Protein AF-A0A8J2P6I6-F1 (afdb_monomer_lite)

Radius of gyration: 29.97 Å; chains: 1; bounding box: 85×54×90 Å

Sequence (470 aa):
IENLPSDAEVQNDKEHYDPTGGKSERLIGLPASKKPIETGVIHTKWGAIAGAQLIGGIAAGLEPISMPVIISTESAFSGIPQPGSSSSGSGNRNQGGFVGRNREPTYPRNRVKRQSGNYLQPLLNYHATTLAGEVGQAALFNAVFENPPNVSPPAGTFNDSLCPREYVLEALSNPDLDVSHAHDSWTYMTAAEIRGGVDGLVLGTQIKQWDDMYGYKLSEILEMYYSEKGIVGQSRYRACNRGSVFSGTVDSGEILNQANSFAYIYNNKTSSLKVATAENIQELYNAVRVAYDKMMGLASSFSSIDPPCEQRESSSNEVPDTDKTIVAPTTLYVVVDPSDTTDFELVQQKRFIASLAYELGVKPHGSRLGLINGADGTIRIKPNFTDNAAILACRILGENIRNQAQLEPVRALTTLQAELDRIKLEELRDNYQDKNGITVLFLNQGKKLEATLRDDIRGKLDEFERTNGG

Foldseek 3Di:
DDDDDDPPVVPPPPPDDDPPADDDPQDDDDDWDDFRWGPQWDDALFAIARQQLQVQLQVCLQPKDWAAQDDPCPPPDPDDDDDDDDDDDDDDDDDDDDDDDDDDPDDDPPPPPDPPPQLADTAIRSLCRALLVLLLVQLLVQLVDPDQAPDFAWAWDAPDPLARDITGTDDPPDSPDTPPDPSNHDRSAHLNRLLSRLNSNLNSNCVNVCCVPPVDDPVRQVPQQSDLQHDVVCSCRHSLNSLVSSVVRDDLSVSLSSNLNNNVVVCVVRVSDVCVDPVSSVSSSVSSVSSSVSSVVSSNCSNPSTDHRPDDHPDVPDPPPVPPPPPFAAEEEEEQWLQDPDPVVSLVVLQVVLVVLVVQQDALPGHWYWYAHQFQLDTQGDTDSHDGSNNVSVSSNPDDHHNHGGGHNLNVLVSVLVVVVVVVVVCVVVVHDDPHHYHYHYDDPPDDQDPVNVVSVVVSVVVSCVVPVD

Structure (mmCIF, N/CA/C/O backbone):
data_AF-A0A8J2P6I6-F1
#
_entry.id   AF-A0A8J2P6I6-F1
#
loop_
_atom_site.group_PDB
_atom_site.id
_atom_site.type_symbol
_atom_site.label_atom_id
_atom_site.label_alt_id
_atom_site.label_comp_id
_atom_site.label_asym_id
_atom_site.label_entity_id
_atom_site.label_seq_id
_atom_site.pdbx_PDB_ins_code
_atom_site.Cartn_x
_atom_site.Cartn_y
_atom_site.Cartn_z
_atom_site.occupancy
_atom_site.B_iso_or_equiv
_atom_site.auth_seq_id
_atom_site.auth_comp_id
_atom_site.auth_asym_id
_atom_site.auth_atom_id
_atom_site.pdbx_PDB_model_num
ATOM 1 N N . ILE A 1 1 ? 21.898 -14.059 0.544 1.00 39.41 1 ILE A N 1
ATOM 2 C CA . ILE A 1 1 ? 21.789 -14.209 2.011 1.00 39.41 1 ILE A CA 1
ATOM 3 C C . ILE A 1 1 ? 23.195 -14.023 2.540 1.00 39.41 1 ILE A C 1
ATOM 5 O O . ILE A 1 1 ? 23.941 -14.982 2.535 1.00 39.41 1 ILE A O 1
ATOM 9 N N . GLU A 1 2 ? 23.579 -12.776 2.794 1.00 28.56 2 GLU A N 1
ATOM 10 C CA . GLU A 1 2 ? 24.777 -12.346 3.533 1.00 28.56 2 GLU A CA 1
ATOM 11 C C . GLU A 1 2 ? 24.817 -10.817 3.417 1.00 28.56 2 GLU A C 1
ATOM 13 O O . GLU A 1 2 ? 24.807 -10.294 2.304 1.00 28.56 2 GLU A O 1
ATOM 18 N N . ASN A 1 3 ? 24.730 -10.162 4.579 1.00 30.17 3 ASN A N 1
ATOM 19 C CA . ASN A 1 3 ? 24.749 -8.722 4.904 1.00 30.17 3 ASN A CA 1
ATOM 20 C C . ASN A 1 3 ? 23.585 -8.358 5.838 1.00 30.17 3 ASN A C 1
ATOM 22 O O . ASN A 1 3 ? 22.783 -7.470 5.555 1.00 30.17 3 ASN A O 1
ATOM 26 N N . LEU A 1 4 ? 23.498 -9.074 6.960 1.00 31.81 4 LEU A N 1
ATOM 27 C CA . LEU A 1 4 ? 22.915 -8.516 8.177 1.00 31.81 4 LEU A CA 1
ATOM 28 C C . LEU A 1 4 ? 24.045 -7.775 8.917 1.00 31.81 4 LEU A C 1
ATOM 30 O O . LEU A 1 4 ? 25.171 -8.283 8.923 1.00 31.81 4 LEU A O 1
ATOM 34 N N . PRO A 1 5 ? 23.793 -6.584 9.484 1.00 30.88 5 PRO A N 1
ATOM 35 C CA . PRO A 1 5 ? 24.770 -5.894 10.319 1.00 30.88 5 PRO A CA 1
ATOM 36 C C . PRO A 1 5 ? 25.122 -6.741 11.552 1.00 30.88 5 PRO A C 1
ATOM 38 O O . PRO A 1 5 ? 24.305 -7.519 12.041 1.00 30.88 5 PRO A O 1
ATOM 41 N N . SER A 1 6 ? 26.373 -6.629 11.999 1.00 30.36 6 SER A N 1
ATOM 42 C CA . SER A 1 6 ? 26.954 -7.422 13.081 1.00 30.36 6 SER A CA 1
ATOM 43 C C . SER A 1 6 ? 26.373 -7.068 14.454 1.00 30.36 6 SER A C 1
ATOM 45 O O . SER A 1 6 ? 26.079 -5.910 14.744 1.00 30.36 6 SER A O 1
ATOM 47 N N . ASP A 1 7 ? 26.317 -8.073 15.335 1.00 35.34 7 ASP A N 1
ATOM 48 C CA . ASP A 1 7 ? 25.801 -8.046 16.719 1.00 35.34 7 ASP A CA 1
ATOM 49 C C . ASP A 1 7 ? 26.491 -7.045 17.679 1.00 35.34 7 ASP A C 1
ATOM 51 O O . ASP A 1 7 ? 26.242 -7.045 18.884 1.00 35.34 7 ASP A O 1
ATOM 55 N N . ALA A 1 8 ? 27.369 -6.173 17.179 1.00 31.22 8 ALA A N 1
ATOM 56 C CA . ALA A 1 8 ? 28.060 -5.163 17.974 1.00 31.22 8 ALA A CA 1
ATOM 57 C C . ALA A 1 8 ? 27.253 -3.859 18.153 1.00 31.22 8 ALA A C 1
ATOM 59 O O . ALA A 1 8 ? 27.577 -3.079 19.046 1.00 31.22 8 ALA A O 1
ATOM 60 N N . GLU A 1 9 ? 26.192 -3.625 17.369 1.00 33.09 9 GLU A N 1
ATOM 61 C CA . GLU A 1 9 ? 25.293 -2.465 17.546 1.00 33.09 9 GLU A CA 1
ATOM 62 C C . GLU A 1 9 ? 24.096 -2.745 18.480 1.00 33.09 9 GLU A C 1
ATOM 64 O O . GLU A 1 9 ? 23.377 -1.820 18.847 1.00 33.09 9 GLU A O 1
ATOM 69 N N . VAL A 1 10 ? 23.929 -3.989 18.952 1.00 36.19 10 VAL A N 1
ATOM 70 C CA . VAL A 1 10 ? 22.820 -4.423 19.834 1.00 36.19 10 VAL A CA 1
ATOM 71 C C . VAL A 1 10 ? 23.144 -4.245 21.334 1.00 36.19 10 VAL A C 1
ATOM 73 O O . VAL A 1 10 ? 22.305 -4.449 22.201 1.00 36.19 10 VAL A O 1
ATOM 76 N N . GLN A 1 11 ? 24.360 -3.820 21.696 1.00 27.53 11 GLN A N 1
ATOM 77 C CA . GLN A 1 11 ? 24.782 -3.744 23.108 1.00 27.53 11 GLN A CA 1
ATOM 78 C C . GLN A 1 11 ? 24.479 -2.418 23.830 1.00 27.53 11 GLN A C 1
ATOM 80 O O . GLN A 1 11 ? 24.881 -2.260 24.984 1.00 27.53 11 GLN A O 1
ATOM 85 N N . ASN A 1 12 ? 23.760 -1.477 23.209 1.00 28.48 12 ASN A N 1
ATOM 86 C CA . ASN A 1 12 ? 23.346 -0.228 23.870 1.00 28.48 12 ASN A CA 1
ATOM 87 C C . ASN A 1 12 ? 21.857 -0.155 24.239 1.00 28.48 12 ASN A C 1
ATOM 89 O O . ASN A 1 12 ? 21.403 0.900 24.691 1.00 28.48 12 ASN A O 1
ATOM 93 N N . ASP A 1 13 ? 21.138 -1.278 24.181 1.00 28.20 13 ASP A N 1
ATOM 94 C CA . ASP A 1 13 ? 19.819 -1.435 24.799 1.00 28.20 13 ASP A CA 1
ATOM 95 C C . ASP A 1 13 ? 19.963 -1.499 26.328 1.00 28.20 13 ASP A C 1
ATOM 97 O O . ASP A 1 13 ? 19.842 -2.538 26.976 1.00 28.20 13 ASP A O 1
ATOM 101 N N . LYS A 1 14 ? 20.274 -0.356 26.945 1.00 27.75 14 LYS A N 1
ATOM 102 C CA . LYS A 1 14 ? 20.018 -0.171 28.371 1.00 27.75 14 LYS A CA 1
ATOM 103 C C . LYS A 1 14 ? 18.520 0.029 28.539 1.00 27.75 14 LYS A C 1
ATOM 105 O O . LYS A 1 14 ? 18.018 1.127 28.312 1.00 27.75 14 LYS A O 1
ATOM 110 N N . GLU A 1 15 ? 17.840 -1.023 28.981 1.00 29.19 15 GLU A N 1
ATOM 111 C CA . GLU A 1 15 ? 16.504 -0.946 29.569 1.00 29.19 15 GLU A CA 1
ATOM 112 C C . GLU A 1 15 ? 16.487 0.157 30.639 1.00 29.19 15 GLU A C 1
ATOM 114 O O . GLU A 1 15 ? 17.025 0.014 31.741 1.00 29.19 15 GLU A O 1
ATOM 119 N N . HIS A 1 16 ? 15.906 1.306 30.297 1.00 29.16 16 HIS A N 1
ATOM 120 C CA . HIS A 1 16 ? 15.632 2.367 31.251 1.00 29.16 16 HIS A CA 1
ATOM 121 C C . HIS A 1 16 ? 14.215 2.159 31.780 1.00 29.16 16 HIS A C 1
ATOM 123 O O . HIS A 1 16 ? 13.237 2.595 31.177 1.00 29.16 16 HIS A O 1
ATOM 129 N N . TYR A 1 17 ? 14.112 1.441 32.896 1.00 26.94 17 TYR A N 1
ATOM 130 C CA . TYR A 1 17 ? 12.858 1.275 33.619 1.00 26.94 17 TYR A CA 1
ATOM 131 C C . TYR A 1 17 ? 12.522 2.584 34.348 1.00 26.94 17 TYR A C 1
ATOM 133 O O . TYR A 1 17 ? 13.066 2.869 35.416 1.00 26.94 17 TYR A O 1
ATOM 141 N N . ASP A 1 18 ? 11.649 3.395 33.750 1.00 34.72 18 ASP A N 1
ATOM 142 C CA . ASP A 1 18 ? 11.022 4.548 34.402 1.00 34.72 18 ASP A CA 1
ATOM 143 C C . ASP A 1 18 ? 9.725 4.091 35.104 1.00 34.72 18 ASP A C 1
ATOM 145 O O . ASP A 1 18 ? 8.796 3.625 34.437 1.00 34.72 18 ASP A O 1
ATOM 149 N N . PRO A 1 19 ? 9.619 4.206 36.439 1.00 31.27 19 PRO A N 1
ATOM 150 C CA . PRO A 1 19 ? 8.457 3.757 37.198 1.00 31.27 19 PRO A CA 1
ATOM 151 C C . PRO A 1 19 ? 7.241 4.705 37.131 1.00 31.27 19 PRO A C 1
ATOM 153 O O . PRO A 1 19 ? 6.290 4.491 37.881 1.00 31.27 19 PRO A O 1
ATOM 156 N N . THR A 1 20 ? 7.234 5.745 36.280 1.00 33.81 20 THR A N 1
ATOM 157 C CA . THR A 1 20 ? 6.164 6.771 36.277 1.00 33.81 20 THR A CA 1
ATOM 158 C C . THR A 1 20 ? 5.331 6.945 35.001 1.00 33.81 20 THR A C 1
ATOM 160 O O . THR A 1 20 ? 4.440 7.791 34.983 1.00 33.81 20 THR A O 1
ATOM 163 N N . GLY A 1 21 ? 5.476 6.108 33.974 1.00 36.53 21 GLY A N 1
ATOM 164 C CA . GLY A 1 21 ? 4.529 6.127 32.852 1.00 36.53 21 GLY A CA 1
ATOM 165 C C . GLY A 1 21 ? 5.101 5.503 31.594 1.00 36.53 21 GLY A C 1
ATOM 166 O O . GLY A 1 21 ? 6.089 5.986 31.048 1.00 36.53 21 GLY A O 1
ATOM 167 N N . GLY A 1 22 ? 4.472 4.417 31.144 1.00 31.08 22 GLY A N 1
ATOM 168 C CA . GLY A 1 22 ? 4.915 3.631 29.999 1.00 31.08 22 GLY A CA 1
ATOM 169 C C . GLY A 1 22 ? 5.052 4.477 28.738 1.00 31.08 22 GLY A C 1
ATOM 170 O O . GLY A 1 22 ? 4.062 4.935 28.168 1.00 31.08 22 GLY A O 1
ATOM 171 N N . LYS A 1 23 ? 6.289 4.643 28.275 1.00 35.81 23 LYS A N 1
ATOM 172 C CA . LYS A 1 23 ? 6.556 5.049 26.900 1.00 35.81 23 LYS A CA 1
ATOM 173 C C . LYS A 1 23 ? 6.309 3.829 26.021 1.00 35.81 23 LYS A C 1
ATOM 175 O O . LYS A 1 23 ? 6.916 2.783 26.222 1.00 35.81 23 LYS A O 1
ATOM 180 N N . SER A 1 24 ? 5.389 3.961 25.073 1.00 40.19 24 SER A N 1
ATOM 181 C CA . SER A 1 24 ? 5.270 3.012 23.968 1.00 40.19 24 SER A CA 1
ATOM 182 C C . SER A 1 24 ? 6.597 2.983 23.203 1.00 40.19 24 SER A C 1
ATOM 184 O O . SER A 1 24 ? 7.106 4.040 22.831 1.00 40.19 24 SER A O 1
ATOM 186 N N . GLU A 1 25 ? 7.132 1.791 22.933 1.00 40.09 25 GLU A N 1
ATOM 187 C CA . GLU A 1 25 ? 8.360 1.547 22.149 1.00 40.09 25 GLU A CA 1
ATOM 188 C C . GLU A 1 25 ? 8.292 2.078 20.698 1.00 40.09 25 GLU A C 1
ATOM 190 O O . GLU A 1 25 ? 9.256 1.977 19.946 1.00 40.09 25 GLU A O 1
ATOM 195 N N . ARG A 1 26 ? 7.168 2.679 20.281 1.00 47.06 26 ARG A N 1
ATOM 196 C CA . ARG A 1 26 ? 6.943 3.188 18.917 1.00 47.06 26 ARG A CA 1
ATOM 197 C C . ARG A 1 26 ? 7.645 4.509 18.591 1.00 47.06 26 ARG A C 1
ATOM 199 O O . ARG A 1 26 ? 7.660 4.897 17.428 1.00 47.06 26 ARG A O 1
ATOM 206 N N . LEU A 1 27 ? 8.222 5.204 19.571 1.00 39.72 27 LEU A N 1
ATOM 207 C CA . LEU A 1 27 ? 8.964 6.447 19.348 1.00 39.72 27 LEU A CA 1
ATOM 208 C C . LEU A 1 27 ? 10.319 6.364 20.050 1.00 39.72 27 LEU A C 1
ATOM 210 O O . LEU A 1 27 ? 10.448 6.657 21.238 1.00 39.72 27 LEU A O 1
ATOM 214 N N . ILE A 1 28 ? 11.338 5.956 19.295 1.00 38.38 28 ILE A N 1
ATOM 215 C CA . ILE A 1 28 ? 12.732 6.032 19.732 1.00 38.38 28 ILE A CA 1
ATOM 216 C C . ILE A 1 28 ? 13.063 7.516 19.923 1.00 38.38 28 ILE A C 1
ATOM 218 O O . ILE A 1 28 ? 12.964 8.309 18.986 1.00 38.38 28 ILE A O 1
ATOM 222 N N . GLY A 1 29 ? 13.420 7.893 21.153 1.00 37.88 29 GLY A N 1
ATOM 223 C CA . GLY A 1 29 ? 13.809 9.254 21.504 1.00 37.88 29 GLY A CA 1
ATOM 224 C C . GLY A 1 29 ? 14.997 9.710 20.664 1.00 37.88 29 GLY A C 1
ATOM 225 O O . GLY A 1 29 ? 16.109 9.215 20.832 1.00 37.88 29 GLY A O 1
ATOM 226 N N . LEU A 1 30 ? 14.759 10.658 19.760 1.00 39.16 30 LEU A N 1
ATOM 227 C CA . LEU A 1 30 ? 15.791 11.279 18.939 1.00 39.16 30 LEU A CA 1
ATOM 228 C C . LEU A 1 30 ? 15.953 12.755 19.342 1.00 39.16 30 LEU A C 1
ATOM 230 O O . LEU A 1 30 ? 14.953 13.422 19.612 1.00 39.16 30 LEU A O 1
ATOM 234 N N . PRO A 1 31 ? 17.194 13.276 19.399 1.00 33.56 31 PRO A N 1
ATOM 235 C CA . PRO A 1 31 ? 17.453 14.686 19.669 1.00 33.56 31 PRO A CA 1
ATOM 236 C C . PRO A 1 31 ? 16.973 15.587 18.514 1.00 33.56 31 PRO A C 1
ATOM 238 O O . PRO A 1 31 ? 16.758 15.117 17.396 1.00 33.56 31 PRO A O 1
ATOM 241 N N . ALA A 1 32 ? 16.819 16.877 18.834 1.00 42.16 32 ALA A N 1
ATOM 242 C CA . ALA A 1 32 ? 16.199 17.964 18.070 1.00 42.16 32 ALA A CA 1
ATOM 243 C C . ALA A 1 32 ? 16.314 17.907 16.526 1.00 42.16 32 ALA A C 1
ATOM 245 O O . ALA A 1 32 ? 17.384 17.684 15.958 1.00 42.16 32 ALA A O 1
ATOM 246 N N . SER A 1 33 ? 15.189 18.227 15.869 1.00 42.81 33 SER A N 1
ATOM 247 C CA . SER A 1 33 ? 14.970 18.329 14.411 1.00 42.81 33 SER A CA 1
ATOM 248 C C . SER A 1 33 ? 14.998 17.016 13.604 1.00 42.81 33 SER A C 1
ATOM 250 O O . SER A 1 33 ? 15.722 16.871 12.618 1.00 42.81 33 SER A O 1
ATOM 252 N N . LYS A 1 34 ? 14.145 16.048 13.963 1.00 54.41 34 LYS A N 1
ATOM 253 C CA . LYS A 1 34 ? 13.725 14.978 13.039 1.00 54.41 34 LYS A CA 1
ATOM 254 C C . LYS A 1 34 ? 12.213 14.787 13.109 1.00 54.41 34 LYS A C 1
ATOM 256 O O . LYS A 1 34 ? 11.660 14.573 14.183 1.00 54.41 34 LYS A O 1
ATOM 261 N N . LYS A 1 35 ? 11.546 14.885 11.954 1.00 68.88 35 LYS A N 1
ATOM 262 C CA . LYS A 1 35 ? 10.125 14.541 11.818 1.00 68.88 35 LYS A CA 1
ATOM 263 C C . LYS A 1 35 ? 9.928 13.057 12.189 1.00 68.88 35 LYS A C 1
ATOM 265 O O . LYS A 1 35 ? 10.776 12.251 11.797 1.00 68.88 35 LYS A O 1
ATOM 270 N N . PRO A 1 36 ? 8.861 12.679 12.915 1.00 76.56 36 PRO A N 1
ATOM 271 C CA . PRO A 1 36 ? 8.635 11.287 13.296 1.00 76.56 36 PRO A CA 1
ATOM 272 C C . PRO A 1 36 ? 8.448 10.378 12.074 1.00 76.56 36 PRO A C 1
ATOM 274 O O . PRO A 1 36 ? 7.803 10.769 11.100 1.00 76.56 36 PRO A O 1
ATOM 277 N N . ILE A 1 37 ? 8.992 9.162 12.142 1.00 81.06 37 ILE A N 1
ATOM 278 C CA . ILE A 1 37 ? 8.811 8.117 11.127 1.00 81.06 37 ILE A CA 1
ATOM 279 C C . ILE A 1 37 ? 7.776 7.122 11.648 1.00 81.06 37 ILE A C 1
ATOM 281 O O . ILE A 1 37 ? 7.917 6.608 12.756 1.00 81.06 37 ILE A O 1
ATOM 285 N N . GLU A 1 38 ? 6.759 6.827 10.842 1.00 85.31 38 GLU A N 1
ATOM 286 C CA . GLU A 1 38 ? 5.786 5.772 11.130 1.00 85.31 38 GLU A CA 1
ATOM 287 C C . GLU A 1 38 ? 6.197 4.493 10.394 1.00 85.31 38 GLU A C 1
ATOM 289 O O . GLU A 1 38 ? 6.435 4.491 9.183 1.00 85.31 38 GLU A O 1
ATOM 294 N N . THR A 1 39 ? 6.305 3.389 11.130 1.00 88.00 39 THR A N 1
ATOM 295 C CA . THR A 1 39 ? 6.694 2.088 10.572 1.00 88.00 39 THR A CA 1
ATOM 296 C C . THR A 1 39 ? 5.466 1.251 10.226 1.00 88.00 39 THR A C 1
ATOM 298 O O . THR A 1 39 ? 4.377 1.470 10.748 1.00 88.00 39 THR A O 1
ATOM 301 N N . GLY A 1 40 ? 5.619 0.287 9.314 1.00 90.38 40 GLY A N 1
ATOM 302 C CA . GLY A 1 40 ? 4.508 -0.580 8.898 1.00 90.38 40 GLY A CA 1
ATOM 303 C C . GLY A 1 40 ? 3.469 0.102 7.998 1.00 90.38 40 GLY A C 1
ATOM 304 O O . GLY A 1 40 ? 2.408 -0.475 7.752 1.00 90.38 40 GLY A O 1
ATOM 305 N N . VAL A 1 41 ? 3.770 1.299 7.486 1.00 93.69 41 VAL A N 1
ATOM 306 C CA . VAL A 1 41 ? 2.933 2.016 6.520 1.00 93.69 41 VAL A CA 1
ATOM 307 C C . VAL A 1 41 ? 3.249 1.553 5.097 1.00 93.69 41 VAL A C 1
ATOM 309 O O . VAL A 1 41 ? 4.405 1.482 4.683 1.00 93.69 41 VAL A O 1
ATOM 312 N N . ILE A 1 42 ? 2.207 1.244 4.334 1.00 93.38 42 ILE A N 1
ATOM 313 C CA . ILE A 1 42 ? 2.265 0.749 2.961 1.00 93.38 42 ILE A CA 1
ATOM 314 C C . ILE A 1 42 ? 1.830 1.868 2.014 1.00 93.38 42 ILE A C 1
ATOM 316 O O . ILE A 1 42 ? 0.805 2.522 2.219 1.00 93.38 42 ILE A O 1
ATOM 320 N N . HIS A 1 43 ? 2.608 2.073 0.954 1.00 91.50 43 HIS A N 1
ATOM 321 C CA . HIS A 1 43 ? 2.270 3.001 -0.119 1.00 91.50 43 HIS A CA 1
ATOM 322 C C . HIS A 1 43 ? 1.247 2.378 -1.078 1.00 91.50 43 HIS A C 1
ATOM 324 O O . HIS A 1 43 ? 1.491 1.306 -1.635 1.00 91.50 43 HIS A O 1
ATOM 330 N N . THR A 1 44 ? 0.133 3.071 -1.327 1.00 91.44 44 THR A N 1
ATOM 331 C CA . THR A 1 44 ? -0.860 2.687 -2.345 1.00 91.44 44 THR A CA 1
ATOM 332 C C . THR A 1 44 ? -1.214 3.875 -3.237 1.00 91.44 44 THR A C 1
ATOM 334 O O . THR A 1 44 ? -1.023 5.027 -2.844 1.00 91.44 44 THR A O 1
ATOM 337 N N . LYS A 1 45 ? -1.801 3.606 -4.414 1.00 87.62 45 LYS A N 1
ATOM 338 C CA . LYS A 1 45 ? -2.326 4.648 -5.318 1.00 87.62 45 LYS A CA 1
ATOM 339 C C . LYS A 1 45 ? -3.357 5.558 -4.630 1.00 87.62 45 LYS A C 1
ATOM 341 O O . LYS A 1 45 ? -3.471 6.723 -4.990 1.00 87.62 45 LYS A O 1
ATOM 346 N N . TRP A 1 46 ? -4.069 5.052 -3.619 1.00 92.50 46 TRP A N 1
ATOM 347 C CA . TRP A 1 46 ? -5.143 5.765 -2.912 1.00 92.50 46 TRP A CA 1
ATOM 348 C C . TRP A 1 46 ? -4.761 6.180 -1.492 1.00 92.50 46 TRP A C 1
ATOM 350 O O . TRP A 1 46 ? -5.607 6.217 -0.596 1.00 92.50 46 TRP A O 1
ATOM 360 N N . GLY A 1 47 ? -3.474 6.455 -1.287 1.00 91.75 47 GLY A N 1
ATOM 361 C CA . GLY A 1 47 ? -2.929 6.952 -0.032 1.00 91.75 47 GLY A CA 1
ATOM 362 C C . GLY A 1 47 ? -2.172 5.902 0.777 1.00 91.75 47 GLY A C 1
ATOM 363 O O . GLY A 1 47 ? -2.206 4.701 0.504 1.00 91.75 47 GLY A O 1
ATOM 364 N N . ALA A 1 48 ? -1.453 6.392 1.781 1.00 94.06 48 ALA A N 1
ATOM 365 C CA . ALA A 1 48 ? -0.698 5.574 2.715 1.00 94.06 48 ALA A CA 1
ATOM 366 C C . ALA A 1 48 ? -1.635 4.873 3.708 1.00 94.06 48 ALA A C 1
ATOM 368 O O . ALA A 1 48 ? -2.558 5.501 4.229 1.00 94.06 48 ALA A O 1
ATOM 369 N N . ILE A 1 49 ? -1.395 3.591 3.972 1.00 96.38 49 ILE A N 1
ATOM 370 C CA . ILE A 1 49 ? -2.206 2.776 4.883 1.00 96.38 49 ILE A CA 1
ATOM 371 C C . ILE A 1 49 ? -1.314 2.090 5.909 1.00 96.38 49 ILE A C 1
ATOM 373 O O . ILE A 1 49 ? -0.220 1.648 5.572 1.00 96.38 49 ILE A O 1
ATOM 377 N N . ALA A 1 50 ? -1.777 1.932 7.140 1.00 95.94 50 ALA A N 1
ATOM 378 C CA . ALA A 1 50 ? -1.081 1.103 8.109 1.00 95.94 50 ALA A CA 1
ATOM 379 C C . ALA A 1 50 ? -1.403 -0.380 7.855 1.00 95.94 50 ALA A C 1
ATOM 381 O O . ALA A 1 50 ? -2.561 -0.809 7.875 1.00 95.94 50 ALA A O 1
ATOM 382 N N . GLY A 1 51 ? -0.367 -1.175 7.579 1.00 95.81 51 GLY A N 1
ATOM 383 C CA . GLY A 1 51 ? -0.514 -2.585 7.222 1.00 95.81 51 GLY A CA 1
ATOM 384 C C . GLY A 1 51 ? -1.007 -3.453 8.380 1.00 95.81 51 GLY A C 1
ATOM 385 O O . GLY A 1 51 ? -1.719 -4.428 8.150 1.00 95.81 51 GLY A O 1
ATOM 386 N N . ALA A 1 52 ? -0.677 -3.093 9.623 1.00 95.25 52 ALA A N 1
ATOM 387 C CA . ALA A 1 52 ? -1.052 -3.868 10.803 1.00 95.25 52 ALA A CA 1
ATOM 388 C C . ALA A 1 52 ? -2.576 -3.950 10.984 1.00 95.25 52 ALA A C 1
ATOM 390 O O . ALA A 1 52 ? -3.117 -5.044 11.131 1.00 95.25 52 ALA A O 1
ATOM 391 N N . GLN A 1 53 ? -3.274 -2.816 10.904 1.00 96.62 53 GLN A N 1
ATOM 392 C CA . GLN A 1 53 ? -4.728 -2.736 11.050 1.00 96.62 53 GLN A CA 1
ATOM 393 C C . GLN A 1 53 ? -5.435 -3.400 9.863 1.00 96.62 53 GLN A C 1
ATOM 395 O O . GLN A 1 53 ? -6.429 -4.099 10.054 1.00 96.62 53 GLN A O 1
ATOM 400 N N . LEU A 1 54 ? -4.888 -3.254 8.651 1.00 97.62 54 LEU A N 1
ATOM 401 C CA . LEU A 1 54 ? -5.398 -3.931 7.459 1.00 97.62 54 LEU A CA 1
ATOM 402 C C . LEU A 1 54 ? -5.350 -5.459 7.618 1.00 97.62 54 LEU A C 1
ATOM 404 O O . LEU A 1 54 ? -6.383 -6.126 7.563 1.00 97.62 54 LEU A O 1
ATOM 408 N N . ILE A 1 55 ? -4.154 -6.018 7.824 1.00 97.19 55 ILE A N 1
ATOM 409 C CA . ILE A 1 55 ? -3.956 -7.471 7.909 1.00 97.19 55 ILE A CA 1
ATOM 410 C C . ILE A 1 55 ? -4.638 -8.038 9.154 1.00 97.19 55 ILE A C 1
ATOM 412 O O . ILE A 1 55 ? -5.280 -9.085 9.085 1.00 97.19 55 ILE A O 1
ATOM 416 N N . GLY A 1 56 ? -4.547 -7.328 10.278 1.00 96.88 56 GLY A N 1
ATOM 417 C CA . GLY A 1 56 ? -5.188 -7.715 11.524 1.00 96.88 56 GLY A CA 1
ATOM 418 C C . GLY A 1 56 ? -6.715 -7.741 11.422 1.00 96.88 56 GLY A C 1
ATOM 419 O O . GLY A 1 56 ? -7.332 -8.689 11.901 1.00 96.88 56 GLY A O 1
ATOM 420 N N . GLY A 1 57 ? -7.328 -6.765 10.743 1.00 96.81 57 GLY A N 1
ATOM 421 C CA . GLY A 1 57 ? -8.770 -6.749 10.481 1.00 96.81 57 GLY A CA 1
ATOM 422 C C . GLY A 1 57 ? -9.231 -7.929 9.623 1.00 96.81 57 GLY A C 1
ATOM 423 O O . GLY A 1 57 ? -10.221 -8.582 9.955 1.00 96.81 57 GLY A O 1
ATOM 424 N N . ILE A 1 58 ? -8.473 -8.264 8.573 1.00 96.69 58 ILE A N 1
ATOM 425 C CA . ILE A 1 58 ? -8.743 -9.435 7.723 1.00 96.69 58 ILE A CA 1
ATOM 426 C C . ILE A 1 58 ? -8.631 -10.732 8.535 1.00 96.69 58 ILE A C 1
ATOM 428 O O . ILE A 1 58 ? -9.547 -11.553 8.513 1.00 96.69 58 ILE A O 1
ATOM 432 N N . ALA A 1 59 ? -7.541 -10.908 9.285 1.00 96.44 59 ALA A N 1
ATOM 433 C CA . ALA A 1 59 ? -7.320 -12.099 10.103 1.00 96.44 59 ALA A CA 1
ATOM 434 C C . ALA A 1 59 ? -8.412 -12.273 11.172 1.00 96.44 59 ALA A C 1
ATOM 436 O O . ALA A 1 59 ? -8.955 -13.362 11.345 1.00 96.44 59 ALA A O 1
ATOM 437 N N . ALA A 1 60 ? -8.789 -11.187 11.847 1.00 96.31 60 ALA A N 1
ATOM 438 C CA . ALA A 1 60 ? -9.858 -11.195 12.837 1.00 96.31 60 ALA A CA 1
ATOM 439 C C . ALA A 1 60 ? -11.246 -11.452 12.222 1.00 96.31 60 ALA A C 1
ATOM 441 O O . ALA A 1 60 ? -12.121 -11.989 12.896 1.00 96.31 60 ALA A O 1
ATOM 442 N N . GLY A 1 61 ? -11.455 -11.091 10.953 1.00 94.50 61 GLY A N 1
ATOM 443 C CA . GLY A 1 61 ? -12.671 -11.414 10.204 1.00 94.50 61 GLY A CA 1
ATOM 444 C C . GLY A 1 61 ? -12.774 -12.887 9.792 1.00 94.50 61 GLY A C 1
ATOM 445 O O . GLY A 1 61 ? -13.877 -13.433 9.739 1.00 94.50 61 GLY A O 1
ATOM 446 N N . LEU A 1 62 ? -11.639 -13.543 9.529 1.00 94.44 62 LEU A N 1
ATOM 447 C CA . LEU A 1 62 ? -11.582 -14.985 9.254 1.00 94.44 62 LEU A CA 1
ATOM 448 C C . LEU A 1 62 ? -11.883 -15.809 10.509 1.00 94.44 62 LEU A C 1
ATOM 450 O O . LEU A 1 62 ? -12.649 -16.773 10.444 1.00 94.44 62 LEU A O 1
ATOM 454 N N . GLU A 1 63 ? -11.368 -15.360 11.657 1.00 94.19 63 GLU A N 1
ATOM 455 C CA . GLU A 1 63 ? -11.578 -15.981 12.969 1.00 94.19 63 GLU A CA 1
ATOM 456 C C . GLU A 1 63 ? -12.237 -15.000 13.960 1.00 94.19 63 GLU A C 1
ATOM 458 O O . GLU A 1 63 ? -11.566 -14.463 14.851 1.00 94.19 63 GLU A O 1
ATOM 463 N N . PRO A 1 64 ? -13.552 -14.719 13.834 1.00 91.62 64 PRO A N 1
ATOM 464 C CA . PRO A 1 64 ? -14.230 -13.772 14.710 1.00 91.62 64 PRO A CA 1
ATOM 465 C C . PRO A 1 64 ? -14.297 -14.276 16.150 1.00 91.62 64 PRO A C 1
ATOM 467 O O . PRO A 1 64 ? -14.828 -15.350 16.434 1.00 91.62 64 PRO A O 1
ATOM 470 N N . ILE A 1 65 ? -13.826 -13.447 17.079 1.00 92.44 65 ILE A N 1
ATOM 471 C CA . ILE A 1 65 ? -13.868 -13.708 18.519 1.00 92.44 65 ILE A CA 1
ATOM 472 C C . ILE A 1 65 ? -14.585 -12.549 19.207 1.00 92.44 65 ILE A C 1
ATOM 474 O O . ILE A 1 65 ? -14.345 -11.379 18.909 1.00 92.44 65 ILE A O 1
ATOM 478 N N . SER A 1 66 ? -15.449 -12.889 20.163 1.00 92.44 66 SER A N 1
ATOM 479 C CA . SER A 1 66 ? -16.152 -11.940 21.024 1.00 92.44 66 SER A CA 1
ATOM 480 C C . SER A 1 66 ? -15.692 -12.115 22.466 1.00 92.44 66 SER A C 1
ATOM 482 O O . SER A 1 66 ? -15.871 -13.184 23.048 1.00 92.44 66 SER A O 1
ATOM 484 N N . MET A 1 67 ? -15.155 -11.058 23.067 1.00 87.56 67 MET A N 1
ATOM 485 C CA . MET A 1 67 ? -14.719 -11.052 24.461 1.00 87.56 67 MET A CA 1
ATOM 486 C C . MET A 1 67 ? -15.756 -10.360 25.353 1.00 87.56 67 MET A C 1
ATOM 488 O O . MET A 1 67 ? -16.149 -9.229 25.065 1.00 87.56 67 MET A O 1
ATOM 492 N N . PRO A 1 68 ? -16.219 -10.989 26.445 1.00 86.50 68 PRO A N 1
ATOM 493 C CA . PRO A 1 68 ? -17.119 -10.329 27.381 1.00 86.50 68 PRO A CA 1
ATOM 494 C C . PRO A 1 68 ? -16.396 -9.194 28.119 1.00 86.50 68 PRO A C 1
ATOM 496 O O . PRO A 1 68 ? -15.273 -9.364 28.591 1.00 86.50 68 PRO A O 1
ATOM 499 N N . VAL A 1 69 ? -17.063 -8.049 28.264 1.00 81.44 69 VAL A N 1
ATOM 500 C CA . VAL A 1 69 ? -16.596 -6.945 29.112 1.00 81.44 69 VAL A CA 1
ATOM 501 C C . VAL A 1 69 ? -17.255 -7.092 30.477 1.00 81.44 69 VAL A C 1
ATOM 503 O O . VAL A 1 69 ? -18.474 -6.970 30.594 1.00 81.44 69 VAL A O 1
ATOM 506 N N . ILE A 1 70 ? -16.462 -7.379 31.508 1.00 70.25 70 ILE A N 1
ATOM 507 C CA . ILE A 1 70 ? -16.944 -7.500 32.886 1.00 70.25 70 ILE A CA 1
ATOM 508 C C . ILE A 1 70 ? -16.535 -6.241 33.642 1.00 70.25 70 ILE A C 1
ATOM 510 O O . ILE A 1 70 ? -15.351 -5.915 33.717 1.00 70.25 70 ILE A O 1
ATOM 514 N N . ILE A 1 71 ? -17.519 -5.545 34.209 1.00 65.56 71 ILE A N 1
ATOM 515 C CA . ILE A 1 71 ? -17.268 -4.440 35.130 1.00 65.56 71 ILE A CA 1
ATOM 516 C C . ILE A 1 71 ? -16.958 -5.058 36.490 1.00 65.56 71 ILE A C 1
ATOM 518 O O . ILE A 1 71 ? -17.829 -5.681 37.098 1.00 65.56 71 ILE A O 1
ATOM 522 N N . SER A 1 72 ? -15.728 -4.898 36.974 1.00 53.75 72 SER A N 1
ATOM 523 C CA . SER A 1 72 ? -15.371 -5.275 38.343 1.00 53.75 72 SER A CA 1
ATOM 524 C C . SER A 1 72 ? -16.019 -4.288 39.313 1.00 53.75 72 SER A C 1
ATOM 526 O O . SER A 1 72 ? -15.422 -3.287 39.697 1.00 53.75 72 SER A O 1
ATOM 528 N N . THR A 1 73 ? -17.275 -4.522 39.686 1.00 45.38 73 THR A N 1
ATOM 529 C CA . THR A 1 73 ? -17.938 -3.751 40.739 1.00 45.38 73 THR A CA 1
ATOM 530 C C . THR A 1 73 ? -17.560 -4.329 42.099 1.00 45.38 73 THR A C 1
ATOM 532 O O . THR A 1 73 ? -18.295 -5.145 42.650 1.00 45.38 73 THR A O 1
ATOM 535 N N . GLU A 1 74 ? -16.443 -3.899 42.683 1.00 39.50 74 GLU A N 1
ATOM 536 C CA . GLU A 1 74 ? -16.149 -4.210 44.093 1.00 39.50 74 GLU A CA 1
ATOM 537 C C . GLU A 1 74 ? -17.021 -3.415 45.090 1.00 39.50 74 GLU A C 1
ATOM 539 O O . GLU A 1 74 ? -16.864 -3.549 46.298 1.00 39.50 74 GLU A O 1
ATOM 544 N N . SER A 1 75 ? -17.996 -2.622 44.629 1.00 35.47 75 SER A N 1
ATOM 545 C CA . SER A 1 75 ? -18.820 -1.778 45.510 1.00 35.47 75 SER A CA 1
ATOM 546 C C . SER A 1 75 ? -20.321 -1.725 45.196 1.00 35.47 75 SER A C 1
ATOM 548 O O . SER A 1 75 ? -21.030 -0.910 45.780 1.00 35.47 75 SER A O 1
ATOM 550 N N . ALA A 1 76 ? -20.858 -2.602 44.342 1.00 37.00 76 ALA A N 1
ATOM 551 C CA . ALA A 1 76 ? -22.277 -2.551 43.976 1.00 37.00 76 ALA A CA 1
ATOM 552 C C . ALA A 1 76 ? -22.980 -3.907 44.093 1.00 37.00 76 ALA A C 1
ATOM 554 O O . ALA A 1 76 ? -23.404 -4.446 43.085 1.00 37.00 76 ALA A O 1
ATOM 555 N N . PHE A 1 77 ? -23.121 -4.458 45.306 1.00 35.19 77 PHE A N 1
ATOM 556 C CA . PHE A 1 77 ? -24.228 -5.375 45.645 1.00 35.19 77 PHE A CA 1
ATOM 557 C C . PHE A 1 77 ? -24.380 -5.551 47.173 1.00 35.19 77 PHE A C 1
ATOM 559 O O . PHE A 1 77 ? -24.289 -6.649 47.716 1.00 35.19 77 PHE A O 1
ATOM 566 N N . SER A 1 78 ? -24.662 -4.466 47.909 1.00 33.62 78 SER A N 1
ATOM 567 C CA . SER A 1 78 ? -25.350 -4.597 49.204 1.00 33.62 78 SER A CA 1
ATOM 568 C C . SER A 1 78 ? -26.845 -4.769 48.932 1.00 33.62 78 SER A C 1
ATOM 570 O O . SER A 1 78 ? -27.615 -3.812 48.890 1.00 33.62 78 SER A O 1
ATOM 572 N N . GLY A 1 79 ? -27.251 -6.001 48.666 1.00 31.22 79 GLY A N 1
ATOM 573 C CA . GLY A 1 79 ? -28.641 -6.310 48.371 1.00 31.22 79 GLY A CA 1
ATOM 574 C C . GLY A 1 79 ? -28.803 -7.792 48.146 1.00 31.22 79 GLY A C 1
ATOM 575 O O . GLY A 1 79 ? -29.028 -8.216 47.024 1.00 31.22 79 GLY A O 1
ATOM 576 N N . ILE A 1 80 ? -28.628 -8.571 49.209 1.00 30.23 80 ILE A N 1
ATOM 577 C CA . ILE A 1 80 ? -29.056 -9.966 49.278 1.00 30.23 80 ILE A CA 1
ATOM 578 C C . ILE A 1 80 ? -30.592 -9.958 49.358 1.00 30.23 80 ILE A C 1
ATOM 580 O O . ILE A 1 80 ? -31.112 -9.483 50.370 1.00 30.23 80 ILE A O 1
ATOM 584 N N . PRO A 1 81 ? -31.353 -10.512 48.398 1.00 29.09 81 PRO A N 1
ATOM 585 C CA . PRO A 1 81 ? -32.693 -10.996 48.675 1.00 29.09 81 PRO A CA 1
ATOM 586 C C . PRO A 1 81 ? -32.565 -12.475 49.047 1.00 29.09 81 PRO A C 1
ATOM 588 O O . PRO A 1 81 ? -32.110 -13.305 48.259 1.00 29.09 81 PRO A O 1
ATOM 591 N N . GLN A 1 82 ? -32.935 -12.792 50.284 1.00 31.73 82 GLN A N 1
ATOM 592 C CA . GLN A 1 82 ? -33.073 -14.164 50.759 1.00 31.73 82 GLN A CA 1
ATOM 593 C C . GLN A 1 82 ? -34.042 -14.985 49.882 1.00 31.73 82 GLN A C 1
ATOM 595 O O . GLN A 1 82 ? -34.946 -14.425 49.256 1.00 31.73 82 GLN A O 1
ATOM 600 N N . PRO A 1 83 ? -33.883 -16.320 49.850 1.00 30.30 83 PRO A N 1
ATOM 601 C CA . PRO A 1 83 ? -34.697 -17.204 49.031 1.00 30.30 83 PRO A CA 1
ATOM 602 C C . PRO A 1 83 ? -36.078 -17.438 49.658 1.00 30.30 83 PRO A C 1
ATOM 604 O O . PRO A 1 83 ? -36.183 -17.778 50.834 1.00 30.30 83 PRO A O 1
ATOM 607 N N . GLY A 1 84 ? -37.129 -17.350 48.838 1.00 27.47 84 GLY A N 1
ATOM 608 C CA . GLY A 1 84 ? -38.437 -17.930 49.148 1.00 27.47 84 GLY A CA 1
ATOM 609 C C . GLY A 1 84 ? -39.631 -17.031 48.838 1.00 27.47 84 GLY A C 1
ATOM 610 O O . GLY A 1 84 ? -40.046 -16.224 49.658 1.00 27.47 84 GLY A O 1
ATOM 611 N N . SER A 1 85 ? -40.259 -17.236 47.683 1.00 29.47 85 SER A N 1
ATOM 612 C CA . SER A 1 85 ? -41.697 -17.537 47.619 1.00 29.47 85 SER A CA 1
ATOM 613 C C . SER A 1 85 ? -42.103 -17.823 46.177 1.00 29.47 85 SER A C 1
ATOM 615 O O . SER A 1 85 ? -41.958 -17.019 45.261 1.00 29.47 85 SER A O 1
ATOM 617 N N . SER A 1 86 ? -42.589 -19.039 45.993 1.00 32.41 86 SER A N 1
ATOM 618 C CA . SER A 1 86 ? -43.320 -19.521 44.838 1.00 32.41 86 SER A CA 1
ATOM 619 C C . SER A 1 86 ? -44.585 -18.689 44.623 1.00 32.41 86 SER A C 1
ATOM 621 O O . SER A 1 86 ? -45.449 -18.632 45.495 1.00 32.41 86 SER A O 1
ATOM 623 N N . SER A 1 87 ? -44.743 -18.111 43.433 1.00 32.06 87 SER A N 1
ATOM 624 C CA . SER A 1 87 ? -46.058 -17.696 42.948 1.00 32.06 87 SER A CA 1
ATOM 625 C C . SER A 1 87 ? -46.252 -18.085 41.485 1.00 32.06 87 SER A C 1
ATOM 627 O O . SER A 1 87 ? -45.585 -17.649 40.550 1.00 32.06 87 SER A O 1
ATOM 629 N N . SER A 1 88 ? -47.182 -19.015 41.347 1.00 30.95 88 SER A N 1
ATOM 630 C CA . SER A 1 88 ? -47.772 -19.562 40.144 1.00 30.95 88 SER A CA 1
ATOM 631 C C . SER A 1 88 ? -48.569 -18.492 39.390 1.00 30.95 88 SER A C 1
ATOM 633 O O . SER A 1 88 ? -49.373 -17.782 39.989 1.00 30.95 88 SER A O 1
ATOM 635 N N . GLY A 1 89 ? -48.422 -18.429 38.068 1.00 30.92 89 GLY A N 1
ATOM 636 C CA . GLY A 1 89 ? -49.258 -17.602 37.191 1.00 30.92 89 GLY A CA 1
ATOM 637 C C . GLY A 1 89 ? -49.047 -18.006 35.734 1.00 30.92 89 GLY A C 1
ATOM 638 O O . GLY A 1 89 ? -48.128 -17.531 35.086 1.00 30.92 89 GLY A O 1
ATOM 639 N N . SER A 1 90 ? -49.679 -19.099 35.309 1.00 31.73 90 SER A N 1
ATOM 640 C CA . SER A 1 90 ? -50.881 -19.104 34.460 1.00 31.73 90 SER A CA 1
ATOM 641 C C . SER A 1 90 ? -50.608 -18.656 33.020 1.00 31.73 90 SER A C 1
ATOM 643 O O . SER A 1 90 ? -50.340 -17.493 32.733 1.00 31.73 90 SER A O 1
ATOM 645 N N . GLY A 1 91 ? -50.640 -19.640 32.121 1.00 28.97 91 GLY A N 1
ATOM 646 C CA . GLY A 1 91 ? -50.334 -19.475 30.710 1.00 28.97 91 GLY A CA 1
ATOM 647 C C . GLY A 1 91 ? -51.421 -18.750 29.929 1.00 28.97 91 GLY A C 1
ATOM 648 O O . GLY A 1 91 ? -52.584 -18.704 30.323 1.00 28.97 91 GLY A O 1
ATOM 649 N N . ASN A 1 92 ? -51.040 -18.267 28.749 1.00 31.64 92 ASN A N 1
ATOM 650 C CA . ASN A 1 92 ? -52.005 -18.025 27.694 1.00 31.64 92 ASN A CA 1
ATOM 651 C C . ASN A 1 92 ? -51.425 -18.440 26.340 1.00 31.64 92 ASN A C 1
ATOM 653 O O . ASN A 1 92 ? -50.360 -17.981 25.924 1.00 31.64 92 ASN A O 1
ATOM 657 N N . ARG A 1 93 ? -52.125 -19.373 25.693 1.00 31.53 93 ARG A N 1
ATOM 658 C CA . ARG A 1 93 ? -51.871 -19.843 24.331 1.00 31.53 93 ARG A CA 1
ATOM 659 C C . ARG A 1 93 ? -52.412 -18.798 23.363 1.00 31.53 93 ARG A C 1
ATOM 661 O O . ARG A 1 93 ? -53.530 -18.343 23.553 1.00 31.53 93 ARG A O 1
ATOM 668 N N . ASN A 1 94 ? -51.689 -18.529 22.282 1.00 32.94 94 ASN A N 1
ATOM 669 C CA . ASN A 1 94 ? -52.320 -18.245 20.996 1.00 32.94 94 ASN A CA 1
ATOM 670 C C . ASN A 1 94 ? -51.439 -18.769 19.858 1.00 32.94 94 ASN A C 1
ATOM 672 O O . ASN A 1 94 ? -50.270 -18.412 19.730 1.00 32.94 94 ASN A O 1
ATOM 676 N N . GLN A 1 95 ? -52.027 -19.681 19.086 1.00 31.64 95 GLN A N 1
ATOM 677 C CA . GLN A 1 95 ? -51.518 -20.240 17.839 1.00 31.64 95 GLN A CA 1
ATOM 678 C C . GLN A 1 95 ? -51.930 -19.347 16.661 1.00 31.64 95 GLN A C 1
ATOM 680 O O . GLN A 1 95 ? -53.005 -18.752 16.697 1.00 31.64 95 GLN A O 1
ATOM 685 N N . GLY A 1 96 ? -51.149 -19.389 15.577 1.00 28.56 96 GLY A N 1
ATOM 686 C CA . GLY A 1 96 ? -51.675 -19.231 14.216 1.00 28.56 96 GLY A CA 1
ATOM 687 C C . GLY A 1 96 ? -50.844 -18.337 13.294 1.00 28.56 96 GLY A C 1
ATOM 688 O O . GLY A 1 96 ? -50.718 -17.146 13.549 1.00 28.56 96 GLY A O 1
ATOM 689 N N . GLY A 1 97 ? -50.349 -18.901 12.183 1.00 27.59 97 GLY A N 1
ATOM 690 C CA . GLY A 1 97 ? -49.962 -18.119 10.999 1.00 27.59 97 GLY A CA 1
ATOM 691 C C . GLY A 1 9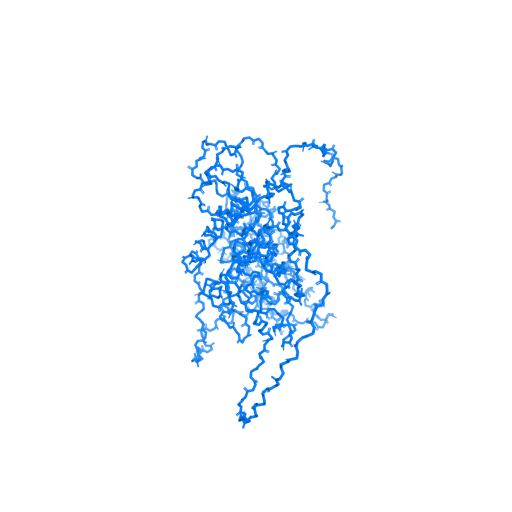7 ? -48.720 -18.603 10.250 1.00 27.59 97 GLY A C 1
ATOM 692 O O . GLY A 1 97 ? -47.676 -17.966 10.314 1.00 27.59 97 GLY A O 1
ATOM 693 N N . PHE A 1 98 ? -48.839 -19.708 9.510 1.00 28.33 98 PHE A N 1
ATOM 694 C CA . PHE A 1 98 ? -47.851 -20.183 8.533 1.00 28.33 98 PHE A CA 1
ATOM 695 C C . PHE A 1 98 ? -48.146 -19.533 7.168 1.00 28.33 98 PHE A C 1
ATOM 697 O O . PHE A 1 98 ? -49.182 -19.837 6.585 1.00 28.33 98 PHE A O 1
ATOM 704 N N . VAL A 1 99 ? -47.257 -18.682 6.640 1.00 33.38 99 VAL A N 1
ATOM 705 C CA . VAL A 1 99 ? -47.165 -18.370 5.196 1.00 33.38 99 VAL A CA 1
ATOM 706 C C . VAL A 1 99 ? -45.694 -18.124 4.849 1.00 33.38 99 VAL A C 1
ATOM 708 O O . VAL A 1 99 ? -45.042 -17.268 5.442 1.00 33.38 99 VAL A O 1
ATOM 711 N N . GLY A 1 100 ? -45.164 -18.916 3.915 1.00 32.53 100 GLY A N 1
ATOM 712 C CA . GLY A 1 100 ? -43.759 -18.906 3.513 1.00 32.53 100 GLY A CA 1
ATOM 713 C C . GLY A 1 100 ? -43.377 -17.745 2.593 1.00 32.53 100 GLY A C 1
ATOM 714 O O . GLY A 1 100 ? -44.141 -17.363 1.708 1.00 32.53 100 GLY A O 1
ATOM 715 N N . ARG A 1 101 ? -42.150 -17.242 2.776 1.00 30.17 101 ARG A N 1
ATOM 716 C CA . ARG A 1 101 ? -41.366 -16.487 1.787 1.00 30.17 101 ARG A CA 1
ATOM 717 C C . ARG A 1 101 ? -39.873 -16.792 1.966 1.00 30.17 101 ARG A C 1
ATOM 719 O O . ARG A 1 101 ? -39.428 -17.110 3.065 1.00 30.17 101 ARG A O 1
ATOM 726 N N . ASN A 1 102 ? -39.169 -16.744 0.838 1.00 30.86 102 ASN A N 1
ATOM 727 C CA . ASN A 1 102 ? -37.774 -17.112 0.584 1.00 30.86 102 ASN A CA 1
ATOM 728 C C . ASN A 1 102 ? -36.787 -16.732 1.701 1.00 30.86 102 ASN A C 1
ATOM 730 O O . ASN A 1 102 ? -36.775 -15.599 2.172 1.00 30.86 102 ASN A O 1
ATOM 734 N N . ARG A 1 103 ? -35.939 -17.693 2.090 1.00 28.53 103 ARG A N 1
ATOM 735 C CA . ARG A 1 103 ? -34.857 -17.506 3.062 1.00 28.53 103 ARG A CA 1
ATOM 736 C C . ARG A 1 103 ? -33.644 -16.861 2.384 1.00 28.53 103 ARG A C 1
ATOM 738 O O . ARG A 1 103 ? -32.901 -17.545 1.690 1.00 28.53 103 ARG A O 1
ATOM 745 N N . GLU A 1 104 ? -33.437 -15.572 2.631 1.00 28.31 104 GLU A N 1
ATOM 746 C CA . GLU A 1 104 ? -32.086 -15.009 2.757 1.00 28.31 104 GLU A CA 1
ATOM 747 C C . GLU A 1 104 ? -31.405 -15.626 3.996 1.00 28.31 104 GLU A C 1
ATOM 749 O O . GLU A 1 104 ? -32.095 -15.899 4.988 1.00 28.31 104 GLU A O 1
ATOM 754 N N . PRO A 1 105 ? -30.078 -15.844 4.002 1.00 31.02 105 PRO A N 1
ATOM 755 C CA . PRO A 1 105 ? -29.373 -16.258 5.206 1.00 31.02 105 PRO A CA 1
ATOM 756 C C . PRO A 1 105 ? -29.330 -15.085 6.196 1.00 31.02 105 PRO A C 1
ATOM 758 O O . PRO A 1 105 ? -28.465 -14.216 6.143 1.00 31.02 105 PRO A O 1
ATOM 761 N N . THR A 1 106 ? -30.287 -15.037 7.120 1.00 28.64 106 THR A N 1
ATOM 762 C CA . THR A 1 106 ? -30.204 -14.165 8.293 1.00 28.64 106 THR A CA 1
ATOM 763 C C . THR A 1 106 ? -29.172 -14.731 9.261 1.00 28.64 106 THR A C 1
ATOM 765 O O . THR A 1 106 ? -29.437 -15.736 9.925 1.00 28.64 106 THR A O 1
ATOM 768 N N . TYR A 1 107 ? -28.023 -14.065 9.383 1.00 33.59 107 TYR A N 1
ATOM 769 C CA . TYR A 1 107 ? -27.163 -14.183 10.561 1.00 33.59 107 TYR A CA 1
ATOM 770 C C . TYR A 1 107 ? -27.999 -13.945 11.831 1.00 33.59 107 TYR A C 1
ATOM 772 O O . TYR A 1 107 ? -28.926 -13.121 11.802 1.00 33.59 107 TYR A O 1
ATOM 780 N N . PRO A 1 108 ? -27.719 -14.632 12.952 1.00 27.64 108 PRO A N 1
ATOM 781 C CA . PRO A 1 108 ? -28.464 -14.426 14.183 1.00 27.64 108 PRO A CA 1
ATOM 782 C C . PRO A 1 108 ? -28.233 -12.997 14.686 1.00 27.64 108 PRO A C 1
ATOM 784 O O . PRO A 1 108 ? -27.248 -12.692 15.352 1.00 27.64 108 PRO A O 1
ATOM 787 N N . ARG A 1 109 ? -29.185 -12.102 14.391 1.00 34.59 109 ARG A N 1
ATOM 788 C CA . ARG A 1 109 ? -29.372 -10.858 15.139 1.00 34.59 109 ARG A CA 1
ATOM 789 C C . ARG A 1 109 ? -29.740 -11.261 16.561 1.00 34.59 109 ARG A C 1
ATOM 791 O O . ARG A 1 109 ? -30.915 -11.453 16.874 1.00 34.59 109 ARG A O 1
ATOM 798 N N . ASN A 1 110 ? -28.735 -11.365 17.424 1.00 30.55 110 ASN A N 1
ATOM 799 C CA . ASN A 1 110 ? -28.932 -11.325 18.863 1.00 30.55 110 ASN A CA 1
ATOM 800 C C . ASN A 1 110 ? -29.523 -9.958 19.200 1.00 30.55 110 ASN A C 1
ATOM 802 O O . ASN A 1 110 ? -28.825 -8.978 19.443 1.00 30.55 110 ASN A O 1
ATOM 806 N N . ARG A 1 111 ? -30.854 -9.880 19.157 1.00 30.77 111 ARG A N 1
ATOM 807 C CA . ARG A 1 111 ? -31.625 -8.718 19.577 1.00 30.77 111 ARG A CA 1
ATOM 808 C C . ARG A 1 111 ? -31.617 -8.704 21.103 1.00 30.77 111 ARG A C 1
ATOM 810 O O . ARG A 1 111 ? -32.616 -9.009 21.749 1.00 30.77 111 ARG A O 1
ATOM 817 N N . VAL A 1 112 ? -30.463 -8.377 21.679 1.00 35.12 112 VAL A N 1
ATOM 818 C CA . VAL A 1 112 ? -30.387 -7.948 23.071 1.00 35.12 112 VAL A CA 1
ATOM 819 C C . VAL A 1 112 ? -31.255 -6.697 23.146 1.00 35.12 112 VAL A C 1
ATOM 821 O O . VAL A 1 112 ? -31.051 -5.741 22.394 1.00 35.12 112 VAL A O 1
ATOM 824 N N . LYS A 1 113 ? -32.296 -6.724 23.983 1.00 27.95 113 LYS A N 1
ATOM 825 C CA . LYS A 1 113 ? -33.066 -5.522 24.304 1.00 27.95 113 LYS A CA 1
ATOM 826 C C . LYS A 1 113 ? -32.067 -4.497 24.843 1.00 27.95 113 LYS A C 1
ATOM 828 O O . LYS A 1 113 ? -31.601 -4.642 25.967 1.00 27.95 113 LYS A O 1
ATOM 833 N N . ARG A 1 114 ? -31.715 -3.506 24.017 1.00 37.22 114 ARG A N 1
ATOM 834 C CA . ARG A 1 114 ? -30.891 -2.357 24.399 1.00 37.22 114 ARG A CA 1
ATOM 835 C C . ARG A 1 114 ? -31.596 -1.645 25.551 1.00 37.22 114 ARG A C 1
ATOM 837 O O . ARG A 1 114 ? -32.560 -0.917 25.332 1.00 37.22 114 ARG A O 1
ATOM 844 N N . GLN A 1 115 ? -31.145 -1.895 26.776 1.00 35.53 115 GLN A N 1
ATOM 845 C CA . GLN A 1 115 ? -31.381 -0.975 27.878 1.00 35.53 115 GLN A CA 1
ATOM 846 C C . GLN A 1 115 ? -30.542 0.267 27.576 1.00 35.53 115 GLN A C 1
ATOM 848 O O . GLN A 1 115 ? -29.324 0.177 27.419 1.00 35.53 115 GLN A O 1
ATOM 853 N N . SER A 1 116 ? -31.206 1.409 27.402 1.00 32.72 116 SER A N 1
ATOM 854 C CA . SER A 1 116 ? -30.551 2.703 27.232 1.00 32.72 116 SER A CA 1
ATOM 855 C C . SER A 1 116 ? -29.688 2.974 28.467 1.00 32.72 116 SER A C 1
ATOM 857 O O . SER A 1 116 ? -30.232 3.213 29.544 1.00 32.72 116 SER A O 1
ATOM 859 N N . GLY A 1 117 ? -28.366 2.873 28.330 1.00 43.91 117 GLY A N 1
ATOM 860 C CA . GLY A 1 117 ? -27.422 3.114 29.425 1.00 43.91 117 GLY A CA 1
ATOM 861 C C . GLY A 1 117 ? -26.165 2.241 29.412 1.00 43.91 117 GLY A C 1
ATOM 862 O O . GLY A 1 117 ? -25.169 2.635 30.008 1.00 43.91 117 GLY A O 1
ATOM 863 N N . ASN A 1 118 ? -26.157 1.103 28.708 1.00 55.12 118 ASN A N 1
ATOM 864 C CA . ASN A 1 118 ? -24.965 0.251 28.634 1.00 55.12 118 ASN A CA 1
ATOM 865 C C . ASN A 1 118 ? -24.100 0.617 27.418 1.00 55.12 118 ASN A C 1
ATOM 867 O O . ASN A 1 118 ? -24.351 0.150 26.311 1.00 55.12 118 ASN A O 1
ATOM 871 N N . TYR A 1 119 ? -23.076 1.447 27.644 1.00 63.09 119 TYR A N 1
ATOM 872 C CA . TYR A 1 119 ? -22.028 1.791 26.665 1.00 63.09 119 TYR A CA 1
ATOM 873 C C . TYR A 1 119 ? -21.021 0.656 26.422 1.00 63.09 119 TYR A C 1
ATOM 875 O O . TYR A 1 119 ? -20.190 0.742 25.520 1.00 63.09 119 TYR A O 1
ATOM 883 N N . LEU A 1 120 ? -21.081 -0.393 27.246 1.00 79.75 120 LEU A N 1
ATOM 884 C CA . LEU A 1 120 ? -20.194 -1.546 27.189 1.00 79.75 120 LEU A CA 1
ATOM 885 C C . LEU A 1 120 ? -20.929 -2.732 26.580 1.00 79.75 120 LEU A C 1
ATOM 887 O O . LEU A 1 120 ? -22.032 -3.090 27.000 1.00 79.75 120 LEU A O 1
ATOM 891 N N . GLN A 1 121 ? -20.284 -3.352 25.605 1.00 86.94 121 GLN A N 1
ATOM 892 C CA . GLN A 1 121 ? -20.772 -4.529 24.907 1.00 86.94 121 GLN A CA 1
ATOM 893 C C . GLN A 1 121 ? -19.629 -5.522 24.708 1.00 86.94 121 GLN A C 1
ATOM 895 O O . GLN A 1 121 ? -18.468 -5.143 24.858 1.00 86.94 121 GLN A O 1
ATOM 900 N N . PRO A 1 122 ? -19.918 -6.793 24.385 1.00 90.69 122 PRO A N 1
ATOM 901 C CA . PRO A 1 122 ? -18.864 -7.736 24.048 1.00 90.69 122 PRO A CA 1
ATOM 902 C C . PRO A 1 122 ? -17.959 -7.180 22.939 1.00 90.69 122 PRO A C 1
ATOM 904 O O . PRO A 1 122 ? -18.441 -6.725 21.898 1.00 90.69 122 PRO A O 1
ATOM 907 N N . LEU A 1 123 ? -16.654 -7.193 23.204 1.00 92.75 123 LEU A N 1
ATOM 908 C CA . LEU A 1 123 ? -15.637 -6.638 22.326 1.00 92.75 123 LEU A CA 1
ATOM 909 C C . LEU A 1 123 ? -15.334 -7.633 21.208 1.00 92.75 123 LEU A C 1
ATOM 911 O O . LEU A 1 123 ? -14.875 -8.746 21.470 1.00 92.75 123 LEU A O 1
ATOM 915 N N . LEU A 1 124 ? -15.579 -7.226 19.970 1.00 94.25 124 LEU A N 1
ATOM 916 C CA . LEU A 1 124 ? -15.279 -8.021 18.786 1.00 94.25 124 LEU A CA 1
ATOM 917 C C . LEU A 1 124 ? -13.841 -7.757 18.342 1.00 94.25 124 LEU A C 1
ATOM 919 O O . LEU A 1 124 ? -13.430 -6.604 18.194 1.00 94.25 124 LEU A O 1
ATOM 923 N N . ASN A 1 125 ? -13.076 -8.823 18.114 1.00 93.62 125 ASN A N 1
ATOM 924 C CA . ASN A 1 125 ? -11.654 -8.732 17.777 1.00 93.62 125 ASN A CA 1
ATOM 925 C C . ASN A 1 125 ? -11.390 -7.897 16.518 1.00 93.62 125 ASN A C 1
ATOM 927 O O . ASN A 1 125 ? -10.491 -7.069 16.531 1.00 93.62 125 ASN A O 1
ATOM 931 N N . TYR A 1 126 ? -12.197 -8.023 15.465 1.00 92.31 126 TYR A N 1
ATOM 932 C CA . TYR A 1 126 ? -11.972 -7.258 14.236 1.00 92.31 126 TYR A CA 1
ATOM 933 C C . TYR A 1 126 ? -12.234 -5.753 14.409 1.00 92.31 126 TYR A C 1
ATOM 935 O O . TYR A 1 126 ? -11.576 -4.948 13.755 1.00 92.31 126 TYR A O 1
ATOM 943 N N . HIS A 1 127 ? -13.120 -5.344 15.327 1.00 95.19 127 HIS A N 1
ATOM 944 C CA . HIS A 1 127 ? -13.247 -3.936 15.721 1.00 95.19 127 HIS A CA 1
ATOM 945 C C . HIS A 1 127 ? -12.054 -3.497 16.578 1.00 95.19 127 HIS A C 1
ATOM 947 O O . HIS A 1 127 ? -11.486 -2.432 16.337 1.00 95.19 127 HIS A O 1
ATOM 953 N N . ALA A 1 128 ? -11.655 -4.323 17.549 1.00 95.12 128 ALA A N 1
ATOM 954 C CA . ALA A 1 128 ? -10.534 -4.056 18.447 1.00 95.12 128 ALA A CA 1
ATOM 955 C C . ALA A 1 128 ? -9.186 -3.932 17.717 1.00 95.12 128 ALA A C 1
ATOM 957 O O . ALA A 1 128 ? -8.363 -3.116 18.101 1.00 95.12 128 ALA A O 1
ATOM 958 N N . THR A 1 129 ? -8.955 -4.721 16.669 1.00 95.56 129 THR A N 1
ATOM 959 C CA . THR A 1 129 ? -7.716 -4.705 15.874 1.00 95.56 129 THR A CA 1
ATOM 960 C C . THR A 1 129 ? -7.695 -3.589 14.823 1.00 95.56 129 THR A C 1
ATOM 962 O O . THR A 1 129 ? -6.655 -3.315 14.231 1.00 95.56 129 THR A O 1
ATOM 965 N N . THR A 1 130 ? -8.837 -2.946 14.575 1.00 96.44 130 THR A N 1
ATOM 966 C CA . THR A 1 130 ? -8.970 -1.849 13.610 1.00 96.44 130 THR A CA 1
ATOM 967 C C . THR A 1 130 ? -9.330 -0.555 14.345 1.00 96.44 130 THR A C 1
ATOM 969 O O . THR A 1 130 ? -8.656 -0.161 15.291 1.00 96.44 130 THR A O 1
ATOM 972 N N . LEU A 1 131 ? -10.403 0.126 13.945 1.00 96.06 131 LEU A N 1
ATOM 973 C CA . LEU A 1 131 ? -10.713 1.484 14.382 1.00 96.06 131 LEU A CA 1
ATOM 974 C C . LEU A 1 131 ? -11.058 1.592 15.870 1.00 96.06 131 LEU A C 1
ATOM 976 O O . LEU A 1 131 ? -10.744 2.605 16.486 1.00 96.06 131 LEU A O 1
ATOM 980 N N . ALA A 1 132 ? -11.708 0.589 16.469 1.00 95.94 132 ALA A N 1
ATOM 981 C CA . ALA A 1 132 ? -12.135 0.700 17.864 1.00 95.94 132 ALA A CA 1
ATOM 982 C C . ALA A 1 132 ? -10.949 0.648 18.837 1.00 95.94 132 ALA A C 1
ATOM 984 O O . ALA A 1 132 ? -10.962 1.354 19.847 1.00 95.94 132 ALA A O 1
ATOM 985 N N . GLY A 1 133 ? -9.927 -0.153 18.517 1.00 93.94 133 GLY A N 1
ATOM 986 C CA . GLY A 1 133 ? -8.677 -0.192 19.274 1.00 93.94 133 GLY A CA 1
ATOM 987 C C . GLY A 1 133 ? -7.930 1.128 19.204 1.00 93.94 133 GLY A C 1
ATOM 988 O O . GLY A 1 133 ? -7.619 1.699 20.246 1.00 93.94 133 GLY A O 1
ATOM 989 N N . GLU A 1 134 ? -7.735 1.654 17.992 1.00 92.50 134 GLU A N 1
ATOM 990 C CA . GLU A 1 134 ? -7.033 2.927 17.782 1.00 92.50 134 GLU A CA 1
ATOM 991 C C . GLU A 1 134 ? -7.738 4.091 18.480 1.00 92.50 134 GLU A C 1
ATOM 993 O O . GLU A 1 134 ? -7.117 4.859 19.213 1.00 92.50 134 GLU A O 1
ATOM 998 N N . VAL A 1 135 ? -9.064 4.187 18.337 1.00 93.81 135 VAL A N 1
ATOM 999 C CA . VAL A 1 135 ? -9.862 5.215 19.016 1.00 93.81 135 VAL A CA 1
ATOM 1000 C C . VAL A 1 135 ? -9.764 5.067 20.535 1.00 93.81 135 VAL A C 1
ATOM 1002 O O . VAL A 1 135 ? -9.550 6.059 21.232 1.00 93.81 135 VAL A O 1
ATOM 1005 N N . GLY A 1 136 ? -9.912 3.849 21.065 1.00 91.00 136 GLY A N 1
ATOM 1006 C CA . GLY A 1 136 ? -9.869 3.603 22.505 1.00 91.00 136 GLY A CA 1
ATOM 1007 C C . GLY A 1 136 ? -8.491 3.863 23.118 1.00 91.00 136 GLY A C 1
ATOM 1008 O O . GLY A 1 136 ? -8.395 4.442 24.200 1.00 91.00 136 GLY A O 1
ATOM 1009 N N . GLN A 1 137 ? -7.421 3.495 22.414 1.00 87.38 137 GLN A N 1
ATOM 1010 C CA . GLN A 1 137 ? -6.050 3.781 22.818 1.00 87.38 137 GLN A CA 1
ATOM 1011 C C . GLN A 1 137 ? -5.770 5.287 22.762 1.00 87.38 137 GLN A C 1
ATOM 1013 O O . GLN A 1 137 ? -5.346 5.866 23.764 1.00 87.38 137 GLN A O 1
ATOM 1018 N N . ALA A 1 138 ? -6.059 5.942 21.634 1.00 86.19 138 ALA A N 1
ATOM 1019 C CA . ALA A 1 138 ? -5.859 7.380 21.471 1.00 86.19 138 ALA A CA 1
ATOM 1020 C C . ALA A 1 138 ? -6.622 8.186 22.529 1.00 86.19 138 ALA A C 1
ATOM 1022 O O . ALA A 1 138 ? -6.096 9.165 23.051 1.00 86.19 138 ALA A O 1
ATOM 1023 N N . ALA A 1 139 ? -7.832 7.758 22.894 1.00 86.38 139 ALA A N 1
ATOM 1024 C CA . ALA A 1 139 ? -8.609 8.378 23.958 1.00 86.38 139 ALA A CA 1
ATOM 1025 C C . ALA A 1 139 ? -7.877 8.381 25.303 1.00 86.38 139 ALA A C 1
ATOM 1027 O O . ALA A 1 139 ? -7.796 9.422 25.949 1.00 86.38 139 ALA A O 1
ATOM 1028 N N . LEU A 1 140 ? -7.316 7.242 25.713 1.00 82.12 140 LEU A N 1
ATOM 1029 C CA . LEU A 1 140 ? -6.633 7.108 27.001 1.00 82.12 140 LEU A CA 1
ATOM 1030 C C . LEU A 1 140 ? -5.341 7.908 27.069 1.00 82.12 140 LEU A C 1
ATOM 1032 O O . LEU A 1 140 ? -5.053 8.523 28.091 1.00 82.12 140 LEU A O 1
ATOM 1036 N N . PHE A 1 141 ? -4.587 7.929 25.976 1.00 77.25 141 PHE A N 1
ATOM 1037 C CA . PHE A 1 141 ? -3.390 8.751 25.898 1.00 77.25 141 PHE A CA 1
ATOM 1038 C C . PHE A 1 141 ? -3.719 10.247 25.905 1.00 77.25 141 PHE A C 1
ATOM 1040 O O . PHE A 1 141 ? -3.055 11.022 26.589 1.00 77.25 141 PHE A O 1
ATOM 1047 N N . ASN A 1 142 ? -4.768 10.655 25.188 1.00 74.81 142 ASN A N 1
ATOM 1048 C CA . ASN A 1 142 ? -5.161 12.059 25.112 1.00 74.81 142 ASN A CA 1
ATOM 1049 C C . ASN A 1 142 ? -5.838 12.556 26.399 1.00 74.81 142 ASN A C 1
ATOM 1051 O O . ASN A 1 142 ? -5.822 13.753 26.670 1.00 74.81 142 ASN A O 1
ATOM 1055 N N . ALA A 1 143 ? -6.419 11.658 27.199 1.00 70.62 143 ALA A N 1
ATOM 1056 C CA . ALA A 1 143 ? -7.113 11.996 28.440 1.00 70.62 143 ALA A CA 1
ATOM 1057 C C . ALA A 1 143 ? -6.185 12.500 29.561 1.00 70.62 143 ALA A C 1
ATOM 1059 O O . ALA A 1 143 ? -6.668 13.040 30.551 1.00 70.62 143 ALA A O 1
ATOM 1060 N N . VAL A 1 144 ? -4.863 12.357 29.415 1.00 65.00 144 VAL A N 1
ATOM 1061 C CA . VAL A 1 144 ? -3.876 12.932 30.349 1.00 65.00 144 VAL A CA 1
ATOM 1062 C C . VAL A 1 144 ? -3.793 14.463 30.214 1.00 65.00 144 VAL A C 1
ATOM 1064 O O . VAL A 1 144 ? -3.273 15.135 31.103 1.00 65.00 144 VAL A O 1
ATOM 1067 N N . PHE A 1 145 ? -4.319 15.038 29.127 1.00 63.41 145 PHE A N 1
ATOM 1068 C CA . PHE A 1 145 ? -4.238 16.470 28.846 1.00 63.41 145 PHE A CA 1
ATOM 1069 C C . PHE A 1 145 ? -5.545 17.194 29.182 1.00 63.41 145 PHE A C 1
ATOM 1071 O O . PHE A 1 145 ? -6.621 16.788 28.751 1.00 63.41 145 PHE A O 1
ATOM 1078 N N . GLU A 1 146 ? -5.439 18.321 29.894 1.00 56.09 146 GLU A N 1
ATOM 1079 C CA . GLU A 1 146 ? -6.594 19.144 30.295 1.00 56.09 146 GLU A CA 1
ATOM 1080 C C . GLU A 1 146 ? -7.361 19.729 29.098 1.00 56.09 146 GLU A C 1
ATOM 1082 O O . GLU A 1 146 ? -8.572 19.919 29.174 1.00 56.09 146 GLU A O 1
ATOM 1087 N N . ASN A 1 147 ? -6.672 19.987 27.980 1.00 58.59 147 ASN A N 1
ATOM 1088 C CA . ASN A 1 147 ? -7.259 20.484 26.738 1.00 58.59 147 ASN A CA 1
ATOM 1089 C C . ASN A 1 147 ? -6.662 19.720 25.548 1.00 58.59 147 ASN A C 1
ATOM 1091 O O . ASN A 1 147 ? -5.613 20.122 25.040 1.00 58.59 147 ASN A O 1
ATOM 1095 N N . PRO A 1 148 ? -7.280 18.613 25.096 1.00 57.06 148 PRO A N 1
ATOM 1096 C CA . PRO A 1 148 ? -6.789 17.910 23.923 1.00 57.06 148 PRO A CA 1
ATOM 1097 C C . PRO A 1 148 ? -6.876 18.846 22.703 1.00 57.06 148 PRO A C 1
ATOM 1099 O O . PRO A 1 148 ? -7.950 19.393 22.433 1.00 57.06 148 PRO A O 1
ATOM 1102 N N . PRO A 1 149 ? -5.785 19.029 21.939 1.00 57.28 149 PRO A N 1
ATOM 1103 C CA . PRO A 1 149 ? -5.770 19.922 20.786 1.00 57.28 149 PRO A CA 1
ATOM 1104 C C . PRO A 1 149 ? -6.846 19.519 19.785 1.00 57.28 149 PRO A C 1
ATOM 1106 O O . PRO A 1 149 ? -6.999 18.330 19.487 1.00 57.28 149 PRO A O 1
ATOM 1109 N N . ASN A 1 150 ? -7.571 20.480 19.212 1.00 63.09 150 ASN A N 1
ATOM 1110 C CA . ASN A 1 150 ? -8.525 20.205 18.135 1.00 63.09 150 ASN A CA 1
ATOM 1111 C C . ASN A 1 150 ? -7.805 20.066 16.786 1.00 63.09 150 ASN A C 1
ATOM 1113 O O . ASN A 1 150 ? -8.024 20.844 15.859 1.00 63.09 150 ASN A O 1
ATOM 1117 N N . VAL A 1 151 ? -6.890 19.104 16.707 1.00 65.50 151 VAL A N 1
ATOM 1118 C CA . VAL A 1 151 ? -6.071 18.871 15.523 1.00 65.50 151 VAL A CA 1
ATOM 1119 C C . VAL A 1 151 ? -6.481 17.563 14.862 1.00 65.50 151 VAL A C 1
ATOM 1121 O O . VAL A 1 151 ? -6.852 16.594 15.536 1.00 65.50 151 VAL A O 1
ATOM 1124 N N . SER A 1 152 ? -6.487 17.586 13.529 1.00 75.12 152 SER A N 1
ATOM 1125 C CA . SER A 1 152 ? -6.785 16.413 12.710 1.00 75.12 152 SER A CA 1
ATOM 1126 C C . SER A 1 152 ? -5.715 15.337 12.916 1.00 75.12 152 SER A C 1
ATOM 1128 O O . SER A 1 152 ? -4.563 15.692 13.176 1.00 75.12 152 SER A O 1
ATOM 1130 N N . PRO A 1 153 ? -6.064 14.044 12.776 1.00 83.06 153 PRO A N 1
ATOM 1131 C CA . PRO A 1 153 ? -5.083 12.961 12.778 1.00 83.06 153 PRO A CA 1
ATOM 1132 C C . PRO A 1 153 ? -3.904 13.285 11.842 1.00 83.06 153 PRO A C 1
ATOM 1134 O O . PRO A 1 153 ? -4.153 13.664 10.691 1.00 83.06 153 PRO A O 1
ATOM 1137 N N . PRO A 1 154 ? -2.640 13.180 12.298 1.00 81.62 154 PRO A N 1
ATOM 1138 C CA . PRO A 1 154 ? -1.487 13.578 11.508 1.00 81.62 154 PRO A CA 1
ATOM 1139 C C . PRO A 1 154 ? -1.393 12.739 10.234 1.00 81.62 154 PRO A C 1
ATOM 1141 O O . PRO A 1 154 ? -1.521 11.511 10.254 1.00 81.62 154 PRO A O 1
ATOM 1144 N N . ALA A 1 155 ? -1.168 13.426 9.118 1.00 84.81 155 ALA A N 1
ATOM 1145 C CA . ALA A 1 155 ? -0.822 12.816 7.846 1.00 84.81 155 ALA A CA 1
ATOM 1146 C C . ALA A 1 155 ? 0.701 12.767 7.681 1.00 84.81 155 ALA A C 1
ATOM 1148 O O . ALA A 1 155 ? 1.455 13.350 8.460 1.00 84.81 155 ALA A O 1
ATOM 1149 N N . GLY A 1 156 ? 1.156 12.057 6.660 1.00 84.50 156 GLY A N 1
ATOM 1150 C CA . GLY A 1 156 ? 2.564 11.933 6.332 1.00 84.50 156 GLY A CA 1
ATOM 1151 C C . GLY A 1 156 ? 2.768 11.751 4.840 1.00 84.50 156 GLY A C 1
ATOM 1152 O O . GLY A 1 156 ? 1.822 11.566 4.068 1.00 84.50 156 GLY A O 1
ATOM 1153 N N . THR A 1 157 ? 4.029 11.790 4.444 1.00 88.25 157 THR A N 1
ATOM 1154 C CA . THR A 1 157 ? 4.464 11.575 3.069 1.00 88.25 157 THR A CA 1
ATOM 1155 C C . THR A 1 157 ? 5.640 10.615 3.042 1.00 88.25 157 THR A C 1
ATOM 1157 O O . THR A 1 157 ? 6.433 10.531 3.981 1.00 88.25 157 THR A O 1
ATOM 1160 N N . PHE A 1 158 ? 5.744 9.847 1.959 1.00 88.25 158 PHE A N 1
ATOM 1161 C CA . PHE A 1 158 ? 6.925 9.027 1.734 1.00 88.25 158 PHE A CA 1
ATOM 1162 C C . PHE A 1 158 ? 8.098 9.895 1.287 1.00 88.25 158 PHE A C 1
ATOM 1164 O O . PHE A 1 158 ? 7.919 10.875 0.564 1.00 88.25 158 PHE A O 1
ATOM 1171 N N . ASN A 1 159 ? 9.302 9.502 1.691 1.00 84.81 159 ASN A N 1
ATOM 1172 C CA . ASN A 1 159 ? 10.540 10.179 1.309 1.00 84.81 159 ASN A CA 1
ATOM 1173 C C . ASN A 1 159 ? 10.823 10.173 -0.209 1.00 84.81 159 ASN A C 1
ATOM 1175 O O . ASN A 1 159 ? 11.512 11.066 -0.699 1.00 84.81 159 ASN A O 1
ATOM 1179 N N . ASP A 1 160 ? 10.284 9.207 -0.956 1.00 85.31 160 ASP A N 1
ATOM 1180 C CA . ASP A 1 160 ? 10.307 9.168 -2.420 1.00 85.31 160 ASP A CA 1
ATOM 1181 C C . ASP A 1 160 ? 9.025 8.488 -2.944 1.00 85.31 160 ASP A C 1
ATOM 1183 O O . ASP A 1 160 ? 8.539 7.521 -2.357 1.00 85.31 160 ASP A O 1
ATOM 1187 N N . SER A 1 161 ? 8.453 9.001 -4.038 1.00 83.75 161 SER A N 1
ATOM 1188 C CA . SER A 1 161 ? 7.211 8.480 -4.632 1.00 83.75 161 SER A CA 1
ATOM 1189 C C . SER A 1 161 ? 7.411 7.239 -5.510 1.00 83.75 161 SER A C 1
ATOM 1191 O O . SER A 1 161 ? 6.462 6.491 -5.734 1.00 83.75 161 SER A O 1
ATOM 1193 N N . LEU A 1 162 ? 8.631 7.009 -6.005 1.00 88.69 162 LEU A N 1
ATOM 1194 C CA . LEU A 1 162 ? 9.010 5.849 -6.817 1.00 88.69 162 LEU A CA 1
ATOM 1195 C C . LEU A 1 162 ? 9.664 4.758 -5.972 1.00 88.69 162 LEU A C 1
ATOM 1197 O O . LEU A 1 162 ? 9.541 3.578 -6.278 1.00 88.69 162 LEU A O 1
ATOM 1201 N N . CYS A 1 163 ? 10.376 5.142 -4.915 1.00 90.38 163 CYS A N 1
ATOM 1202 C CA . CYS A 1 163 ? 10.965 4.213 -3.958 1.00 90.38 163 CYS A CA 1
ATOM 1203 C C . CYS A 1 163 ? 10.566 4.585 -2.522 1.00 90.38 163 CYS A C 1
ATOM 1205 O O . CYS A 1 163 ? 11.401 5.069 -1.753 1.00 90.38 163 CYS A O 1
ATOM 1207 N N . PRO A 1 164 ? 9.293 4.364 -2.148 1.00 87.19 164 PRO A N 1
ATOM 1208 C CA . PRO A 1 164 ? 8.803 4.688 -0.815 1.00 87.19 164 PRO A CA 1
ATOM 1209 C C . PRO A 1 164 ? 9.472 3.781 0.224 1.00 87.19 164 PRO A C 1
ATOM 1211 O O . PRO A 1 164 ? 9.184 2.586 0.286 1.00 87.19 164 PRO A O 1
ATOM 1214 N N . ARG A 1 165 ? 10.385 4.338 1.030 1.00 85.31 165 ARG A N 1
ATOM 1215 C CA . ARG A 1 165 ? 11.102 3.594 2.087 1.00 85.31 165 ARG A CA 1
ATOM 1216 C C . ARG A 1 165 ? 10.676 3.997 3.485 1.00 85.31 165 ARG A C 1
ATOM 1218 O O . ARG A 1 165 ? 10.532 3.143 4.350 1.00 85.31 165 ARG A O 1
ATOM 1225 N N . GLU A 1 166 ? 10.493 5.292 3.697 1.00 87.38 166 GLU A N 1
ATOM 1226 C CA . GLU A 1 166 ? 10.174 5.856 5.005 1.00 87.38 166 GLU A CA 1
ATOM 1227 C C . GLU A 1 166 ? 8.939 6.732 4.863 1.00 87.38 166 GLU A C 1
ATOM 1229 O O . GLU A 1 166 ? 8.901 7.608 3.995 1.00 87.38 166 GLU A O 1
ATOM 1234 N N . TYR A 1 167 ? 7.938 6.487 5.707 1.00 88.69 167 TYR A N 1
ATOM 1235 C CA . TYR A 1 167 ? 6.774 7.350 5.826 1.00 88.69 167 TYR A CA 1
ATOM 1236 C C . TYR A 1 167 ? 7.007 8.335 6.965 1.00 88.69 167 TYR A C 1
ATOM 1238 O O . TYR A 1 167 ? 7.122 7.954 8.131 1.00 88.69 167 TYR A O 1
ATOM 1246 N N . VAL A 1 168 ? 7.126 9.607 6.606 1.00 86.31 168 VAL A N 1
ATOM 1247 C CA . VAL A 1 168 ? 7.471 10.687 7.523 1.00 86.31 168 VAL A CA 1
ATOM 1248 C C . VAL A 1 168 ? 6.208 11.472 7.835 1.00 86.31 168 VAL A C 1
ATOM 1250 O O . VAL A 1 168 ? 5.562 11.997 6.927 1.00 86.31 168 VAL A O 1
ATOM 1253 N N . LEU A 1 169 ? 5.866 11.576 9.116 1.00 82.75 169 LEU A N 1
ATOM 1254 C CA . LEU A 1 169 ? 4.725 12.369 9.553 1.00 82.75 169 LEU A CA 1
ATOM 1255 C C . LEU A 1 169 ? 4.998 13.856 9.325 1.00 82.75 169 LEU A C 1
ATOM 1257 O O . LEU A 1 169 ? 6.067 14.389 9.646 1.00 82.75 169 LEU A O 1
ATOM 1261 N N . GLU A 1 170 ? 4.018 14.543 8.750 1.00 73.62 170 GLU A N 1
ATOM 1262 C CA . GLU A 1 170 ? 4.069 15.983 8.586 1.00 73.62 170 GLU A CA 1
ATOM 1263 C C . GLU A 1 170 ? 3.875 16.627 9.958 1.00 73.62 170 GLU A C 1
ATOM 1265 O O . GLU A 1 170 ? 2.843 16.464 10.608 1.00 73.62 170 GLU A O 1
ATOM 1270 N N . ALA A 1 171 ? 4.899 17.350 10.420 1.00 55.56 171 ALA A N 1
ATOM 1271 C CA . ALA A 1 171 ? 4.775 18.163 11.617 1.00 55.56 171 ALA A CA 1
ATOM 1272 C C . ALA A 1 171 ? 3.641 19.170 11.396 1.00 55.56 171 ALA A C 1
ATOM 1274 O O . ALA A 1 171 ? 3.651 19.925 10.420 1.00 55.56 171 ALA A O 1
ATOM 1275 N N . LEU A 1 172 ? 2.672 19.171 12.307 1.00 52.38 172 LEU A N 1
ATOM 1276 C CA . LEU A 1 172 ? 1.564 20.111 12.305 1.00 52.38 172 LEU A CA 1
ATOM 1277 C C . LEU A 1 172 ? 2.117 21.530 12.529 1.00 52.38 172 LEU A C 1
ATOM 1279 O O . LEU A 1 172 ? 2.292 22.001 13.644 1.00 52.38 172 LEU A O 1
ATOM 1283 N N . SER A 1 173 ? 2.393 22.222 11.425 1.00 40.81 173 SER A N 1
ATOM 1284 C CA . SER A 1 173 ? 2.437 23.683 11.284 1.00 40.81 173 SER A CA 1
ATOM 1285 C C . SER A 1 173 ? 3.492 24.517 12.034 1.00 40.81 173 SER A C 1
ATOM 1287 O O . SER A 1 173 ? 3.324 25.734 12.080 1.00 40.81 173 SER A O 1
ATOM 1289 N N . ASN A 1 174 ? 4.607 23.968 12.539 1.00 42.16 174 ASN A N 1
ATOM 1290 C CA . ASN A 1 174 ? 5.737 24.840 12.902 1.00 42.16 174 ASN A CA 1
ATOM 1291 C C . ASN A 1 174 ? 7.125 24.167 12.793 1.00 42.16 174 ASN A C 1
ATOM 1293 O O . ASN A 1 174 ? 7.438 23.303 13.609 1.00 42.16 174 ASN A O 1
ATOM 1297 N N . PRO A 1 175 ? 7.971 24.545 11.812 1.00 43.94 175 PRO A N 1
ATOM 1298 C CA . PRO A 1 175 ? 9.330 24.012 11.668 1.00 43.94 175 PRO A CA 1
ATOM 1299 C C . PRO A 1 175 ? 10.313 24.493 12.751 1.00 43.94 175 PRO A C 1
ATOM 1301 O O . PRO A 1 175 ? 11.364 23.876 12.903 1.00 43.94 175 PRO A O 1
ATOM 1304 N N . ASP A 1 176 ? 9.971 25.544 13.508 1.00 42.28 176 ASP A N 1
ATOM 1305 C CA . ASP A 1 176 ? 10.826 26.122 14.557 1.00 42.28 176 ASP A CA 1
ATOM 1306 C C . ASP A 1 176 ? 10.465 25.649 15.977 1.00 42.28 176 ASP A C 1
ATOM 1308 O O . ASP A 1 176 ? 11.169 25.968 16.937 1.00 42.28 176 ASP A O 1
ATOM 1312 N N . LEU A 1 177 ? 9.378 24.885 16.140 1.00 42.34 177 LEU A N 1
ATOM 1313 C CA . LEU A 1 177 ? 9.043 24.267 17.421 1.00 42.34 177 LEU A CA 1
ATOM 1314 C C . LEU A 1 177 ? 9.645 22.868 17.466 1.00 42.34 177 LEU A C 1
ATOM 1316 O O . LEU A 1 177 ? 9.260 21.974 16.714 1.00 42.34 177 LEU A O 1
ATOM 1320 N N . ASP A 1 178 ? 10.602 22.702 18.373 1.00 38.62 178 ASP A N 1
ATOM 1321 C CA . ASP A 1 178 ? 11.182 21.416 18.717 1.00 38.62 178 ASP A CA 1
ATOM 1322 C C . ASP A 1 178 ? 10.044 20.413 18.990 1.00 38.62 178 ASP A C 1
ATOM 1324 O O . ASP A 1 178 ? 9.185 20.620 19.854 1.00 38.62 178 ASP A O 1
ATOM 1328 N N . VAL A 1 179 ? 10.020 19.324 18.215 1.00 42.19 179 VAL A N 1
ATOM 1329 C CA . VAL A 1 179 ? 8.999 18.253 18.246 1.00 42.19 179 VAL A CA 1
ATOM 1330 C C . VAL A 1 179 ? 8.960 17.546 19.614 1.00 42.19 179 VAL A C 1
ATOM 1332 O O . VAL A 1 179 ? 8.117 16.690 19.867 1.00 42.19 179 VAL A O 1
ATOM 1335 N N . SER A 1 180 ? 9.840 17.934 20.537 1.00 39.62 180 SER A N 1
ATOM 1336 C CA . SER A 1 180 ? 9.883 17.439 21.901 1.00 39.62 180 SER A CA 1
ATOM 1337 C C . SER A 1 180 ? 8.646 17.814 22.731 1.00 39.62 180 SER A C 1
ATOM 1339 O O . SER A 1 180 ? 8.277 17.016 23.588 1.00 39.62 180 SER A O 1
ATOM 1341 N N . HIS A 1 181 ? 7.949 18.938 22.487 1.00 39.00 181 HIS A N 1
ATOM 1342 C CA . HIS A 1 181 ? 6.899 19.397 23.424 1.00 39.00 181 HIS A CA 1
ATOM 1343 C C . HIS A 1 181 ? 5.735 20.220 22.841 1.00 39.00 181 HIS A C 1
ATOM 1345 O O . HIS A 1 181 ? 4.955 20.789 23.607 1.00 39.00 181 HIS A O 1
ATOM 1351 N N . ALA A 1 182 ? 5.561 20.303 21.518 1.00 43.88 182 ALA A N 1
ATOM 1352 C CA . ALA A 1 182 ? 4.390 20.985 20.964 1.00 43.88 182 ALA A CA 1
ATOM 1353 C C . ALA A 1 182 ? 3.125 20.137 21.197 1.00 43.88 182 ALA A C 1
ATOM 1355 O O . ALA A 1 182 ? 2.804 19.234 20.418 1.00 43.88 182 ALA A O 1
ATOM 1356 N N . HIS A 1 183 ? 2.428 20.462 22.290 1.00 43.09 183 HIS A N 1
ATOM 1357 C CA . HIS A 1 183 ? 1.171 19.880 22.760 1.00 43.09 183 HIS A CA 1
ATOM 1358 C C . HIS A 1 183 ? 0.121 19.677 21.655 1.00 43.09 183 HIS A C 1
ATOM 1360 O O . HIS A 1 183 ? -0.718 18.797 21.796 1.00 43.09 183 HIS A O 1
ATOM 1366 N N . ASP A 1 184 ? 0.203 20.411 20.543 1.00 41.78 184 ASP A N 1
ATOM 1367 C CA . ASP A 1 184 ? -0.777 20.436 19.452 1.00 41.78 184 ASP A CA 1
ATOM 1368 C C . ASP A 1 184 ? -0.697 19.256 18.463 1.00 41.78 184 ASP A C 1
ATOM 1370 O O . ASP A 1 184 ? -1.568 19.104 17.611 1.00 41.78 184 ASP A O 1
ATOM 1374 N N . SER A 1 185 ? 0.322 18.397 18.561 1.00 43.84 185 SER A N 1
ATOM 1375 C CA . SER A 1 185 ? 0.579 17.326 17.577 1.00 43.84 185 SER A CA 1
ATOM 1376 C C . SER A 1 185 ? 0.246 15.908 18.047 1.00 43.84 185 SER A C 1
ATOM 1378 O O . SER A 1 185 ? 0.457 14.939 17.316 1.00 43.84 185 SER A O 1
ATOM 1380 N N . TRP A 1 186 ? -0.282 15.754 19.261 1.00 53.72 186 TRP A N 1
ATOM 1381 C CA . TRP A 1 186 ? -0.436 14.442 19.881 1.00 53.72 186 TRP A CA 1
ATOM 1382 C C . TRP A 1 186 ? -1.845 13.890 19.693 1.00 53.72 186 TRP A C 1
ATOM 1384 O O . TRP A 1 186 ? -2.739 14.058 20.518 1.00 53.72 186 TRP A O 1
ATOM 1394 N N . THR A 1 187 ? -2.028 13.177 18.590 1.00 55.75 187 THR A N 1
ATOM 1395 C CA . THR A 1 187 ? -3.023 12.110 18.496 1.00 55.75 187 THR A CA 1
ATOM 1396 C C . THR A 1 187 ? -2.289 10.844 18.072 1.00 55.75 187 THR A C 1
ATOM 1398 O O . THR A 1 187 ? -1.772 10.791 16.962 1.00 55.75 187 THR A O 1
ATOM 1401 N N . TYR A 1 188 ? -2.263 9.817 18.929 1.00 68.50 188 TYR A N 1
ATOM 1402 C CA . TYR A 1 188 ? -1.661 8.492 18.663 1.00 68.50 188 TYR A CA 1
ATOM 1403 C C . TYR A 1 188 ? -2.391 7.673 17.586 1.00 68.50 188 TYR A C 1
ATOM 1405 O O . TYR A 1 188 ? -2.249 6.462 17.540 1.00 68.50 188 TYR A O 1
ATOM 1413 N N . MET A 1 189 ? -3.214 8.336 16.782 1.00 84.94 189 MET A N 1
ATOM 1414 C CA . MET A 1 189 ? -3.953 7.760 15.679 1.00 84.94 189 MET A CA 1
ATOM 1415 C C . MET A 1 189 ? -3.613 8.597 14.451 1.00 84.94 189 MET A C 1
ATOM 1417 O O . MET A 1 189 ? -3.953 9.783 14.404 1.00 84.94 189 MET A O 1
ATOM 1421 N N . THR A 1 190 ? -2.917 8.002 13.491 1.00 89.06 190 THR A N 1
ATOM 1422 C CA . THR A 1 190 ? -2.475 8.664 12.259 1.00 89.06 190 THR A CA 1
ATOM 1423 C C . THR A 1 190 ? -3.508 8.518 11.144 1.00 89.06 190 THR A C 1
ATOM 1425 O O . THR A 1 190 ? -4.408 7.673 11.178 1.00 89.06 190 THR A O 1
ATOM 1428 N N . ALA A 1 191 ? -3.378 9.329 10.094 1.00 91.81 191 ALA A N 1
ATOM 1429 C CA . ALA A 1 191 ? -4.192 9.163 8.894 1.00 91.81 191 ALA A CA 1
ATOM 1430 C C . ALA A 1 191 ? -3.970 7.795 8.217 1.00 91.81 191 ALA A C 1
ATOM 1432 O O . ALA A 1 191 ? -4.903 7.252 7.618 1.00 91.81 191 ALA A O 1
ATOM 1433 N N . ALA A 1 192 ? -2.758 7.232 8.317 1.00 93.94 192 ALA A N 1
ATOM 1434 C CA . ALA A 1 192 ? -2.439 5.914 7.777 1.00 93.94 192 ALA A CA 1
ATOM 1435 C C . ALA A 1 192 ? -3.125 4.798 8.580 1.00 93.94 192 ALA A C 1
ATOM 1437 O O . ALA A 1 192 ? -3.705 3.892 7.977 1.00 93.94 192 ALA A O 1
ATOM 1438 N N . GLU A 1 193 ? -3.142 4.893 9.912 1.00 94.62 193 GLU A N 1
ATOM 1439 C CA . GLU A 1 193 ? -3.862 3.969 10.800 1.00 94.62 193 GLU A CA 1
ATOM 1440 C C . GLU A 1 193 ? -5.370 4.014 10.569 1.00 94.62 193 GLU A C 1
ATOM 1442 O O . GLU A 1 193 ? -6.007 2.966 10.485 1.00 94.62 193 GLU A O 1
ATOM 1447 N N . ILE A 1 194 ? -5.950 5.202 10.367 1.00 95.88 194 ILE A N 1
ATOM 1448 C CA . ILE A 1 194 ? -7.381 5.325 10.061 1.00 95.88 194 ILE A CA 1
ATOM 1449 C C . ILE A 1 194 ? -7.696 4.717 8.692 1.00 95.88 194 ILE A C 1
ATOM 1451 O O . ILE A 1 194 ? -8.656 3.956 8.580 1.00 95.88 194 ILE A O 1
ATOM 1455 N N . ARG A 1 195 ? -6.901 4.993 7.646 1.00 96.69 195 ARG A N 1
ATOM 1456 C CA . ARG A 1 195 ? -7.111 4.367 6.326 1.00 96.69 195 ARG A CA 1
ATOM 1457 C C . ARG A 1 195 ? -6.968 2.845 6.392 1.00 96.69 195 ARG A C 1
ATOM 1459 O O . ARG A 1 195 ? -7.844 2.136 5.903 1.00 96.69 195 ARG A O 1
ATOM 1466 N N . GLY A 1 196 ? -5.903 2.351 7.026 1.00 97.19 196 GLY A N 1
ATOM 1467 C CA . GLY A 1 196 ? -5.657 0.919 7.208 1.00 97.19 196 GLY A CA 1
ATOM 1468 C C . GLY A 1 196 ? -6.732 0.241 8.058 1.00 97.19 196 GLY A C 1
ATOM 1469 O O . GLY A 1 196 ? -7.172 -0.856 7.731 1.00 97.19 196 GLY A O 1
ATOM 1470 N N . GLY A 1 197 ? -7.217 0.912 9.103 1.00 97.12 197 GLY A N 1
ATOM 1471 C CA . GLY A 1 197 ? -8.306 0.448 9.957 1.00 97.12 197 GLY A CA 1
ATOM 1472 C C . GLY A 1 197 ? -9.656 0.425 9.248 1.00 97.12 197 GLY A C 1
ATOM 1473 O O . GLY A 1 197 ? -10.404 -0.533 9.418 1.00 97.12 197 GLY A O 1
ATOM 1474 N N . VAL A 1 198 ? -9.961 1.422 8.413 1.00 97.44 198 VAL A N 1
ATOM 1475 C CA . VAL A 1 198 ? -11.160 1.410 7.563 1.00 97.44 198 VAL A CA 1
ATOM 1476 C C . VAL A 1 198 ? -11.097 0.250 6.573 1.00 97.44 198 VAL A C 1
ATOM 1478 O O . VAL A 1 198 ? -12.041 -0.537 6.515 1.00 97.44 198 VAL A O 1
ATOM 1481 N N . ASP A 1 199 ? -9.991 0.114 5.838 1.00 97.75 199 ASP A N 1
ATOM 1482 C CA . ASP A 1 199 ? -9.817 -0.955 4.851 1.00 97.75 199 ASP A CA 1
ATOM 1483 C C . ASP A 1 199 ? -9.863 -2.337 5.530 1.00 97.75 199 ASP A C 1
ATOM 1485 O O . ASP A 1 199 ? -10.596 -3.223 5.091 1.00 97.75 199 ASP A O 1
ATOM 1489 N N . GLY A 1 200 ? -9.165 -2.502 6.657 1.00 97.31 200 GLY A N 1
ATOM 1490 C CA . GLY A 1 200 ? -9.163 -3.725 7.459 1.00 97.31 200 GLY A CA 1
ATOM 1491 C C . GLY A 1 200 ? -10.536 -4.085 8.022 1.00 97.31 200 GLY A C 1
ATOM 1492 O O . GLY A 1 200 ? -10.905 -5.257 8.017 1.00 97.31 200 GLY A O 1
ATOM 1493 N N . LEU A 1 201 ? -11.325 -3.101 8.461 1.00 96.69 201 LEU A N 1
ATOM 1494 C CA . LEU A 1 201 ? -12.671 -3.333 8.985 1.00 96.69 201 LEU A CA 1
ATOM 1495 C C . LEU A 1 201 ? -13.656 -3.684 7.865 1.00 96.69 201 LEU A C 1
ATOM 1497 O O . LEU A 1 201 ? -14.425 -4.635 7.992 1.00 96.69 201 LEU A O 1
ATOM 1501 N N . VAL A 1 202 ? -13.602 -2.967 6.741 1.00 96.38 202 VAL A N 1
ATOM 1502 C CA . VAL A 1 202 ? -14.402 -3.273 5.548 1.00 96.38 202 VAL A CA 1
ATOM 1503 C C . VAL A 1 202 ? -14.108 -4.690 5.063 1.00 96.38 202 VAL A C 1
ATOM 1505 O O . VAL A 1 202 ? -15.034 -5.494 4.956 1.00 96.38 202 VAL A O 1
ATOM 1508 N N . LEU A 1 203 ? -12.838 -5.022 4.817 1.00 96.12 203 LEU A N 1
ATOM 1509 C CA . LEU A 1 203 ? -12.445 -6.345 4.335 1.00 96.12 203 LEU A CA 1
ATOM 1510 C C . LEU A 1 203 ? -12.750 -7.423 5.379 1.00 96.12 203 LEU A C 1
ATOM 1512 O O . LEU A 1 203 ? -13.338 -8.442 5.034 1.00 96.12 203 LEU A O 1
ATOM 1516 N N . GLY A 1 204 ? -12.450 -7.180 6.656 1.00 94.50 204 GLY A N 1
ATOM 1517 C CA . GLY A 1 204 ? -12.725 -8.109 7.754 1.00 94.50 204 GLY A CA 1
ATOM 1518 C C . GLY A 1 204 ? -14.206 -8.470 7.900 1.00 94.50 204 GLY A C 1
ATOM 1519 O O . GLY A 1 204 ? -14.531 -9.611 8.208 1.00 94.50 204 GLY A O 1
ATOM 1520 N N . THR A 1 205 ? -15.132 -7.550 7.606 1.00 92.75 205 THR A N 1
ATOM 1521 C CA . THR A 1 205 ? -16.576 -7.867 7.639 1.00 92.75 205 THR A CA 1
ATOM 1522 C C . THR A 1 205 ? -17.051 -8.733 6.469 1.00 92.75 205 THR A C 1
ATOM 1524 O O . THR A 1 205 ? -18.102 -9.361 6.577 1.00 92.75 205 THR A O 1
ATOM 1527 N N . GLN A 1 206 ? -16.310 -8.768 5.357 1.00 92.44 206 GLN A N 1
ATOM 1528 C CA . GLN A 1 206 ? -16.689 -9.495 4.138 1.00 92.44 206 GLN A CA 1
ATOM 1529 C C . GLN A 1 206 ? -15.841 -10.749 3.889 1.00 92.44 206 GLN A C 1
ATOM 1531 O O . GLN A 1 206 ? -16.261 -11.635 3.146 1.00 92.44 206 GLN A O 1
ATOM 1536 N N . ILE A 1 207 ? -14.662 -10.846 4.511 1.00 93.75 207 ILE A N 1
ATOM 1537 C CA . ILE A 1 207 ? -13.641 -11.840 4.170 1.00 93.75 207 ILE A CA 1
ATOM 1538 C C . ILE A 1 207 ? -14.158 -13.272 4.254 1.00 93.75 207 ILE A C 1
ATOM 1540 O O . ILE A 1 207 ? -13.936 -14.044 3.330 1.00 93.75 207 ILE A O 1
ATOM 1544 N N . LYS A 1 208 ? -14.914 -13.603 5.306 1.00 91.44 208 LYS A N 1
ATOM 1545 C CA . LYS A 1 208 ? -15.471 -14.944 5.503 1.00 91.44 208 LYS A CA 1
ATOM 1546 C C . LYS A 1 208 ? -16.382 -15.351 4.346 1.00 91.44 208 LYS A C 1
ATOM 1548 O O . LYS A 1 208 ? -16.288 -16.457 3.839 1.00 91.44 208 LYS A O 1
ATOM 1553 N N . GLN A 1 209 ? -17.220 -14.424 3.883 1.00 90.50 209 GLN A N 1
ATOM 1554 C CA . GLN A 1 209 ? -18.102 -14.665 2.746 1.00 90.50 209 GLN A CA 1
ATOM 1555 C C . GLN A 1 209 ? -17.300 -14.916 1.459 1.00 90.50 209 GLN A C 1
ATOM 1557 O O . GLN A 1 209 ? -17.675 -15.776 0.663 1.00 90.50 209 GLN A O 1
ATOM 1562 N N . TRP A 1 210 ? -16.228 -14.161 1.218 1.00 91.50 210 TRP A N 1
ATOM 1563 C CA . TRP A 1 210 ? -15.403 -14.348 0.024 1.00 91.50 210 TRP A CA 1
ATOM 1564 C C . TRP A 1 210 ? -14.557 -15.622 0.080 1.00 91.50 210 TRP A C 1
ATOM 1566 O O . TRP A 1 210 ? -14.421 -16.285 -0.947 1.00 91.50 210 TRP A O 1
ATOM 1576 N N . ASP A 1 211 ? -14.046 -15.978 1.257 1.00 89.38 211 ASP A N 1
ATOM 1577 C CA . ASP A 1 211 ? -13.321 -17.226 1.493 1.00 89.38 211 ASP A CA 1
ATOM 1578 C C . ASP A 1 211 ? -14.232 -18.440 1.256 1.00 89.38 211 ASP A C 1
ATOM 1580 O O . ASP A 1 211 ? -13.921 -19.289 0.424 1.00 89.38 211 ASP A O 1
ATOM 1584 N N . ASP A 1 212 ? -15.431 -18.446 1.851 1.00 87.94 212 ASP A N 1
ATOM 1585 C CA . ASP A 1 212 ? -16.406 -19.533 1.701 1.00 87.94 212 ASP A CA 1
ATOM 1586 C C . ASP A 1 212 ? -16.870 -19.728 0.240 1.00 87.94 212 ASP A C 1
ATOM 1588 O O . ASP A 1 212 ? -17.149 -20.852 -0.184 1.00 87.94 212 ASP A O 1
ATOM 1592 N N . MET A 1 213 ? -16.994 -18.645 -0.541 1.00 85.25 213 MET A N 1
ATOM 1593 C CA . MET A 1 213 ? -17.491 -18.713 -1.925 1.00 85.25 213 MET A CA 1
ATOM 1594 C C . MET A 1 213 ? -16.406 -18.988 -2.965 1.00 85.25 213 MET A C 1
ATOM 1596 O O . MET A 1 213 ? -16.682 -19.663 -3.957 1.00 85.25 213 MET A O 1
ATOM 1600 N N . TYR A 1 214 ? -15.213 -18.420 -2.790 1.00 84.69 214 TYR A N 1
ATOM 1601 C CA . TYR A 1 214 ? -14.196 -18.379 -3.842 1.00 84.69 214 TYR A CA 1
ATOM 1602 C C . TYR A 1 214 ? -12.830 -18.919 -3.405 1.00 84.69 214 TYR A C 1
ATOM 1604 O O . TYR A 1 214 ? -12.009 -19.205 -4.274 1.00 84.69 214 TYR A O 1
ATOM 1612 N N . GLY A 1 215 ? -12.575 -19.070 -2.100 1.00 87.94 215 GLY A N 1
ATOM 1613 C CA . GLY A 1 215 ? -11.292 -19.543 -1.572 1.00 87.94 215 GLY A CA 1
ATOM 1614 C C . GLY A 1 215 ? -10.110 -18.650 -1.955 1.00 87.94 215 GLY A C 1
ATOM 1615 O O . GLY A 1 215 ? -9.023 -19.156 -2.241 1.00 87.94 215 GLY A O 1
ATOM 1616 N N . TYR A 1 216 ? -10.332 -17.334 -2.041 1.00 88.50 216 TYR A N 1
ATOM 1617 C CA . TYR A 1 216 ? -9.296 -16.392 -2.461 1.00 88.50 216 TYR A CA 1
ATOM 1618 C C . TYR A 1 216 ? -8.132 -16.351 -1.472 1.00 88.50 216 TYR A C 1
ATOM 1620 O O . TYR A 1 216 ? -8.308 -16.270 -0.256 1.00 88.50 216 TYR A O 1
ATOM 1628 N N . LYS A 1 217 ? -6.914 -16.284 -2.005 1.00 90.00 217 LYS A N 1
ATOM 1629 C CA . LYS A 1 217 ? -5.721 -15.991 -1.212 1.00 90.00 217 LYS A CA 1
ATOM 1630 C C . LYS A 1 217 ? -5.725 -14.527 -0.784 1.00 90.00 217 LYS A C 1
ATOM 1632 O O . LYS A 1 217 ? -6.184 -13.646 -1.510 1.00 90.00 217 LYS A O 1
ATOM 1637 N N . LEU A 1 218 ? -5.083 -14.242 0.349 1.00 90.69 218 LEU A N 1
ATOM 1638 C CA . LEU A 1 218 ? -4.900 -12.875 0.847 1.00 90.69 218 LEU A CA 1
ATOM 1639 C C . LEU A 1 218 ? -4.314 -11.934 -0.220 1.00 90.69 218 LEU A C 1
ATOM 1641 O O . LEU A 1 218 ? -4.799 -10.821 -0.393 1.00 90.69 218 LEU A O 1
ATOM 1645 N N . SER A 1 219 ? -3.305 -12.391 -0.967 1.00 87.75 219 SER A N 1
ATOM 1646 C CA . SER A 1 219 ? -2.685 -11.602 -2.037 1.00 87.75 219 SER A CA 1
ATOM 1647 C C . SER A 1 219 ? -3.669 -11.227 -3.145 1.00 87.75 219 SER A C 1
ATOM 1649 O O . SER A 1 219 ? -3.599 -10.116 -3.655 1.00 87.75 219 SER A O 1
ATOM 1651 N N . GLU A 1 220 ? -4.596 -12.121 -3.494 1.00 88.56 220 GLU A N 1
ATOM 1652 C CA . GLU A 1 220 ? -5.594 -11.891 -4.545 1.00 88.56 220 GLU A CA 1
ATOM 1653 C C . GLU A 1 220 ? -6.631 -10.866 -4.086 1.00 88.56 220 GLU A C 1
ATOM 1655 O O . GLU A 1 220 ? -6.984 -9.961 -4.836 1.00 88.56 220 GLU A O 1
ATOM 1660 N N . ILE A 1 221 ? -7.078 -10.954 -2.832 1.00 93.31 221 ILE A N 1
ATOM 1661 C CA . ILE A 1 221 ? -8.027 -9.992 -2.256 1.00 93.31 221 ILE A CA 1
ATOM 1662 C C . ILE A 1 221 ? -7.408 -8.601 -2.179 1.00 93.31 221 ILE A C 1
ATOM 1664 O O . ILE A 1 221 ? -8.051 -7.628 -2.569 1.00 93.31 221 ILE A O 1
ATOM 1668 N N . LEU A 1 222 ? -6.164 -8.501 -1.706 1.00 94.06 222 LEU A N 1
ATOM 1669 C CA . LEU A 1 222 ? -5.456 -7.226 -1.636 1.00 94.06 222 LEU A CA 1
ATOM 1670 C C . LEU A 1 222 ? -5.204 -6.651 -3.032 1.00 94.06 222 LEU A C 1
ATOM 1672 O O . LEU A 1 222 ? -5.433 -5.462 -3.239 1.00 94.06 222 LEU A O 1
ATOM 1676 N N . GLU A 1 223 ? -4.800 -7.482 -3.997 1.00 88.12 223 GLU A N 1
ATOM 1677 C CA . GLU A 1 223 ? -4.631 -7.055 -5.387 1.00 88.12 223 GLU A CA 1
ATOM 1678 C C . GLU A 1 223 ? -5.946 -6.539 -5.976 1.00 88.12 223 GLU A C 1
ATOM 1680 O O . GLU A 1 223 ? -5.964 -5.476 -6.587 1.00 88.12 223 GLU A O 1
ATOM 1685 N N . MET A 1 224 ? -7.058 -7.243 -5.762 1.00 90.94 224 MET A N 1
ATOM 1686 C CA . MET A 1 224 ? -8.367 -6.822 -6.255 1.00 90.94 224 MET A CA 1
ATOM 1687 C C . MET A 1 224 ? -8.872 -5.549 -5.562 1.00 90.94 224 MET A C 1
ATOM 1689 O O . MET A 1 224 ? -9.333 -4.636 -6.248 1.00 90.94 224 MET A O 1
ATOM 1693 N N . TYR A 1 225 ? -8.780 -5.451 -4.232 1.00 95.06 225 TYR A N 1
ATOM 1694 C CA . TYR A 1 225 ? -9.264 -4.292 -3.471 1.00 95.06 225 TYR A CA 1
ATOM 1695 C C . TYR A 1 225 ? -8.465 -3.021 -3.779 1.00 95.06 225 TYR A C 1
ATOM 1697 O O . TYR A 1 225 ? -9.046 -1.953 -3.971 1.00 95.06 225 TYR A O 1
ATOM 1705 N N . TYR A 1 226 ? -7.141 -3.135 -3.898 1.00 93.44 226 TYR A N 1
ATOM 1706 C CA . TYR A 1 226 ? -6.264 -2.059 -4.358 1.00 93.44 226 TYR A CA 1
ATOM 1707 C C . TYR A 1 226 ? -6.091 -2.081 -5.889 1.00 93.44 226 TYR A C 1
ATOM 1709 O O . TYR A 1 226 ? -5.026 -1.751 -6.410 1.00 93.44 226 TYR A O 1
ATOM 1717 N N . SER A 1 227 ? -7.145 -2.432 -6.630 1.00 87.69 227 SER A N 1
ATOM 1718 C CA . SER A 1 227 ? -7.207 -2.253 -8.082 1.00 87.69 227 SER A CA 1
ATOM 1719 C C . SER A 1 227 ? -8.336 -1.313 -8.482 1.00 87.69 227 SER A C 1
ATOM 1721 O O . SER A 1 227 ? -9.307 -1.108 -7.756 1.00 87.69 227 SER A O 1
ATOM 1723 N N . GLU A 1 228 ? -8.254 -0.823 -9.715 1.00 85.69 228 GLU A N 1
ATOM 1724 C CA . GLU A 1 228 ? -9.342 -0.093 -10.367 1.00 85.69 228 GLU A CA 1
ATOM 1725 C C . GLU A 1 228 ? -10.605 -0.954 -10.560 1.00 85.69 228 GLU A C 1
ATOM 1727 O O . GLU A 1 228 ? -11.689 -0.412 -10.743 1.00 85.69 228 GLU A O 1
ATOM 1732 N N . LYS A 1 229 ? -10.514 -2.291 -10.508 1.00 84.75 229 LYS A N 1
ATOM 1733 C CA . LYS A 1 229 ? -11.647 -3.197 -10.782 1.00 84.75 229 LYS A CA 1
ATOM 1734 C C . LYS A 1 229 ? -12.441 -3.581 -9.531 1.00 84.75 229 LYS A C 1
ATOM 1736 O O . LYS A 1 229 ? -13.648 -3.801 -9.629 1.00 84.75 229 LYS A O 1
ATOM 1741 N N . GLY A 1 230 ? -11.781 -3.645 -8.377 1.00 89.12 230 GLY A N 1
ATOM 1742 C CA . GLY A 1 230 ? -12.366 -4.152 -7.136 1.00 89.12 230 GLY A CA 1
ATOM 1743 C C . GLY A 1 230 ? -12.537 -5.669 -7.099 1.00 89.12 230 GLY A C 1
ATOM 1744 O O . GLY A 1 230 ? -12.108 -6.392 -8.000 1.00 89.12 230 GLY A O 1
ATOM 1745 N N . ILE A 1 231 ? -13.165 -6.152 -6.026 1.00 89.50 231 ILE A N 1
ATOM 1746 C CA . ILE A 1 231 ? -13.425 -7.582 -5.810 1.00 89.50 231 ILE A CA 1
ATOM 1747 C C . ILE A 1 231 ? -14.331 -8.145 -6.915 1.00 89.50 231 ILE A C 1
ATOM 1749 O O . ILE A 1 231 ? -15.374 -7.573 -7.241 1.00 89.50 231 ILE A O 1
ATOM 1753 N N . VAL A 1 232 ? -13.965 -9.302 -7.475 1.00 85.31 232 VAL A N 1
ATOM 1754 C CA . VAL A 1 232 ? -14.752 -9.979 -8.518 1.00 85.31 232 VAL A CA 1
ATOM 1755 C C . VAL A 1 232 ? -16.167 -10.287 -8.017 1.00 85.31 232 VAL A C 1
ATOM 1757 O O . VAL A 1 232 ? -16.367 -10.834 -6.934 1.00 85.31 232 VAL A O 1
ATOM 1760 N N . GLY A 1 233 ? -17.168 -9.899 -8.811 1.00 83.75 233 GLY A N 1
ATOM 1761 C CA . GLY A 1 233 ? -18.586 -10.021 -8.459 1.00 83.75 233 GLY A CA 1
ATOM 1762 C C . GLY A 1 233 ? -19.091 -8.966 -7.467 1.00 83.75 233 GLY A C 1
ATOM 1763 O O . GLY A 1 233 ? -20.297 -8.866 -7.258 1.00 83.75 233 GLY A O 1
ATOM 1764 N N . GLN A 1 234 ? -18.205 -8.154 -6.883 1.00 87.75 234 GLN A N 1
ATOM 1765 C CA . GLN A 1 234 ? -18.553 -7.068 -5.967 1.00 87.75 234 GLN A CA 1
ATOM 1766 C C . GLN A 1 234 ? -17.637 -5.849 -6.185 1.00 87.75 234 GLN A C 1
ATOM 1768 O O . GLN A 1 234 ? -16.995 -5.359 -5.257 1.00 87.75 234 GLN A O 1
ATOM 1773 N N . SER A 1 235 ? -17.604 -5.331 -7.418 1.00 87.69 235 SER A N 1
ATOM 1774 C CA . SER A 1 235 ? -16.676 -4.273 -7.866 1.00 87.69 235 SER A CA 1
ATOM 1775 C C . SER A 1 235 ? -16.713 -2.987 -7.036 1.00 87.69 235 SER A C 1
ATOM 1777 O O . SER A 1 235 ? -15.759 -2.215 -7.055 1.00 87.69 235 SER A O 1
ATOM 1779 N N . ARG A 1 236 ? -17.792 -2.754 -6.274 1.00 89.81 236 ARG A N 1
ATOM 1780 C CA . ARG A 1 236 ? -17.885 -1.633 -5.329 1.00 89.81 236 ARG A CA 1
ATOM 1781 C C . ARG A 1 236 ? -16.784 -1.663 -4.262 1.00 89.81 236 ARG A C 1
ATOM 1783 O O . ARG A 1 236 ? -16.371 -0.599 -3.812 1.00 89.81 236 ARG A O 1
ATOM 1790 N N . TYR A 1 237 ? -16.313 -2.852 -3.864 1.00 93.19 237 TYR A N 1
ATOM 1791 C CA . TYR A 1 237 ? -15.252 -3.026 -2.868 1.00 93.19 237 TYR A CA 1
ATOM 1792 C C . TYR A 1 237 ? -13.885 -2.794 -3.509 1.00 93.19 237 TYR A C 1
ATOM 1794 O O . TYR A 1 237 ? -13.246 -3.719 -4.014 1.00 93.19 237 TYR A O 1
ATOM 1802 N N . ARG A 1 238 ? -13.459 -1.532 -3.488 1.00 92.75 238 ARG A N 1
ATOM 1803 C CA . ARG A 1 238 ? -12.152 -1.067 -3.955 1.00 92.75 238 ARG A CA 1
ATOM 1804 C C . ARG A 1 238 ? -11.738 0.205 -3.227 1.00 92.75 238 ARG A C 1
ATOM 1806 O O . ARG A 1 238 ? -12.595 0.992 -2.825 1.00 92.75 238 ARG A O 1
ATOM 1813 N N . ALA A 1 239 ? -10.434 0.421 -3.097 1.00 94.81 239 ALA A N 1
ATOM 1814 C CA . ALA A 1 239 ? -9.860 1.485 -2.276 1.00 94.81 239 ALA A CA 1
ATOM 1815 C C . ALA A 1 239 ? -10.268 2.909 -2.706 1.00 94.81 239 ALA A C 1
ATOM 1817 O O . ALA A 1 239 ? -10.525 3.748 -1.851 1.00 94.81 239 ALA A O 1
ATOM 1818 N N . CYS A 1 240 ? -10.430 3.195 -4.000 1.00 92.38 240 CYS A N 1
ATOM 1819 C CA . CYS A 1 240 ? -10.941 4.502 -4.448 1.00 92.38 240 CYS A CA 1
ATOM 1820 C C . CYS A 1 240 ? -12.395 4.788 -4.033 1.00 92.38 240 CYS A C 1
ATOM 1822 O O . CYS A 1 240 ? -12.808 5.942 -3.992 1.00 92.38 240 CYS A O 1
ATOM 1824 N N . ASN A 1 241 ? -13.181 3.759 -3.701 1.00 93.50 241 ASN A N 1
ATOM 1825 C CA . ASN A 1 241 ? -14.547 3.908 -3.195 1.00 93.50 241 ASN A CA 1
ATOM 1826 C C . ASN A 1 241 ? -14.606 3.891 -1.655 1.00 93.50 241 ASN A C 1
ATOM 1828 O O . ASN A 1 241 ? -15.706 3.854 -1.094 1.00 93.50 241 ASN A O 1
ATOM 1832 N N . ARG A 1 242 ? -13.458 3.906 -0.960 1.00 94.44 242 ARG A N 1
ATOM 1833 C CA . ARG A 1 242 ? -13.319 3.656 0.485 1.00 94.44 242 ARG A CA 1
ATOM 1834 C C . ARG A 1 242 ? -14.365 4.357 1.344 1.00 94.44 242 ARG A C 1
ATOM 1836 O O . ARG A 1 242 ? -15.040 3.688 2.118 1.00 94.44 242 ARG A O 1
ATOM 1843 N N . GLY A 1 243 ? -14.553 5.669 1.191 1.00 93.06 243 GLY A N 1
ATOM 1844 C CA . GLY A 1 243 ? -15.526 6.425 1.996 1.00 93.06 243 GLY A CA 1
ATOM 1845 C C . GLY A 1 243 ? -16.973 5.927 1.838 1.00 93.06 243 GLY A C 1
ATOM 1846 O O . GLY A 1 243 ? -17.706 5.765 2.819 1.00 93.06 243 GLY A O 1
ATOM 1847 N N . SER A 1 244 ? -17.380 5.608 0.607 1.00 92.75 244 SER A N 1
ATOM 1848 C CA . SER A 1 244 ? -18.713 5.058 0.316 1.00 92.75 244 SER A CA 1
ATOM 1849 C C . SER A 1 244 ? -18.873 3.611 0.798 1.00 92.75 244 SER A C 1
ATOM 1851 O O . SER A 1 244 ? -19.905 3.250 1.360 1.00 92.75 244 SER A O 1
ATOM 1853 N N . VAL A 1 245 ? -17.833 2.787 0.647 1.00 93.81 245 VAL A N 1
ATOM 1854 C CA . VAL A 1 245 ? -17.845 1.391 1.097 1.00 93.81 245 VAL A CA 1
ATOM 1855 C C . VAL A 1 245 ? -17.882 1.324 2.618 1.00 93.81 245 VAL A C 1
ATOM 1857 O O . VAL A 1 245 ? -18.657 0.547 3.171 1.00 93.81 245 VAL A O 1
ATOM 1860 N N . PHE A 1 246 ? -17.098 2.163 3.293 1.00 95.00 246 PHE A N 1
ATOM 1861 C CA . PHE A 1 246 ? -17.072 2.265 4.746 1.00 95.00 246 PHE A CA 1
ATOM 1862 C C . PHE A 1 246 ? -18.450 2.632 5.298 1.00 95.00 246 PHE A C 1
ATOM 1864 O O . PHE A 1 246 ? -19.008 1.879 6.092 1.00 95.00 246 PHE A O 1
ATOM 1871 N N . SER A 1 247 ? -19.042 3.723 4.805 1.00 92.25 247 SER A N 1
ATOM 1872 C CA . SER A 1 247 ? -20.371 4.174 5.242 1.00 92.25 247 SER A CA 1
ATOM 1873 C C . SER A 1 247 ? -21.502 3.192 4.909 1.00 92.25 247 SER A C 1
ATOM 1875 O O . SER A 1 247 ? -22.482 3.119 5.646 1.00 92.25 247 SER A O 1
ATOM 1877 N N . GLY A 1 248 ? -21.378 2.421 3.824 1.00 90.44 248 GLY A N 1
ATOM 1878 C CA . GLY A 1 248 ? -22.367 1.415 3.428 1.00 90.44 248 GLY A CA 1
ATOM 1879 C C . GLY A 1 248 ? -22.216 0.048 4.105 1.00 90.44 248 GLY A C 1
ATOM 1880 O O . GLY A 1 248 ? -23.175 -0.723 4.114 1.00 90.44 248 GLY A O 1
ATOM 1881 N N . THR A 1 249 ? -21.035 -0.273 4.644 1.00 90.19 249 THR A N 1
ATOM 1882 C CA . THR A 1 249 ? -20.710 -1.614 5.173 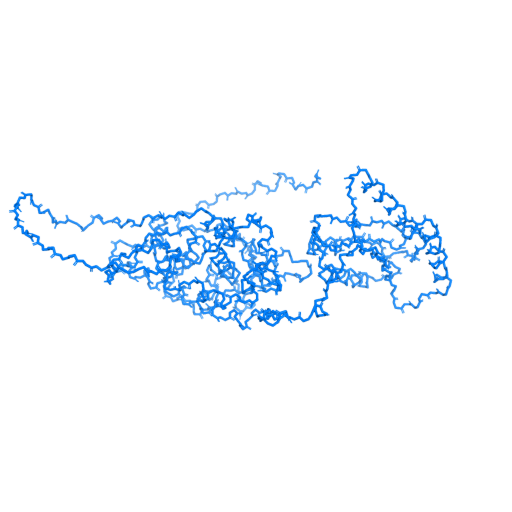1.00 90.19 249 THR A CA 1
ATOM 1883 C C . THR A 1 249 ? -20.607 -1.635 6.697 1.00 90.19 249 THR A C 1
ATOM 1885 O O . THR A 1 249 ? -20.947 -2.641 7.316 1.00 90.19 249 THR A O 1
ATOM 1888 N N . VAL A 1 250 ? -20.149 -0.542 7.312 1.00 91.56 250 VAL A N 1
ATOM 1889 C CA . VAL A 1 250 ? -19.816 -0.487 8.738 1.00 91.56 250 VAL A CA 1
ATOM 1890 C C . VAL A 1 250 ? -20.776 0.443 9.481 1.00 91.56 250 VAL A C 1
ATOM 1892 O O . VAL A 1 250 ? -20.973 1.591 9.089 1.00 91.56 250 VAL A O 1
ATOM 1895 N N . ASP A 1 251 ? -21.349 -0.033 10.591 1.00 92.88 251 ASP A N 1
ATOM 1896 C CA . ASP A 1 251 ? -22.132 0.809 11.504 1.00 92.88 251 ASP A CA 1
ATOM 1897 C C . ASP A 1 251 ? -21.185 1.677 12.347 1.00 92.88 251 ASP A C 1
ATOM 1899 O O . ASP A 1 251 ? -20.452 1.183 13.205 1.00 92.88 251 ASP A O 1
ATOM 1903 N N . SER A 1 252 ? -21.197 2.988 12.111 1.00 90.06 252 SER A N 1
ATOM 1904 C CA . SER A 1 252 ? -20.339 3.936 12.826 1.00 90.06 252 SER A CA 1
ATOM 1905 C C . SER A 1 252 ? -20.652 3.999 14.326 1.00 90.06 252 SER A C 1
ATOM 1907 O O . SER A 1 252 ? -19.741 4.112 15.148 1.00 90.06 252 SER A O 1
ATOM 1909 N N . GLY A 1 253 ? -21.920 3.814 14.712 1.00 92.69 253 GLY A N 1
ATOM 1910 C CA . GLY A 1 253 ? -22.315 3.729 16.116 1.00 92.69 253 GLY A CA 1
ATOM 1911 C C . GLY A 1 253 ? -21.747 2.490 16.808 1.00 92.69 253 GLY A C 1
ATOM 1912 O O . GLY A 1 253 ? -21.441 2.532 18.001 1.00 92.69 253 GLY A O 1
ATOM 1913 N N . GLU A 1 254 ? -21.556 1.401 16.062 1.00 93.38 254 GLU A N 1
ATOM 1914 C CA . GLU A 1 254 ? -20.924 0.187 16.575 1.00 93.38 254 GLU A CA 1
ATOM 1915 C C . GLU A 1 254 ? -19.441 0.414 16.879 1.00 93.38 254 GLU A C 1
ATOM 1917 O O . GLU A 1 254 ? -18.974 -0.009 17.934 1.00 93.38 254 GLU A O 1
ATOM 1922 N N . ILE A 1 255 ? -18.719 1.164 16.038 1.00 95.62 255 ILE A N 1
ATOM 1923 C CA . ILE A 1 255 ? -17.313 1.519 16.294 1.00 95.62 255 ILE A CA 1
ATOM 1924 C C . ILE A 1 255 ? -17.179 2.255 17.629 1.00 95.62 255 ILE A C 1
ATOM 1926 O O . ILE A 1 255 ? -16.323 1.894 18.432 1.00 95.62 255 ILE A O 1
ATOM 1930 N N . LEU A 1 256 ? -18.035 3.246 17.897 1.00 95.75 256 LEU A N 1
ATOM 1931 C CA . LEU A 1 256 ? -17.992 4.008 19.147 1.00 95.75 256 LEU A CA 1
ATOM 1932 C C . LEU A 1 256 ? -18.241 3.116 20.376 1.00 95.75 256 LEU A C 1
ATOM 1934 O O . LEU A 1 256 ? -17.519 3.199 21.370 1.00 95.75 256 LEU A O 1
ATOM 1938 N N . ASN A 1 257 ? -19.236 2.230 20.315 1.00 94.31 257 ASN A N 1
ATOM 1939 C CA . ASN A 1 257 ? -19.545 1.313 21.417 1.00 94.31 257 ASN A CA 1
ATOM 1940 C C . ASN A 1 257 ? -18.423 0.279 21.643 1.00 94.31 257 ASN A C 1
ATOM 1942 O O . ASN A 1 257 ? -18.058 -0.023 22.783 1.00 94.31 257 ASN A O 1
ATOM 1946 N N . GLN A 1 258 ? -17.843 -0.252 20.562 1.00 95.44 258 GLN A N 1
ATOM 1947 C CA . GLN A 1 258 ? -16.676 -1.134 20.618 1.00 95.44 258 GLN A CA 1
ATOM 1948 C C . GLN A 1 258 ? -15.448 -0.390 21.173 1.00 95.44 258 GLN A C 1
ATOM 1950 O O . GLN A 1 258 ? -14.723 -0.950 21.990 1.00 95.44 258 GLN A O 1
ATOM 1955 N N . ALA A 1 259 ? -15.249 0.884 20.818 1.00 95.44 259 ALA A N 1
ATOM 1956 C CA . ALA A 1 259 ? -14.138 1.702 21.309 1.00 95.44 259 ALA A CA 1
ATOM 1957 C C . ALA A 1 259 ? -14.260 1.993 22.810 1.00 95.44 259 ALA A C 1
ATOM 1959 O O . ALA A 1 259 ? -13.277 1.876 23.535 1.00 95.44 259 ALA A O 1
ATOM 1960 N N . ASN A 1 260 ? -15.470 2.278 23.305 1.00 93.56 260 ASN A N 1
ATOM 1961 C CA . ASN A 1 260 ? -15.734 2.400 24.744 1.00 93.56 260 ASN A CA 1
ATOM 1962 C C . ASN A 1 260 ? -15.397 1.102 25.491 1.00 93.56 260 ASN A C 1
ATOM 1964 O O . ASN A 1 260 ? -14.788 1.127 26.561 1.00 93.56 260 ASN A O 1
ATOM 1968 N N . SER A 1 261 ? -15.772 -0.037 24.906 1.00 92.31 261 SER A N 1
ATOM 1969 C CA . SER A 1 261 ? -15.505 -1.368 25.458 1.00 92.31 261 SER A CA 1
ATOM 1970 C C . SER A 1 261 ? -14.006 -1.683 25.488 1.00 92.31 261 SER A C 1
ATOM 1972 O O . SER A 1 261 ? -13.487 -2.137 26.509 1.00 92.31 261 SER A O 1
ATOM 1974 N N . PHE A 1 262 ? -13.297 -1.374 24.399 1.00 93.31 262 PHE A N 1
ATOM 1975 C CA . PHE A 1 262 ? -11.847 -1.509 24.301 1.00 93.31 262 PHE A CA 1
ATOM 1976 C C . PHE A 1 262 ? -11.129 -0.618 25.313 1.00 93.31 262 PHE A C 1
ATOM 1978 O O . PHE A 1 262 ? -10.320 -1.114 26.091 1.00 93.31 262 PHE A O 1
ATOM 1985 N N . ALA A 1 263 ? -11.457 0.676 25.348 1.00 90.81 263 ALA A N 1
ATOM 1986 C CA . ALA A 1 263 ? -10.821 1.641 26.237 1.00 90.81 263 ALA A CA 1
ATOM 1987 C C . ALA A 1 263 ? -11.022 1.267 27.711 1.00 90.81 263 ALA A C 1
ATOM 1989 O O . ALA A 1 263 ? -10.092 1.366 28.504 1.00 90.81 263 ALA A O 1
ATOM 1990 N N . TYR A 1 264 ? -12.202 0.757 28.078 1.00 88.94 264 TYR A N 1
ATOM 1991 C CA . TYR A 1 264 ? -12.455 0.261 29.430 1.00 88.94 264 TYR A CA 1
ATOM 1992 C C . TYR A 1 264 ? -11.537 -0.916 29.799 1.00 88.94 264 TYR A C 1
ATOM 1994 O O . TYR A 1 264 ? -10.884 -0.887 30.844 1.00 88.94 264 TYR A O 1
ATOM 2002 N N . ILE A 1 265 ? -11.451 -1.937 28.935 1.00 87.12 265 ILE A N 1
ATOM 2003 C CA . ILE A 1 265 ? -10.581 -3.102 29.166 1.00 87.12 265 ILE A CA 1
ATOM 2004 C C . ILE A 1 265 ? -9.113 -2.675 29.221 1.00 87.12 265 ILE A C 1
ATOM 2006 O O . ILE A 1 265 ? -8.389 -3.075 30.135 1.00 87.12 265 ILE A O 1
ATOM 2010 N N . TYR A 1 266 ? -8.677 -1.868 28.255 1.00 87.19 266 TYR A N 1
ATOM 2011 C CA . TYR A 1 266 ? -7.298 -1.411 28.152 1.00 87.19 266 TYR A CA 1
ATOM 2012 C C . TYR A 1 266 ? -6.910 -0.582 29.377 1.00 87.19 266 TYR A C 1
ATOM 2014 O O . TYR A 1 266 ? -5.894 -0.864 30.005 1.00 87.19 266 TYR A O 1
ATOM 2022 N N . ASN A 1 267 ? -7.769 0.344 29.811 1.00 84.56 267 ASN A N 1
ATOM 2023 C CA . ASN A 1 267 ? -7.529 1.136 31.011 1.00 84.56 267 ASN A CA 1
ATOM 2024 C C . ASN A 1 267 ? -7.454 0.289 32.284 1.00 84.56 267 ASN A C 1
ATOM 2026 O O . ASN A 1 267 ? -6.632 0.561 33.149 1.00 84.56 267 ASN A O 1
ATOM 2030 N N . ASN A 1 268 ? -8.281 -0.752 32.408 1.00 82.81 268 ASN A N 1
ATOM 2031 C CA . ASN A 1 268 ? -8.200 -1.674 33.544 1.00 82.81 268 ASN A CA 1
ATOM 2032 C C . ASN A 1 268 ? -6.847 -2.417 33.582 1.00 82.81 268 ASN A C 1
ATOM 2034 O O . ASN A 1 268 ? -6.356 -2.784 34.645 1.00 82.81 268 ASN A O 1
ATOM 2038 N N . LYS A 1 269 ? -6.210 -2.619 32.423 1.00 80.56 269 LYS A N 1
ATOM 2039 C CA . LYS A 1 269 ? -4.876 -3.225 32.333 1.00 80.56 269 LYS A CA 1
ATOM 2040 C C . LYS A 1 269 ? -3.745 -2.230 32.569 1.00 80.56 269 LYS A C 1
ATOM 2042 O O . LYS A 1 269 ? -2.768 -2.595 33.214 1.00 80.56 269 LYS A O 1
ATOM 2047 N N . THR A 1 270 ? -3.859 -1.005 32.065 1.00 77.25 270 THR A N 1
ATOM 2048 C CA . THR A 1 270 ? -2.775 -0.012 32.124 1.00 77.25 270 THR A CA 1
ATOM 2049 C C . THR A 1 270 ? -2.864 0.935 33.314 1.00 77.25 270 THR A C 1
ATOM 2051 O O . THR A 1 270 ? -1.873 1.570 33.656 1.00 77.25 270 THR A O 1
ATOM 2054 N N . SER A 1 271 ? -4.033 1.047 33.951 1.00 73.62 271 SER A N 1
ATOM 2055 C CA . SER A 1 271 ? -4.340 2.049 34.982 1.00 73.62 271 SER A CA 1
ATOM 2056 C C . SER A 1 271 ? -4.046 3.495 34.545 1.00 73.62 271 SER A C 1
ATOM 2058 O O . SER A 1 271 ? -3.728 4.339 35.382 1.00 73.62 271 SER A O 1
ATOM 2060 N N . SER A 1 272 ? -4.152 3.787 33.239 1.00 66.31 272 SER A N 1
ATOM 2061 C CA . SER A 1 272 ? -3.839 5.104 32.653 1.00 66.31 272 SER A CA 1
ATOM 2062 C C . SER A 1 272 ? -4.722 6.226 33.208 1.00 66.31 272 SER A C 1
ATOM 2064 O O . SER A 1 272 ? -4.256 7.340 33.417 1.00 66.31 272 SER A O 1
ATOM 2066 N N . LEU A 1 273 ? -5.986 5.918 33.490 1.00 67.94 273 LEU A N 1
ATOM 2067 C CA . LEU A 1 273 ? -6.944 6.776 34.171 1.00 67.94 273 LEU A CA 1
ATOM 2068 C C . LEU A 1 273 ? -7.442 6.079 35.436 1.00 67.94 273 LEU A C 1
ATOM 2070 O O . LEU A 1 273 ? -7.720 4.874 35.446 1.00 67.94 273 LEU A O 1
ATOM 2074 N N . LYS A 1 274 ? -7.630 6.852 36.508 1.00 64.00 274 LYS A N 1
ATOM 2075 C CA . LYS A 1 274 ? -8.195 6.359 37.770 1.00 64.00 274 LYS A CA 1
ATOM 2076 C C . LYS A 1 274 ? -9.705 6.141 37.627 1.00 64.00 274 LYS A C 1
ATOM 2078 O O . LYS A 1 274 ? -10.476 6.909 38.169 1.00 64.00 274 LYS A O 1
ATOM 2083 N N . VAL A 1 275 ? -10.170 5.097 36.943 1.00 59.56 275 VAL A N 1
ATOM 2084 C CA . VAL A 1 275 ? -11.608 4.873 36.632 1.00 59.56 275 VAL A CA 1
ATOM 2085 C C . VAL A 1 275 ? -12.402 4.253 37.810 1.00 59.56 275 VAL A C 1
ATOM 2087 O O . VAL A 1 275 ? -13.363 3.516 37.630 1.00 59.56 275 VAL A O 1
ATOM 2090 N N . ALA A 1 276 ? -12.009 4.533 39.059 1.00 49.75 276 ALA A N 1
ATOM 2091 C CA . ALA A 1 276 ? -12.570 3.887 40.255 1.00 49.75 276 ALA A CA 1
ATOM 2092 C C . ALA A 1 276 ? -13.990 4.363 40.649 1.00 49.75 276 ALA A C 1
ATOM 2094 O O . ALA A 1 276 ? -14.608 3.766 41.530 1.00 49.75 276 ALA A O 1
ATOM 2095 N N . THR A 1 277 ? -14.518 5.421 40.024 1.00 55.62 277 THR A N 1
ATOM 2096 C CA . THR A 1 277 ? -15.851 5.984 40.304 1.00 55.62 277 THR A CA 1
ATOM 2097 C C . THR A 1 277 ? -16.688 6.108 39.026 1.00 55.62 277 THR A C 1
ATOM 2099 O O . THR A 1 277 ? -16.160 6.118 37.914 1.00 55.62 277 THR A O 1
ATOM 2102 N N . ALA A 1 278 ? -18.014 6.224 39.176 1.00 54.56 278 ALA A N 1
ATOM 2103 C CA . ALA A 1 278 ? -18.935 6.427 38.051 1.00 54.56 278 ALA A CA 1
ATOM 2104 C C . ALA A 1 278 ? -18.656 7.731 37.273 1.00 54.56 278 ALA A C 1
ATOM 2106 O O . ALA A 1 278 ? -18.852 7.774 36.061 1.00 54.56 278 ALA A O 1
ATOM 2107 N N . GLU A 1 279 ? -18.155 8.765 37.954 1.00 59.41 279 GLU A N 1
ATOM 2108 C CA . GLU A 1 279 ? -17.723 10.029 37.341 1.00 59.41 279 GLU A CA 1
ATOM 2109 C C . GLU A 1 279 ? -16.536 9.800 36.391 1.00 59.41 279 GLU A C 1
ATOM 2111 O O . GLU A 1 279 ? -16.561 10.243 35.243 1.00 59.41 279 GLU A O 1
ATOM 2116 N N . ASN A 1 280 ? -15.574 8.972 36.799 1.00 67.69 280 ASN A N 1
ATOM 2117 C CA . ASN A 1 280 ? -14.364 8.706 36.019 1.00 67.69 280 ASN A CA 1
ATOM 2118 C C . ASN A 1 280 ? -14.632 7.783 34.807 1.00 67.69 280 ASN A C 1
ATOM 2120 O O . ASN A 1 280 ? -13.887 7.797 33.828 1.00 67.69 280 ASN A O 1
ATOM 2124 N N . ILE A 1 281 ? -15.724 7.003 34.822 1.00 74.56 281 ILE A N 1
ATOM 2125 C CA . ILE A 1 281 ? -16.209 6.271 33.634 1.00 74.56 281 ILE A CA 1
ATOM 2126 C C . ILE A 1 281 ? -16.763 7.245 32.582 1.00 74.56 281 ILE A C 1
ATOM 2128 O O . ILE A 1 281 ? -16.557 7.049 31.384 1.00 74.56 281 ILE A O 1
ATOM 2132 N N . GLN A 1 282 ? -17.449 8.310 33.005 1.00 79.50 282 GLN A N 1
ATOM 2133 C CA . GLN A 1 282 ? -17.983 9.304 32.076 1.00 79.50 282 GLN A CA 1
ATOM 2134 C C . GLN A 1 282 ? -16.867 10.136 31.428 1.00 79.50 282 GLN A C 1
ATOM 2136 O O . GLN A 1 282 ? -16.963 10.464 30.243 1.00 79.50 282 GLN A O 1
ATOM 2141 N N . GLU A 1 283 ? -15.798 10.436 32.169 1.00 79.06 283 GLU A N 1
ATOM 2142 C CA . GLU A 1 283 ? -14.582 11.060 31.629 1.00 79.06 283 GLU A CA 1
ATOM 2143 C C . GLU A 1 283 ? -13.949 10.203 30.529 1.00 79.06 283 GLU A C 1
ATOM 2145 O O . GLU A 1 283 ? -13.670 10.707 29.439 1.00 79.06 283 GLU A O 1
ATOM 2150 N N . LEU A 1 284 ? -13.825 8.892 30.768 1.00 82.81 284 LEU A N 1
ATOM 2151 C CA . LEU A 1 284 ? -13.346 7.942 29.767 1.00 82.81 284 LEU A CA 1
ATOM 2152 C C . LEU A 1 284 ? -14.199 7.988 28.491 1.00 82.81 284 LEU A C 1
ATOM 2154 O O . LEU A 1 284 ? -13.663 8.119 27.393 1.00 82.81 284 LEU A O 1
ATOM 2158 N N . TYR A 1 285 ? -15.525 7.920 28.614 1.00 86.94 285 TYR A N 1
ATOM 2159 C CA . TYR A 1 285 ? -16.414 7.953 27.447 1.00 86.94 285 TYR A CA 1
ATOM 2160 C C . TYR A 1 285 ? -16.364 9.282 26.694 1.00 86.94 285 TYR A C 1
ATOM 2162 O O . TYR A 1 285 ? -16.458 9.299 25.465 1.00 86.94 285 TYR A O 1
ATOM 2170 N N . ASN A 1 286 ? -16.184 10.399 27.399 1.00 86.25 286 ASN A N 1
ATOM 2171 C CA . ASN A 1 286 ? -15.992 11.693 26.757 1.00 86.25 286 ASN A CA 1
ATOM 2172 C C . ASN A 1 286 ? -14.682 11.724 25.958 1.00 86.25 286 ASN A C 1
ATOM 2174 O O . ASN A 1 286 ? -14.695 12.168 24.810 1.00 86.25 286 ASN A O 1
ATOM 2178 N N . ALA A 1 287 ? -13.586 11.196 26.512 1.00 84.69 287 ALA A N 1
ATOM 2179 C CA . ALA A 1 287 ? -12.309 11.092 25.807 1.00 84.69 287 ALA A CA 1
ATOM 2180 C C . ALA A 1 287 ? -12.410 10.195 24.560 1.00 84.69 287 ALA A C 1
ATOM 2182 O O . ALA A 1 287 ? -11.933 10.569 23.485 1.00 84.69 287 ALA A O 1
ATOM 2183 N N . VAL A 1 288 ? -13.095 9.049 24.674 1.00 90.75 288 VAL A N 1
ATOM 2184 C CA . VAL A 1 288 ? -13.360 8.145 23.540 1.00 90.75 288 VAL A CA 1
ATOM 2185 C C . VAL A 1 288 ? -14.164 8.848 22.458 1.00 90.75 288 VAL A C 1
ATOM 2187 O O . VAL A 1 288 ? -13.808 8.760 21.285 1.00 90.75 288 VAL A O 1
ATOM 2190 N N . ARG A 1 289 ? -15.206 9.597 22.832 1.00 91.44 289 ARG A N 1
ATOM 2191 C CA . ARG A 1 289 ? -16.013 10.348 21.866 1.00 91.44 289 ARG A CA 1
ATOM 2192 C C . ARG A 1 289 ? -15.190 11.392 21.112 1.00 91.44 289 ARG A C 1
ATOM 2194 O O . ARG A 1 289 ? -15.307 11.467 19.898 1.00 91.44 289 ARG A O 1
ATOM 2201 N N . VAL A 1 290 ? -14.315 12.136 21.790 1.00 87.12 290 VAL A N 1
ATOM 2202 C CA . VAL A 1 290 ? -13.441 13.122 21.126 1.00 87.12 290 VAL A CA 1
ATOM 2203 C C . VAL A 1 290 ? -12.505 12.451 20.115 1.00 87.12 290 VAL A C 1
ATOM 2205 O O . VAL A 1 290 ? -12.360 12.937 18.993 1.00 87.12 290 VAL A O 1
ATOM 2208 N N . ALA A 1 291 ? -11.879 11.326 20.476 1.00 89.06 291 ALA A N 1
ATOM 2209 C CA . ALA A 1 291 ? -11.029 10.574 19.550 1.00 89.06 291 ALA A CA 1
ATOM 2210 C C . ALA A 1 291 ? -11.833 10.007 18.364 1.00 89.06 291 ALA A C 1
ATOM 2212 O O . ALA A 1 291 ? -11.395 10.089 17.216 1.00 89.06 291 ALA A O 1
ATOM 2213 N N . TYR A 1 292 ? -13.032 9.490 18.633 1.00 93.62 292 TYR A N 1
ATOM 2214 C CA . TYR A 1 292 ? -13.952 8.983 17.620 1.00 93.62 292 TYR A CA 1
ATOM 2215 C C . TYR A 1 292 ? -14.381 10.073 16.631 1.00 93.62 292 TYR A C 1
ATOM 2217 O O . TYR A 1 292 ? -14.323 9.850 15.424 1.00 93.62 292 TYR A O 1
ATOM 2225 N N . ASP A 1 293 ? -14.752 11.260 17.114 1.00 91.94 293 ASP A N 1
ATOM 2226 C CA . ASP A 1 293 ? -15.192 12.369 16.264 1.00 91.94 293 ASP A CA 1
ATOM 2227 C C . ASP A 1 293 ? -14.068 12.820 15.316 1.00 91.94 293 ASP A C 1
ATOM 2229 O O . ASP A 1 293 ? -14.313 13.073 14.136 1.00 91.94 293 ASP A O 1
ATOM 2233 N N . LYS A 1 294 ? -12.811 12.828 15.787 1.00 89.25 294 LYS A N 1
ATOM 2234 C CA . LYS A 1 294 ? -11.632 13.093 14.943 1.00 89.25 294 LYS A CA 1
ATOM 2235 C C . LYS A 1 294 ? -11.421 12.019 13.875 1.00 89.25 294 LYS A C 1
ATOM 2237 O O . LYS A 1 294 ? -11.178 12.353 12.715 1.00 89.25 294 LYS A O 1
ATOM 2242 N N . MET A 1 295 ? -11.530 10.742 14.251 1.00 93.25 295 MET A N 1
ATOM 2243 C CA . MET A 1 295 ? -11.434 9.618 13.311 1.00 93.25 295 MET A CA 1
ATOM 2244 C C . MET A 1 295 ? -12.510 9.716 12.227 1.00 93.25 295 MET A C 1
ATOM 2246 O O . MET A 1 295 ? -12.201 9.647 11.038 1.00 93.25 295 MET A O 1
ATOM 2250 N N . MET A 1 296 ? -13.760 9.950 12.631 1.00 94.25 296 MET A N 1
ATOM 2251 C CA . MET A 1 296 ? -14.892 10.079 11.716 1.00 94.25 296 MET A CA 1
ATOM 2252 C C . MET A 1 296 ? -14.780 11.314 10.821 1.00 94.25 296 MET A C 1
ATOM 2254 O O . MET A 1 296 ? -15.151 11.251 9.646 1.00 94.25 296 MET A O 1
ATOM 2258 N N . GLY A 1 297 ? -14.234 12.417 11.340 1.00 92.06 297 GLY A N 1
ATOM 2259 C CA . GLY A 1 297 ? -13.915 13.605 10.552 1.00 92.06 297 GLY A CA 1
ATOM 2260 C C . GLY A 1 297 ? -13.000 13.276 9.371 1.00 92.06 297 GLY A C 1
ATOM 2261 O O . GLY A 1 297 ? -13.327 13.612 8.235 1.00 92.06 297 GLY A O 1
ATOM 2262 N N . LEU A 1 298 ? -11.916 12.528 9.601 1.00 92.06 298 LEU A N 1
ATOM 2263 C CA . LEU A 1 298 ? -11.042 12.083 8.513 1.00 92.06 298 LEU A CA 1
ATOM 2264 C C . LEU A 1 298 ? -11.722 11.041 7.613 1.00 92.06 298 LEU A C 1
ATOM 2266 O O . LEU A 1 298 ? -11.725 11.201 6.393 1.00 92.06 298 LEU A O 1
ATOM 2270 N N . ALA A 1 299 ? -12.330 10.001 8.187 1.00 93.88 299 ALA A N 1
ATOM 2271 C CA . ALA A 1 299 ? -12.936 8.915 7.417 1.00 93.88 299 ALA A CA 1
ATOM 2272 C C . ALA A 1 299 ? -14.037 9.405 6.457 1.00 93.88 299 ALA A C 1
ATOM 2274 O O . ALA A 1 299 ? -14.158 8.914 5.334 1.00 93.88 299 ALA A O 1
ATOM 2275 N N . SER A 1 300 ? -14.814 10.414 6.865 1.00 92.75 300 SER A N 1
ATOM 2276 C CA . SER A 1 300 ? -15.853 11.023 6.022 1.00 92.75 300 SER A CA 1
ATOM 2277 C C . SER A 1 300 ? -15.295 11.843 4.849 1.00 92.75 300 SER A C 1
ATOM 2279 O O . SER A 1 300 ? -15.985 12.017 3.846 1.00 92.75 300 SER A O 1
ATOM 2281 N N . SER A 1 301 ? -14.037 12.288 4.930 1.00 92.81 301 SER A N 1
ATOM 2282 C CA . SER A 1 301 ? -13.352 13.037 3.869 1.00 92.81 301 SER A CA 1
ATOM 2283 C C . SER A 1 301 ? -12.676 12.165 2.806 1.00 92.81 301 SER A C 1
ATOM 2285 O O . SER A 1 301 ? -12.254 12.694 1.777 1.00 92.81 301 SER A O 1
ATOM 2287 N N . PHE A 1 302 ? -12.597 10.840 2.993 1.00 92.88 302 PHE A N 1
ATOM 2288 C CA . PHE A 1 302 ? -11.939 9.917 2.050 1.00 92.88 302 PHE A CA 1
ATOM 2289 C C . PHE A 1 302 ? -12.472 10.019 0.625 1.00 92.88 302 PHE A C 1
ATOM 2291 O O . PHE A 1 302 ? -11.686 10.048 -0.314 1.00 92.88 302 PHE A O 1
ATOM 2298 N N . SER A 1 303 ? -13.779 10.218 0.453 1.00 88.38 303 SER A N 1
ATOM 2299 C CA . SER A 1 303 ? -14.371 10.427 -0.875 1.00 88.38 303 SER A CA 1
ATOM 2300 C C . SER A 1 303 ? -13.880 11.695 -1.591 1.00 88.38 303 SER A C 1
ATOM 2302 O O . SER A 1 303 ? -14.082 11.816 -2.794 1.00 88.38 303 SER A O 1
ATOM 2304 N N . SER A 1 304 ? -13.291 12.656 -0.869 1.00 88.31 304 SER A N 1
ATOM 2305 C CA . SER A 1 304 ? -12.731 13.889 -1.439 1.00 88.31 304 SER A CA 1
ATOM 2306 C C . SER A 1 304 ? -11.205 13.937 -1.463 1.00 88.31 304 SER A C 1
ATOM 2308 O O . SER A 1 304 ? -10.655 14.623 -2.321 1.00 88.31 304 SER A O 1
ATOM 2310 N N . ILE A 1 305 ? -10.521 13.264 -0.530 1.00 89.94 305 ILE A N 1
ATOM 2311 C CA . ILE A 1 305 ? -9.053 13.324 -0.431 1.00 89.94 305 ILE A CA 1
ATOM 2312 C C . ILE A 1 305 ? -8.350 12.177 -1.156 1.00 89.94 305 ILE A C 1
ATOM 2314 O O . ILE A 1 305 ? -7.189 12.327 -1.532 1.00 89.94 305 ILE A O 1
ATOM 2318 N N . ASP A 1 306 ? -9.016 11.036 -1.333 1.00 90.19 306 ASP A N 1
ATOM 2319 C CA . ASP A 1 306 ? -8.432 9.914 -2.054 1.00 90.19 306 ASP A CA 1
ATOM 2320 C C . ASP A 1 306 ? -8.677 10.093 -3.567 1.00 90.19 306 ASP A C 1
ATOM 2322 O O . ASP A 1 306 ? -9.761 10.531 -3.969 1.00 90.19 306 ASP A O 1
ATOM 2326 N N . PRO A 1 307 ? -7.697 9.766 -4.431 1.00 90.06 307 PRO A N 1
ATOM 2327 C CA . PRO A 1 307 ? -7.879 9.819 -5.877 1.00 90.06 307 PRO A CA 1
ATOM 2328 C C . PRO A 1 307 ? -9.100 9.000 -6.337 1.00 90.06 307 PRO A C 1
ATOM 2330 O O . PRO A 1 307 ? -9.293 7.873 -5.868 1.00 90.06 307 PRO A O 1
ATOM 2333 N N . PRO A 1 308 ? -9.923 9.514 -7.269 1.00 87.62 308 PRO A N 1
ATOM 2334 C CA . PRO A 1 308 ? -11.067 8.766 -7.779 1.00 87.62 308 PRO A CA 1
ATOM 2335 C C . PRO A 1 308 ? -10.611 7.549 -8.595 1.00 87.62 308 PRO A C 1
ATOM 2337 O O . PRO A 1 308 ? -9.503 7.529 -9.133 1.00 87.62 308 PRO A O 1
ATOM 2340 N N . CYS A 1 309 ? -11.485 6.545 -8.729 1.00 84.12 309 CYS A N 1
ATOM 2341 C CA . CYS A 1 309 ? -11.235 5.447 -9.663 1.00 84.12 309 CYS A CA 1
ATOM 2342 C C . CYS A 1 309 ? -11.236 5.990 -11.099 1.00 84.12 309 CYS A C 1
ATOM 2344 O O . CYS A 1 309 ? -12.169 6.694 -11.499 1.00 84.12 309 CYS A O 1
ATOM 2346 N N . GLU A 1 310 ? -10.242 5.613 -11.893 1.00 81.19 310 GLU A N 1
ATOM 2347 C CA . GLU A 1 310 ? -10.195 5.924 -13.324 1.00 81.19 310 GLU A CA 1
ATOM 2348 C C . GLU A 1 310 ? -11.184 5.048 -14.098 1.00 81.19 310 GLU A C 1
ATOM 2350 O O . GLU A 1 310 ? -11.858 5.517 -15.018 1.00 81.19 310 GLU A O 1
ATOM 2355 N N . GLN A 1 311 ? -11.330 3.782 -13.690 1.00 69.94 311 GLN A N 1
ATOM 2356 C CA . GLN A 1 311 ? -12.320 2.881 -14.275 1.00 69.94 311 GLN A CA 1
ATOM 2357 C C . GLN A 1 311 ? -13.658 3.021 -13.545 1.00 69.94 311 GLN A C 1
ATOM 2359 O O . GLN A 1 311 ? -13.799 2.721 -12.351 1.00 69.94 311 GLN A O 1
ATOM 2364 N N . ARG A 1 312 ? -14.683 3.462 -14.282 1.00 60.16 312 ARG A N 1
ATOM 2365 C CA . ARG A 1 312 ? -16.057 3.519 -13.765 1.00 60.16 312 ARG A CA 1
ATOM 2366 C C . ARG A 1 312 ? -16.512 2.125 -13.349 1.00 60.16 312 ARG A C 1
ATOM 2368 O O . ARG A 1 312 ? -16.133 1.136 -13.974 1.00 60.16 312 ARG A O 1
ATOM 2375 N N . GLU A 1 313 ? -17.325 2.055 -12.291 1.00 57.31 313 GLU A N 1
ATOM 2376 C CA . GLU A 1 313 ? -18.032 0.812 -11.973 1.00 57.31 313 GLU A CA 1
ATOM 2377 C C . GLU A 1 313 ? -18.753 0.375 -13.239 1.00 57.31 313 GLU A C 1
ATOM 2379 O O . GLU A 1 313 ? -19.414 1.195 -13.883 1.00 57.31 313 GLU A O 1
ATOM 2384 N N . SER A 1 314 ? -18.585 -0.887 -13.623 1.00 51.12 314 SER A N 1
ATOM 2385 C CA . SER A 1 314 ? -19.386 -1.480 -14.677 1.00 51.12 314 SER A CA 1
ATOM 2386 C C . SER A 1 314 ? -20.837 -1.432 -14.212 1.00 51.12 314 SER A C 1
ATOM 2388 O O . SER A 1 314 ? -21.331 -2.354 -13.563 1.00 51.12 314 SER A O 1
ATOM 2390 N N . SER A 1 315 ? -21.522 -0.327 -14.512 1.00 47.06 315 SER A N 1
ATOM 2391 C CA . SER A 1 315 ? -22.969 -0.313 -14.596 1.00 47.06 315 SER A CA 1
ATOM 2392 C C . SER A 1 315 ? -23.352 -1.486 -15.486 1.00 47.06 315 SER A C 1
ATOM 2394 O O . SER A 1 315 ? -22.624 -1.795 -16.424 1.00 47.06 315 SER A O 1
ATOM 2396 N N . SER A 1 316 ? -24.478 -2.125 -15.213 1.00 46.09 316 SER A N 1
ATOM 2397 C CA . SER A 1 316 ? -25.034 -3.287 -15.919 1.00 46.09 316 SER A CA 1
ATOM 2398 C C . SER A 1 316 ? -25.208 -3.150 -17.445 1.00 46.09 316 SER A C 1
ATOM 2400 O O . SER A 1 316 ? -25.816 -4.012 -18.067 1.00 46.09 316 SER A O 1
ATOM 2402 N N . ASN A 1 317 ? -24.699 -2.081 -18.051 1.00 43.12 317 ASN A N 1
ATOM 2403 C CA . ASN A 1 317 ? -24.462 -1.958 -19.473 1.00 43.12 317 ASN A CA 1
ATOM 2404 C C . ASN A 1 317 ? -22.981 -2.254 -19.696 1.00 43.12 317 ASN A C 1
ATOM 2406 O O . ASN A 1 317 ? -22.126 -1.438 -19.349 1.00 43.12 317 ASN A O 1
ATOM 2410 N N . GLU A 1 318 ? -22.707 -3.448 -20.217 1.00 43.44 318 GLU A N 1
ATOM 2411 C CA . GLU A 1 318 ? -21.398 -3.875 -20.697 1.00 43.44 318 GLU A CA 1
ATOM 2412 C C . GLU A 1 318 ? -20.684 -2.704 -21.379 1.00 43.44 318 GLU A C 1
ATOM 2414 O O . GLU A 1 318 ? -21.101 -2.223 -22.434 1.00 43.44 318 GLU A O 1
ATOM 2419 N N . VAL A 1 319 ? -19.614 -2.214 -20.751 1.00 45.31 319 VAL A N 1
ATOM 2420 C CA . VAL A 1 319 ? -18.638 -1.390 -21.460 1.00 45.31 319 VAL A CA 1
ATOM 2421 C C . VAL A 1 319 ? -18.158 -2.257 -22.626 1.00 45.31 319 VAL A C 1
ATOM 2423 O O . VAL A 1 319 ? -17.715 -3.383 -22.360 1.00 45.31 319 VAL A O 1
ATOM 2426 N N . PRO A 1 320 ? -18.283 -1.805 -23.890 1.00 42.41 320 PRO A N 1
ATOM 2427 C CA . PRO A 1 320 ? -17.806 -2.585 -25.014 1.00 42.41 320 PRO A CA 1
ATOM 2428 C C . PRO A 1 320 ? -16.337 -2.917 -24.770 1.00 42.41 320 PRO A C 1
ATOM 2430 O O . PRO A 1 320 ? -15.557 -2.066 -24.341 1.00 42.41 320 PRO A O 1
ATOM 2433 N N . ASP A 1 321 ? -15.973 -4.173 -25.018 1.00 46.75 321 ASP A N 1
ATOM 2434 C CA . ASP A 1 321 ? -14.671 -4.772 -24.688 1.00 46.75 321 ASP A CA 1
ATOM 2435 C C . ASP A 1 321 ? -13.463 -4.031 -25.310 1.00 46.75 321 ASP A C 1
ATOM 2437 O O . ASP A 1 321 ? -12.315 -4.343 -25.014 1.00 46.75 321 ASP A O 1
ATOM 2441 N N . THR A 1 322 ? -13.718 -3.016 -26.139 1.00 43.16 322 THR A N 1
ATOM 2442 C CA . THR A 1 322 ? -12.754 -2.116 -26.775 1.00 43.16 322 THR A CA 1
ATOM 2443 C C . THR A 1 322 ? -12.148 -1.059 -25.845 1.00 43.16 322 THR A C 1
ATOM 2445 O O . THR A 1 322 ? -11.063 -0.578 -26.150 1.00 43.16 322 THR A O 1
ATOM 2448 N N . ASP A 1 323 ? -12.795 -0.709 -24.725 1.00 41.62 323 ASP A N 1
ATOM 2449 C CA . ASP A 1 323 ? -12.250 0.262 -23.748 1.00 41.62 323 ASP A CA 1
ATOM 2450 C C . ASP A 1 323 ? -11.457 -0.404 -22.612 1.00 41.62 323 ASP A C 1
ATOM 2452 O O . ASP A 1 323 ? -10.828 0.266 -21.789 1.00 41.62 323 ASP A O 1
ATOM 2456 N N . LYS A 1 324 ? -11.434 -1.741 -22.565 1.00 45.81 324 LYS A N 1
ATOM 2457 C CA . LYS A 1 324 ? -10.458 -2.462 -21.751 1.00 45.81 324 LYS A CA 1
ATOM 2458 C C . LYS A 1 324 ? -9.168 -2.507 -22.551 1.00 45.81 324 LYS A C 1
ATOM 2460 O O . LYS A 1 324 ? -8.986 -3.381 -23.393 1.00 45.81 324 LYS A O 1
ATOM 2465 N N . THR A 1 325 ? -8.237 -1.605 -22.267 1.00 45.16 325 THR A N 1
ATOM 2466 C CA . THR A 1 325 ? -6.840 -1.819 -22.647 1.00 45.16 325 THR A CA 1
ATOM 2467 C C . THR A 1 325 ? -6.336 -3.052 -21.897 1.00 45.16 325 THR A C 1
ATOM 2469 O O . THR A 1 325 ? -5.809 -2.983 -20.789 1.00 45.16 325 THR A O 1
ATOM 2472 N N . ILE A 1 326 ? -6.554 -4.233 -22.478 1.00 52.22 326 ILE A N 1
ATOM 2473 C CA . ILE A 1 326 ? -5.857 -5.451 -22.085 1.00 52.22 326 ILE A CA 1
ATOM 2474 C C . ILE A 1 326 ? -4.418 -5.232 -22.539 1.00 52.22 326 ILE A C 1
ATOM 2476 O O . ILE A 1 326 ? -4.051 -5.535 -23.672 1.00 52.22 326 ILE A O 1
ATOM 2480 N N . VAL A 1 327 ? -3.613 -4.627 -21.670 1.00 58.03 327 VAL A N 1
ATOM 2481 C CA . VAL A 1 327 ? -2.172 -4.561 -21.878 1.00 58.03 327 VAL A CA 1
ATOM 2482 C C . VAL A 1 327 ? -1.666 -5.978 -21.667 1.00 58.03 327 VAL A C 1
ATOM 2484 O O . VAL A 1 327 ? -1.677 -6.492 -20.546 1.00 58.03 327 VAL A O 1
ATOM 2487 N N . ALA A 1 328 ? -1.306 -6.640 -22.765 1.00 69.94 328 ALA A N 1
ATOM 2488 C CA . ALA A 1 328 ? -0.668 -7.940 -22.692 1.00 69.94 328 ALA A CA 1
ATOM 2489 C C . ALA A 1 328 ? 0.597 -7.802 -21.823 1.00 69.94 328 ALA A C 1
ATOM 2491 O O . ALA A 1 328 ? 1.392 -6.882 -22.056 1.00 69.94 328 ALA A O 1
ATOM 2492 N N . PRO A 1 329 ? 0.784 -8.674 -20.817 1.00 81.31 329 PRO A N 1
ATOM 2493 C CA . PRO A 1 329 ? 2.003 -8.699 -20.026 1.00 81.31 329 PRO A CA 1
ATOM 2494 C C . PRO A 1 329 ? 3.231 -8.676 -20.937 1.00 81.31 329 PRO A C 1
ATOM 2496 O O . PRO A 1 329 ? 3.304 -9.408 -21.924 1.00 81.31 329 PRO A O 1
ATOM 2499 N N . THR A 1 330 ? 4.173 -7.788 -20.642 1.00 88.06 330 THR A N 1
ATOM 2500 C CA . THR A 1 330 ? 5.361 -7.580 -21.476 1.00 88.06 330 THR A CA 1
ATOM 2501 C C . THR A 1 330 ? 6.604 -7.668 -20.604 1.00 88.06 330 THR A C 1
ATOM 2503 O O . THR A 1 330 ? 6.636 -7.139 -19.493 1.00 88.06 330 THR A O 1
ATOM 2506 N N . THR A 1 331 ? 7.638 -8.334 -21.102 1.00 90.38 331 THR A N 1
ATOM 2507 C CA . THR A 1 331 ? 8.976 -8.330 -20.520 1.00 90.38 331 THR A CA 1
ATOM 2508 C C . THR A 1 331 ? 9.798 -7.259 -21.235 1.00 90.38 331 THR A C 1
ATOM 2510 O O . THR A 1 331 ? 10.182 -7.417 -22.393 1.00 90.38 331 THR A O 1
ATOM 2513 N N . LEU A 1 332 ? 10.041 -6.140 -20.555 1.00 92.50 332 LEU A N 1
ATOM 2514 C CA . LEU A 1 332 ? 10.798 -5.011 -21.084 1.00 92.50 332 LEU A CA 1
ATOM 2515 C C . LEU A 1 332 ? 12.262 -5.072 -20.639 1.00 92.50 332 LEU A C 1
ATOM 2517 O O . LEU A 1 332 ? 12.547 -5.039 -19.448 1.00 92.50 332 LEU A O 1
ATOM 2521 N N . TYR A 1 333 ? 13.203 -5.055 -21.574 1.00 93.94 333 TYR A N 1
ATOM 2522 C CA . TYR A 1 333 ? 14.611 -4.795 -21.284 1.00 93.94 333 TYR A CA 1
ATOM 2523 C C . TYR A 1 333 ? 14.943 -3.347 -21.619 1.00 93.94 333 TYR A C 1
ATOM 2525 O O . TYR A 1 333 ? 14.814 -2.933 -22.770 1.00 93.94 333 TYR A O 1
ATOM 2533 N N . VAL A 1 334 ? 15.389 -2.577 -20.627 1.00 94.81 334 VAL A N 1
ATOM 2534 C CA . VAL A 1 334 ? 15.845 -1.204 -20.849 1.00 94.81 334 VAL A CA 1
ATOM 2535 C C . VAL A 1 334 ? 17.365 -1.153 -20.865 1.00 94.81 334 VAL A C 1
ATOM 2537 O O . VAL A 1 334 ? 18.020 -1.554 -19.902 1.00 94.81 334 VAL A O 1
ATOM 2540 N N . VAL A 1 335 ? 17.920 -0.640 -21.958 1.00 92.94 335 VAL A N 1
ATOM 2541 C CA . VAL A 1 335 ? 19.350 -0.386 -22.125 1.00 92.94 335 VAL A CA 1
ATOM 2542 C C . VAL A 1 335 ? 19.626 1.068 -21.762 1.00 92.94 335 VAL A C 1
ATOM 2544 O O . VAL A 1 335 ? 19.128 1.983 -22.420 1.00 92.94 335 VAL A O 1
ATOM 2547 N N . VAL A 1 336 ? 20.395 1.264 -20.691 1.00 91.94 336 VAL A N 1
ATOM 2548 C CA . VAL A 1 336 ? 20.788 2.582 -20.174 1.00 91.94 336 VAL A CA 1
ATOM 2549 C C . VAL A 1 336 ? 22.030 3.064 -20.896 1.00 91.94 336 VAL A C 1
ATOM 2551 O O . VAL A 1 336 ? 22.978 2.297 -21.049 1.00 91.94 336 VAL A O 1
ATOM 2554 N N . ASP A 1 337 ? 22.054 4.337 -21.268 1.00 90.12 337 ASP A N 1
ATOM 2555 C CA . ASP A 1 337 ? 23.227 4.996 -21.836 1.00 90.12 337 ASP A CA 1
ATOM 2556 C C . ASP A 1 337 ? 24.073 5.641 -20.722 1.00 90.12 337 ASP A C 1
ATOM 2558 O O . ASP A 1 337 ? 23.603 6.593 -20.093 1.00 90.12 337 ASP A O 1
ATOM 2562 N N . PRO A 1 338 ? 25.294 5.141 -20.437 1.00 87.50 338 PRO A N 1
ATOM 2563 C CA . PRO A 1 338 ? 26.178 5.697 -19.415 1.00 87.50 338 PRO A CA 1
ATOM 2564 C C . PRO A 1 338 ? 27.203 6.697 -19.987 1.00 87.50 338 PRO A C 1
ATOM 2566 O O . PRO A 1 338 ? 28.217 6.962 -19.338 1.00 87.50 338 PRO A O 1
ATOM 2569 N N . SER A 1 339 ? 27.003 7.188 -21.218 1.00 80.69 339 SER A N 1
ATOM 2570 C CA . SER A 1 339 ? 28.007 7.975 -21.944 1.00 80.69 339 SER A CA 1
ATOM 2571 C C . SER A 1 339 ? 28.156 9.426 -21.485 1.00 80.69 339 SER A C 1
ATOM 2573 O O . SER A 1 339 ? 29.121 10.084 -21.886 1.00 80.69 339 SER A O 1
ATOM 2575 N N . ASP A 1 340 ? 27.249 9.934 -20.648 1.00 73.44 340 ASP A N 1
ATOM 2576 C CA . ASP A 1 340 ? 27.367 11.280 -20.088 1.00 73.44 340 ASP A CA 1
ATOM 2577 C C . ASP A 1 340 ? 28.382 11.360 -18.941 1.00 73.44 340 ASP A C 1
ATOM 2579 O O . ASP A 1 340 ? 28.594 10.425 -18.174 1.00 73.44 340 ASP A O 1
ATOM 2583 N N . THR A 1 341 ? 28.997 12.532 -18.815 1.00 64.19 341 THR A N 1
ATOM 2584 C CA . THR A 1 341 ? 29.946 12.875 -17.757 1.00 64.19 341 THR A CA 1
ATOM 2585 C C . THR A 1 341 ? 29.270 13.394 -16.489 1.00 64.19 341 THR A C 1
ATOM 2587 O O . THR A 1 341 ? 29.955 13.598 -1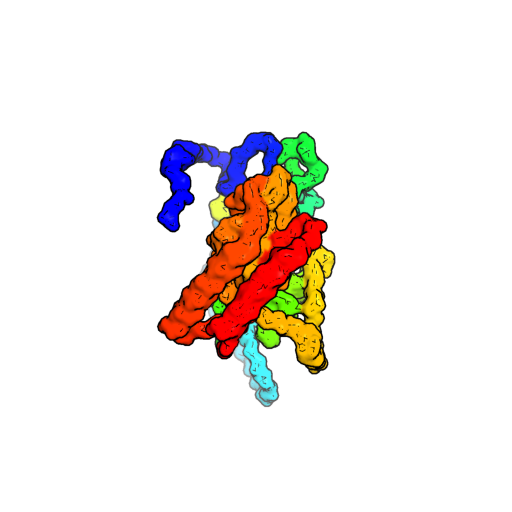5.488 1.00 64.19 341 THR A O 1
ATOM 2590 N N . THR A 1 342 ? 27.955 13.654 -16.519 1.00 72.19 342 THR A N 1
ATOM 2591 C CA . THR A 1 342 ? 27.210 14.154 -15.358 1.00 72.19 342 THR A CA 1
ATOM 2592 C C . THR A 1 342 ? 26.388 13.055 -14.691 1.00 72.19 342 THR A C 1
ATOM 2594 O O . THR A 1 342 ? 25.700 12.269 -15.339 1.00 72.19 342 THR A O 1
ATOM 2597 N N . ASP A 1 343 ? 26.394 13.037 -13.358 1.00 76.19 343 ASP A N 1
ATOM 2598 C CA . ASP A 1 343 ? 25.562 12.103 -12.592 1.00 76.19 343 ASP A CA 1
ATOM 2599 C C . ASP A 1 343 ? 24.059 12.395 -12.743 1.00 76.19 343 ASP A C 1
ATOM 2601 O O . ASP A 1 343 ? 23.227 11.516 -12.521 1.00 76.19 343 ASP A O 1
ATOM 2605 N N . PHE A 1 344 ? 23.694 13.612 -13.158 1.00 82.69 344 PHE A N 1
ATOM 2606 C CA . PHE A 1 344 ? 22.307 14.060 -13.244 1.00 82.69 344 PHE A CA 1
ATOM 2607 C C . PHE A 1 344 ? 21.500 13.309 -14.309 1.00 82.69 344 PHE A C 1
ATOM 2609 O O . PHE A 1 344 ? 20.424 12.794 -14.009 1.00 82.69 344 PHE A O 1
ATOM 2616 N N . GLU A 1 345 ? 22.006 13.207 -15.537 1.00 83.94 345 GLU A N 1
ATOM 2617 C CA . GLU A 1 345 ? 21.263 12.576 -16.632 1.00 83.94 345 GLU A CA 1
ATOM 2618 C C . GLU A 1 345 ? 21.081 11.068 -16.415 1.00 83.94 345 GLU A C 1
ATOM 2620 O O . GLU A 1 345 ? 20.017 10.510 -16.691 1.00 83.94 345 GLU A O 1
ATOM 2625 N N . LEU A 1 346 ? 22.088 10.396 -15.848 1.00 86.00 346 LEU A N 1
ATOM 2626 C CA . LEU A 1 346 ? 21.954 8.996 -15.454 1.00 86.00 346 LEU A CA 1
ATOM 2627 C C . LEU A 1 346 ? 20.872 8.826 -14.371 1.00 86.00 346 LEU A C 1
ATOM 2629 O O . LEU A 1 346 ? 20.093 7.871 -14.415 1.00 86.00 346 LEU A O 1
ATOM 2633 N N . VAL A 1 347 ? 20.791 9.748 -13.405 1.00 88.06 347 VAL A N 1
ATOM 2634 C CA . VAL A 1 347 ? 19.725 9.748 -12.389 1.00 88.06 347 VAL A CA 1
ATOM 2635 C C . VAL A 1 347 ? 18.349 9.952 -13.030 1.00 88.06 347 VAL A C 1
ATOM 2637 O O . VAL A 1 347 ? 17.407 9.259 -12.643 1.00 88.06 347 VAL A O 1
ATOM 2640 N N . GLN A 1 348 ? 18.220 10.827 -14.032 1.00 89.00 348 GLN A N 1
ATOM 2641 C CA . GLN A 1 348 ? 16.956 11.021 -14.755 1.00 89.00 348 GLN A CA 1
ATOM 2642 C C . GLN A 1 348 ? 16.541 9.778 -15.542 1.00 89.00 348 GLN A C 1
ATOM 2644 O O . GLN A 1 348 ? 15.388 9.357 -15.441 1.00 89.00 348 GLN A O 1
ATOM 2649 N N . GLN A 1 349 ? 17.473 9.128 -16.248 1.00 91.19 349 GLN A N 1
ATOM 2650 C CA . GLN A 1 349 ? 17.201 7.848 -16.908 1.00 91.19 349 GLN A CA 1
ATOM 2651 C C . GLN A 1 349 ? 16.703 6.807 -15.900 1.00 91.19 349 GLN A C 1
ATOM 2653 O O . GLN A 1 349 ? 15.666 6.187 -16.116 1.00 91.19 349 GLN A O 1
ATOM 2658 N N . LYS A 1 350 ? 17.377 6.649 -14.754 1.00 91.81 350 LYS A N 1
ATOM 2659 C CA . LYS A 1 350 ? 16.942 5.704 -13.713 1.00 91.81 350 LYS A CA 1
ATOM 2660 C C . LYS A 1 350 ? 15.559 6.043 -13.157 1.00 91.81 350 LYS A C 1
ATOM 2662 O O . LYS A 1 350 ? 14.758 5.130 -12.980 1.00 91.81 350 LYS A O 1
ATOM 2667 N N . ARG A 1 351 ? 15.254 7.324 -12.910 1.00 92.88 351 ARG A N 1
ATOM 2668 C CA . ARG A 1 351 ? 13.919 7.762 -12.459 1.00 92.88 351 ARG A CA 1
ATOM 2669 C C . ARG A 1 351 ? 12.842 7.477 -13.504 1.00 92.88 351 ARG A C 1
ATOM 2671 O O . ARG A 1 351 ? 11.789 6.966 -13.141 1.00 92.88 351 ARG A O 1
ATOM 2678 N N . PHE A 1 352 ? 13.120 7.718 -14.783 1.00 93.94 352 PHE A N 1
ATOM 2679 C CA . PHE A 1 352 ? 12.212 7.365 -15.873 1.00 93.94 352 PHE A CA 1
ATOM 2680 C C . PHE A 1 352 ? 11.928 5.855 -15.914 1.00 93.94 352 PHE A C 1
ATOM 2682 O O . PHE A 1 352 ? 10.771 5.441 -15.954 1.00 93.94 352 PHE A O 1
ATOM 2689 N N . ILE A 1 353 ? 12.969 5.022 -15.833 1.00 94.75 353 ILE A N 1
ATOM 2690 C CA . ILE A 1 353 ? 12.825 3.557 -15.832 1.00 94.75 353 ILE A CA 1
ATOM 2691 C C . ILE A 1 353 ? 12.072 3.079 -14.583 1.00 94.75 353 ILE A C 1
ATOM 2693 O O . ILE A 1 353 ? 11.229 2.189 -14.672 1.00 94.75 353 ILE A O 1
ATOM 2697 N N . ALA A 1 354 ? 12.340 3.681 -13.423 1.00 94.50 354 ALA A N 1
ATOM 2698 C CA . ALA A 1 354 ? 11.619 3.394 -12.189 1.00 94.50 354 ALA A CA 1
ATOM 2699 C C . ALA A 1 354 ? 10.122 3.730 -12.311 1.00 94.50 354 ALA A C 1
ATOM 2701 O O . ALA A 1 354 ? 9.293 2.905 -11.939 1.00 94.50 354 ALA A O 1
ATOM 2702 N N . SER A 1 355 ? 9.760 4.876 -12.902 1.00 93.94 355 SER A N 1
ATOM 2703 C CA . SER A 1 355 ? 8.362 5.194 -13.237 1.00 93.94 355 SER A CA 1
ATOM 2704 C C . SER A 1 355 ? 7.750 4.177 -14.198 1.00 93.94 355 SER A C 1
ATOM 2706 O O . SER A 1 355 ? 6.610 3.761 -14.006 1.00 93.94 355 SER A O 1
ATOM 2708 N N . LEU A 1 356 ? 8.508 3.716 -15.193 1.00 93.00 356 LEU A N 1
ATOM 2709 C CA . LEU A 1 356 ? 8.024 2.736 -16.162 1.00 93.00 356 LEU A CA 1
ATOM 2710 C C . LEU A 1 356 ? 7.645 1.398 -15.510 1.00 93.00 356 LEU A C 1
ATOM 2712 O O . LEU A 1 356 ? 6.717 0.740 -15.973 1.00 93.00 356 LEU A O 1
ATOM 2716 N N . ALA A 1 357 ? 8.297 1.009 -14.410 1.00 92.38 357 ALA A N 1
ATOM 2717 C CA . ALA A 1 357 ? 7.911 -0.182 -13.653 1.00 92.38 357 ALA A CA 1
ATOM 2718 C C . ALA A 1 357 ? 6.469 -0.096 -13.108 1.00 92.38 357 ALA A C 1
ATOM 2720 O O . ALA A 1 357 ? 5.769 -1.111 -13.073 1.00 92.38 357 ALA A O 1
ATOM 2721 N N . TYR A 1 358 ? 6.010 1.100 -12.721 1.00 88.69 358 TYR A N 1
ATOM 2722 C CA . TYR A 1 358 ? 4.631 1.336 -12.283 1.00 88.69 358 TYR A CA 1
ATOM 2723 C C . TYR A 1 358 ? 3.653 1.326 -13.458 1.00 88.69 358 TYR A C 1
ATOM 2725 O O . TYR A 1 358 ? 2.647 0.624 -13.394 1.00 88.69 358 TYR A O 1
ATOM 2733 N N . GLU A 1 359 ? 3.979 2.030 -14.544 1.00 87.25 359 GLU A N 1
ATOM 2734 C CA . GLU A 1 359 ? 3.121 2.124 -15.736 1.00 87.25 359 GLU A CA 1
ATOM 2735 C C . GLU A 1 359 ? 2.933 0.774 -16.440 1.00 87.25 359 GLU A C 1
ATOM 2737 O O . GLU A 1 359 ? 1.845 0.446 -16.908 1.00 87.25 359 GLU A O 1
ATOM 2742 N N . LEU A 1 360 ? 3.973 -0.065 -16.468 1.00 86.94 360 LEU A N 1
ATOM 2743 C CA . LEU A 1 360 ? 3.873 -1.432 -16.988 1.00 86.94 360 LEU A CA 1
ATOM 2744 C C . LEU A 1 360 ? 3.077 -2.369 -16.072 1.00 86.94 360 LEU A C 1
ATOM 2746 O O . LEU A 1 360 ? 2.757 -3.488 -16.482 1.00 86.94 360 LEU A O 1
ATOM 2750 N N . GLY A 1 361 ? 2.803 -1.956 -14.832 1.00 84.50 361 GLY A N 1
ATOM 2751 C CA . GLY A 1 361 ? 2.185 -2.797 -13.816 1.00 84.50 361 GLY A CA 1
ATOM 2752 C C . GLY A 1 361 ? 3.053 -4.002 -13.461 1.00 84.50 361 GLY A C 1
ATOM 2753 O O . GLY A 1 361 ? 2.553 -5.129 -13.469 1.00 84.50 361 GLY A O 1
ATOM 2754 N N . VAL A 1 362 ? 4.349 -3.787 -13.188 1.00 88.75 362 VAL A N 1
ATOM 2755 C CA . VAL A 1 362 ? 5.270 -4.874 -12.819 1.00 88.75 362 VAL A CA 1
ATOM 2756 C C . VAL A 1 362 ? 4.803 -5.558 -11.536 1.00 88.75 362 VAL A C 1
ATOM 2758 O O . VAL A 1 362 ? 4.685 -4.927 -10.481 1.00 88.75 362 VAL A O 1
ATOM 2761 N N . LYS A 1 363 ? 4.542 -6.862 -11.639 1.00 84.44 363 LYS A N 1
ATOM 2762 C CA . LYS A 1 363 ? 4.063 -7.727 -10.553 1.00 84.44 363 LYS A CA 1
ATOM 2763 C C . LYS A 1 363 ? 4.291 -9.203 -10.908 1.00 84.44 363 LYS A C 1
ATOM 2765 O O . LYS A 1 363 ? 4.470 -9.506 -12.090 1.00 84.44 363 LYS A O 1
ATOM 2770 N N . PRO A 1 364 ? 4.193 -10.141 -9.946 1.00 76.62 364 PRO A N 1
ATOM 2771 C CA . PRO A 1 364 ? 4.506 -11.555 -10.178 1.00 76.62 364 PRO A CA 1
ATOM 2772 C C . PRO A 1 364 ? 3.827 -12.215 -11.386 1.00 76.62 364 PRO A C 1
ATOM 2774 O O . PRO A 1 364 ? 4.455 -12.980 -12.123 1.00 76.62 364 PRO A O 1
ATOM 2777 N N . HIS A 1 365 ? 2.559 -11.874 -11.628 1.00 74.38 365 HIS A N 1
ATOM 2778 C CA . HIS A 1 365 ? 1.749 -12.394 -12.737 1.00 74.38 365 HIS A CA 1
ATOM 2779 C C . HIS A 1 365 ? 1.505 -11.363 -13.853 1.00 74.38 365 HIS A C 1
ATOM 2781 O O . HIS A 1 365 ? 0.561 -11.503 -14.626 1.00 74.38 365 HIS A O 1
ATOM 2787 N N . GLY A 1 366 ? 2.303 -10.295 -13.907 1.00 81.88 366 GLY A N 1
ATOM 2788 C CA . GLY A 1 366 ? 2.158 -9.215 -14.880 1.00 81.88 366 GLY A CA 1
ATOM 2789 C C . GLY A 1 366 ? 3.405 -9.005 -15.730 1.00 81.88 366 GLY A C 1
ATOM 2790 O O . GLY A 1 366 ? 4.165 -9.933 -16.017 1.00 81.88 366 GLY A O 1
ATOM 2791 N N . SER A 1 367 ? 3.592 -7.755 -16.147 1.00 88.75 367 SER A N 1
ATOM 2792 C CA . SER A 1 367 ? 4.779 -7.322 -16.877 1.00 88.75 367 SER A CA 1
ATOM 2793 C C . SER A 1 367 ? 6.035 -7.470 -16.025 1.00 88.75 367 SER A C 1
ATOM 2795 O O . SER A 1 367 ? 5.984 -7.493 -14.792 1.00 88.75 367 SER A O 1
ATOM 2797 N N . ARG A 1 368 ? 7.186 -7.526 -16.688 1.00 91.12 368 ARG A N 1
ATOM 2798 C CA . ARG A 1 368 ? 8.496 -7.580 -16.038 1.00 91.12 368 ARG A CA 1
ATOM 2799 C C . ARG A 1 368 ? 9.423 -6.565 -16.677 1.00 91.12 368 ARG A C 1
ATOM 2801 O O . ARG A 1 368 ? 9.251 -6.220 -17.843 1.00 91.12 368 ARG A O 1
ATOM 2808 N N . LEU A 1 369 ? 10.413 -6.099 -15.925 1.00 93.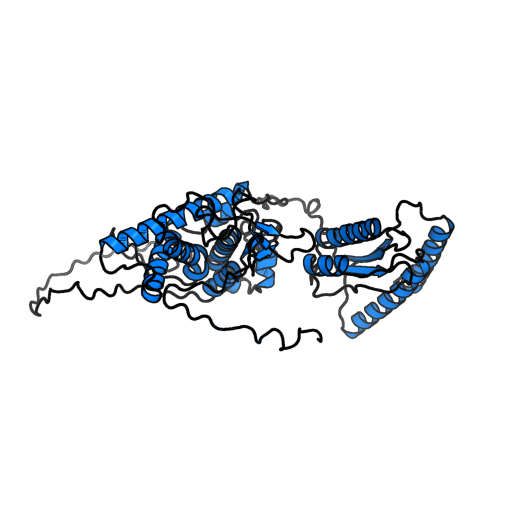81 369 LEU A N 1
ATOM 2809 C CA . LEU A 1 369 ? 11.394 -5.157 -16.442 1.00 93.81 369 LEU A CA 1
ATOM 2810 C C . LEU A 1 369 ? 12.808 -5.560 -16.012 1.00 93.81 369 LEU A C 1
ATOM 2812 O O . LEU A 1 369 ? 13.054 -5.894 -14.855 1.00 93.81 369 LEU A O 1
ATOM 2816 N N . GLY A 1 370 ? 13.724 -5.557 -16.978 1.00 93.81 370 GLY A N 1
ATOM 2817 C CA . GLY A 1 370 ? 15.154 -5.770 -16.805 1.00 93.81 370 GLY A CA 1
ATOM 2818 C C . GLY A 1 370 ? 15.956 -4.523 -17.171 1.00 93.81 370 GLY A C 1
ATOM 2819 O O . GLY A 1 370 ? 15.513 -3.689 -17.961 1.00 93.81 370 GLY A O 1
ATOM 2820 N N . LEU A 1 371 ? 17.153 -4.410 -16.601 1.00 94.88 371 LEU A N 1
ATOM 2821 C CA . LEU A 1 371 ? 18.066 -3.288 -16.804 1.00 94.88 371 LEU A CA 1
ATOM 2822 C C . LEU A 1 371 ? 19.391 -3.788 -17.369 1.00 94.88 371 LEU A C 1
ATOM 2824 O O . LEU A 1 371 ? 20.016 -4.676 -16.785 1.00 94.88 371 LEU A O 1
ATOM 2828 N N . ILE A 1 372 ? 19.838 -3.187 -18.465 1.00 93.50 372 ILE A N 1
ATOM 2829 C CA . ILE A 1 372 ? 21.099 -3.503 -19.134 1.00 93.50 372 ILE A CA 1
ATOM 2830 C C . ILE A 1 372 ? 21.974 -2.253 -19.141 1.00 93.50 372 ILE A C 1
ATOM 2832 O O . ILE A 1 372 ? 21.518 -1.161 -19.482 1.00 93.50 372 ILE A O 1
ATOM 2836 N N . ASN A 1 373 ? 23.242 -2.416 -18.776 1.00 91.94 373 ASN A N 1
ATOM 2837 C CA . ASN A 1 373 ? 24.237 -1.373 -18.960 1.00 91.94 373 ASN A CA 1
ATOM 2838 C C . ASN A 1 373 ? 24.630 -1.312 -20.441 1.00 91.94 373 ASN A C 1
ATOM 2840 O O . ASN A 1 373 ? 25.176 -2.270 -20.987 1.00 91.94 373 ASN A O 1
ATOM 2844 N N . GLY A 1 374 ? 24.355 -0.188 -21.094 1.00 90.19 374 GLY A N 1
ATOM 2845 C CA . GLY A 1 374 ? 24.597 -0.016 -22.518 1.00 90.19 374 GLY A CA 1
ATOM 2846 C C . GLY A 1 374 ? 26.068 0.011 -22.923 1.00 90.19 374 GLY A C 1
ATOM 2847 O O . GLY A 1 374 ? 26.348 -0.240 -24.086 1.00 90.19 374 GLY A O 1
ATOM 2848 N N . ALA A 1 375 ? 27.010 0.262 -22.009 1.00 89.25 375 ALA A N 1
ATOM 2849 C CA . ALA A 1 375 ? 28.438 0.303 -22.349 1.00 89.25 375 ALA A CA 1
ATOM 2850 C C . ALA A 1 375 ? 29.107 -1.074 -22.452 1.00 89.25 375 ALA A C 1
ATOM 2852 O O . ALA A 1 375 ? 29.960 -1.315 -23.304 1.00 89.25 375 ALA A O 1
ATOM 2853 N N . ASP A 1 376 ? 28.768 -1.989 -21.547 1.00 89.19 376 ASP A N 1
ATOM 2854 C CA . ASP A 1 376 ? 29.374 -3.325 -21.491 1.00 89.19 376 ASP A CA 1
ATOM 2855 C C . ASP A 1 376 ? 28.391 -4.440 -21.874 1.00 89.19 376 ASP A C 1
ATOM 2857 O O . ASP A 1 376 ? 28.799 -5.589 -22.041 1.00 89.19 376 ASP A O 1
ATOM 2861 N N . GLY A 1 377 ? 27.113 -4.102 -22.055 1.00 89.88 377 GLY A N 1
ATOM 2862 C CA . GLY A 1 377 ? 26.039 -5.041 -22.344 1.00 89.88 377 GLY A CA 1
ATOM 2863 C C . GLY A 1 377 ? 25.671 -5.933 -21.161 1.00 89.88 377 GLY A C 1
ATOM 2864 O O . GLY A 1 377 ? 24.964 -6.917 -21.359 1.00 89.88 377 GLY A O 1
ATOM 2865 N N . THR A 1 378 ? 26.150 -5.654 -19.945 1.00 92.06 378 THR A N 1
ATOM 2866 C CA . THR A 1 378 ? 25.865 -6.490 -18.772 1.00 92.06 378 THR A CA 1
ATOM 2867 C C . THR A 1 378 ? 24.435 -6.283 -18.281 1.00 92.06 378 THR A C 1
ATOM 2869 O O . THR A 1 378 ? 23.951 -5.157 -18.153 1.00 92.06 378 THR A O 1
ATOM 2872 N N . ILE A 1 379 ? 23.748 -7.384 -17.967 1.00 92.31 379 ILE A N 1
ATOM 2873 C CA . ILE A 1 379 ? 22.420 -7.334 -17.351 1.00 92.31 379 ILE A CA 1
ATOM 2874 C C . ILE A 1 379 ? 22.601 -7.013 -15.867 1.00 92.31 379 ILE A C 1
ATOM 2876 O O . ILE A 1 379 ? 23.090 -7.837 -15.095 1.00 92.31 379 ILE A O 1
ATOM 2880 N N . ARG A 1 380 ? 22.210 -5.800 -15.477 1.00 93.50 380 ARG A N 1
ATOM 2881 C CA . ARG A 1 380 ? 22.285 -5.284 -14.104 1.00 93.50 380 ARG A CA 1
ATOM 2882 C C . ARG A 1 380 ? 21.121 -5.782 -13.263 1.00 93.50 380 ARG A C 1
ATOM 2884 O O . ARG A 1 380 ? 21.298 -6.213 -12.130 1.00 93.50 380 ARG A O 1
ATOM 2891 N N . ILE A 1 381 ? 19.930 -5.772 -13.855 1.00 93.69 381 ILE A N 1
ATOM 2892 C CA . ILE A 1 381 ? 18.709 -6.275 -13.235 1.00 93.69 381 ILE A CA 1
ATOM 2893 C C . ILE A 1 381 ? 18.075 -7.267 -14.193 1.00 93.69 381 ILE A C 1
ATOM 2895 O O . ILE A 1 381 ? 17.723 -6.918 -15.319 1.00 93.69 381 ILE A O 1
ATOM 2899 N N . LYS A 1 382 ? 17.926 -8.509 -13.735 1.00 91.50 382 LYS A N 1
ATOM 2900 C CA . LYS A 1 382 ? 17.169 -9.529 -14.455 1.00 91.50 382 LYS A CA 1
ATOM 2901 C C . LYS A 1 382 ? 15.675 -9.372 -14.162 1.00 91.50 382 LYS A C 1
ATOM 2903 O O . LYS A 1 382 ? 15.342 -9.150 -12.994 1.00 91.50 382 LYS A O 1
ATOM 2908 N N . PRO A 1 383 ? 14.797 -9.537 -15.168 1.00 87.19 383 PRO A N 1
ATOM 2909 C CA . PRO A 1 383 ? 13.367 -9.701 -14.932 1.00 87.19 383 PRO A CA 1
ATOM 2910 C C . PRO A 1 383 ? 13.128 -10.830 -13.921 1.00 87.19 383 PRO A C 1
ATOM 2912 O O . PRO A 1 383 ? 13.666 -11.925 -14.083 1.00 87.19 383 PRO A O 1
ATOM 2915 N N . ASN A 1 384 ? 12.354 -10.569 -12.867 1.00 81.31 384 ASN A N 1
ATOM 2916 C CA . ASN A 1 384 ? 12.107 -11.529 -11.792 1.00 81.31 384 ASN A CA 1
ATOM 2917 C C . ASN A 1 384 ? 10.602 -11.675 -11.524 1.00 81.31 384 ASN A C 1
ATOM 2919 O O . ASN A 1 384 ? 9.860 -10.696 -11.511 1.00 81.31 384 ASN A O 1
ATOM 2923 N N . PHE A 1 385 ? 10.166 -12.908 -11.270 1.00 73.75 385 PHE A N 1
ATOM 2924 C CA . PHE A 1 385 ? 8.787 -13.276 -10.946 1.00 73.75 385 PHE A CA 1
ATOM 2925 C C . PHE A 1 385 ? 8.338 -12.824 -9.554 1.00 73.75 385 PHE A C 1
ATOM 2927 O O . PHE A 1 385 ? 7.156 -12.894 -9.252 1.00 73.75 385 PHE A O 1
ATOM 2934 N N . THR A 1 386 ? 9.248 -12.381 -8.687 1.00 77.38 386 THR A N 1
ATOM 2935 C CA . THR A 1 386 ? 8.886 -11.874 -7.353 1.00 77.38 386 THR A CA 1
ATOM 2936 C C . THR A 1 386 ? 8.893 -10.353 -7.264 1.00 77.38 386 THR A C 1
ATOM 2938 O O . THR A 1 386 ? 8.559 -9.812 -6.212 1.00 77.38 386 THR A O 1
ATOM 2941 N N . ASP A 1 387 ? 9.312 -9.655 -8.322 1.00 83.69 387 ASP A N 1
ATOM 2942 C CA . ASP A 1 387 ? 9.380 -8.199 -8.291 1.00 83.69 387 ASP A CA 1
ATOM 2943 C C . ASP A 1 387 ? 7.967 -7.597 -8.361 1.00 83.69 387 ASP A C 1
ATOM 2945 O O . ASP A 1 387 ? 7.104 -8.029 -9.129 1.00 83.69 387 ASP A O 1
ATOM 2949 N N . ASN A 1 388 ? 7.749 -6.561 -7.554 1.00 87.62 388 ASN A N 1
ATOM 2950 C CA . ASN A 1 388 ? 6.679 -5.593 -7.756 1.00 87.62 388 ASN A CA 1
ATOM 2951 C C . ASN A 1 388 ? 7.294 -4.253 -8.186 1.00 87.62 388 ASN A C 1
ATOM 2953 O O . ASN A 1 388 ? 8.496 -4.031 -8.007 1.00 87.62 388 ASN A O 1
ATOM 2957 N N . ALA A 1 389 ? 6.473 -3.362 -8.742 1.00 89.62 389 ALA A N 1
ATOM 2958 C CA . ALA A 1 389 ? 6.924 -2.074 -9.264 1.00 89.62 389 ALA A CA 1
ATOM 2959 C C . ALA A 1 389 ? 7.786 -1.273 -8.270 1.00 89.62 389 ALA A C 1
ATOM 2961 O O . ALA A 1 389 ? 8.843 -0.782 -8.655 1.00 89.62 389 ALA A O 1
ATOM 2962 N N . ALA A 1 390 ? 7.398 -1.208 -6.992 1.00 89.06 390 ALA A N 1
ATOM 2963 C CA . ALA A 1 390 ? 8.119 -0.447 -5.969 1.00 89.06 390 ALA A CA 1
ATOM 2964 C C . ALA A 1 390 ? 9.491 -1.055 -5.628 1.00 89.06 390 ALA A C 1
ATOM 2966 O O . ALA A 1 390 ? 10.497 -0.346 -5.581 1.00 89.06 390 ALA A O 1
ATOM 2967 N N . ILE A 1 391 ? 9.561 -2.378 -5.433 1.00 89.88 391 ILE A N 1
ATOM 2968 C CA . ILE A 1 391 ? 10.823 -3.093 -5.181 1.00 89.88 391 ILE A CA 1
ATOM 2969 C C . ILE A 1 391 ? 11.770 -2.900 -6.366 1.00 89.88 391 ILE A C 1
ATOM 2971 O O . ILE A 1 391 ? 12.951 -2.594 -6.181 1.00 89.88 391 ILE A O 1
ATOM 2975 N N . LEU A 1 392 ? 11.251 -3.049 -7.585 1.00 93.12 392 LEU A N 1
ATOM 2976 C CA . LEU A 1 392 ? 12.042 -2.894 -8.794 1.00 93.12 392 LEU A CA 1
ATOM 2977 C C . LEU A 1 392 ? 12.528 -1.451 -8.970 1.00 93.12 392 LEU A C 1
ATOM 2979 O O . LEU A 1 392 ? 13.715 -1.241 -9.212 1.00 93.12 392 LEU A O 1
ATOM 2983 N N . ALA A 1 393 ? 11.655 -0.461 -8.778 1.00 93.44 393 ALA A N 1
ATOM 2984 C CA . ALA A 1 393 ? 12.006 0.955 -8.804 1.00 93.44 393 ALA A CA 1
ATOM 2985 C C . ALA A 1 393 ? 13.125 1.276 -7.802 1.00 93.44 393 ALA A C 1
ATOM 2987 O O . ALA A 1 393 ? 14.129 1.889 -8.167 1.00 93.44 393 ALA A O 1
ATOM 2988 N N . CYS A 1 394 ? 13.027 0.775 -6.568 1.00 92.75 394 CYS A N 1
ATOM 2989 C CA . CYS A 1 394 ? 14.080 0.920 -5.567 1.00 92.75 394 CYS A CA 1
ATOM 2990 C C . CYS A 1 394 ? 15.416 0.297 -5.989 1.00 92.75 394 CYS A C 1
ATOM 2992 O O . CYS A 1 394 ? 16.469 0.881 -5.722 1.00 92.75 394 CYS A O 1
ATOM 2994 N N . ARG A 1 395 ? 15.390 -0.876 -6.634 1.00 93.62 395 ARG A N 1
ATOM 2995 C CA . ARG A 1 395 ? 16.599 -1.529 -7.158 1.00 93.62 395 ARG A CA 1
ATOM 2996 C C . ARG A 1 395 ? 17.218 -0.713 -8.287 1.00 93.62 395 ARG A C 1
ATOM 2998 O O . ARG A 1 395 ? 18.409 -0.440 -8.231 1.00 93.62 395 ARG A O 1
ATOM 3005 N N . ILE A 1 396 ? 16.416 -0.255 -9.251 1.00 94.12 396 ILE A N 1
ATOM 3006 C CA . ILE A 1 396 ? 16.871 0.583 -10.373 1.00 94.12 396 ILE A CA 1
ATOM 3007 C C . ILE A 1 396 ? 17.544 1.860 -9.866 1.00 94.12 396 ILE A C 1
ATOM 3009 O O . ILE A 1 396 ? 18.645 2.195 -10.303 1.00 94.12 396 ILE A O 1
ATOM 3013 N N . LEU A 1 397 ? 16.903 2.566 -8.932 1.00 92.44 397 LEU A N 1
ATOM 3014 C CA . LEU A 1 397 ? 17.444 3.803 -8.367 1.00 92.44 397 LEU A CA 1
ATOM 3015 C C . LEU A 1 397 ? 18.728 3.559 -7.558 1.00 92.44 397 LEU A C 1
ATOM 3017 O O . LEU A 1 397 ? 19.594 4.430 -7.519 1.00 92.44 397 LEU A O 1
ATOM 3021 N N . GLY A 1 398 ? 18.866 2.377 -6.949 1.00 91.12 398 GLY A N 1
ATOM 3022 C CA . GLY A 1 398 ? 20.054 1.963 -6.202 1.00 91.12 398 GLY A CA 1
ATOM 3023 C C . GLY A 1 398 ? 21.205 1.414 -7.053 1.00 91.12 398 GLY A C 1
ATOM 3024 O O . GLY A 1 398 ? 22.300 1.230 -6.522 1.00 91.12 398 GLY A O 1
ATOM 3025 N N . GLU A 1 399 ? 21.003 1.146 -8.348 1.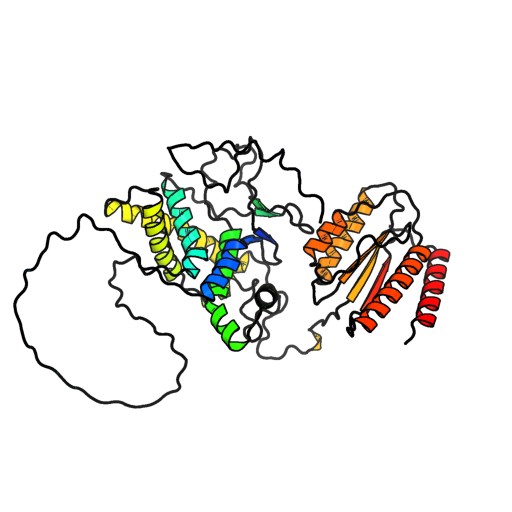00 91.44 399 GLU A N 1
ATOM 3026 C CA . GLU A 1 399 ? 22.052 0.572 -9.196 1.00 91.44 399 GLU A CA 1
ATOM 3027 C C . GLU A 1 399 ? 23.226 1.534 -9.388 1.00 91.44 399 GLU A C 1
ATOM 3029 O O . GLU A 1 399 ? 23.055 2.708 -9.727 1.00 91.44 399 GLU A O 1
ATOM 3034 N N . ASN A 1 400 ? 24.445 1.015 -9.255 1.00 88.06 400 ASN A N 1
ATOM 3035 C CA . ASN A 1 400 ? 25.669 1.766 -9.514 1.00 88.06 400 ASN A CA 1
ATOM 3036 C C . ASN A 1 400 ? 26.162 1.489 -10.944 1.00 88.06 400 ASN A C 1
ATOM 3038 O O . ASN A 1 400 ? 26.834 0.489 -11.204 1.00 88.06 400 ASN A O 1
ATOM 3042 N N . ILE A 1 401 ? 25.794 2.378 -11.867 1.00 84.25 401 ILE A N 1
ATOM 3043 C CA . ILE A 1 401 ? 26.244 2.383 -13.264 1.00 84.25 401 ILE A CA 1
ATOM 3044 C C . ILE A 1 401 ? 27.303 3.482 -13.384 1.00 84.25 401 ILE A C 1
ATOM 3046 O O . ILE A 1 401 ? 27.059 4.609 -12.960 1.00 84.25 401 ILE A O 1
ATOM 3050 N N . ARG A 1 402 ? 28.487 3.146 -13.909 1.00 75.88 402 ARG A N 1
ATOM 3051 C CA . ARG A 1 402 ? 29.626 4.074 -14.004 1.00 75.88 402 ARG A CA 1
ATOM 3052 C C . ARG A 1 402 ? 29.525 4.953 -15.256 1.00 75.88 402 ARG A C 1
ATOM 3054 O O . ARG A 1 402 ? 29.404 4.421 -16.354 1.00 75.88 402 ARG A O 1
ATOM 3061 N N . ASN A 1 403 ? 29.687 6.262 -15.079 1.00 66.75 403 ASN A N 1
ATOM 3062 C CA . ASN A 1 403 ? 29.561 7.312 -16.103 1.00 66.75 403 ASN A CA 1
ATOM 3063 C C . ASN A 1 403 ? 30.849 7.551 -16.911 1.00 66.75 403 ASN A C 1
ATOM 3065 O O . ASN A 1 403 ? 31.467 8.608 -16.786 1.00 66.75 403 ASN A O 1
ATOM 3069 N N . GLN A 1 404 ? 31.351 6.548 -17.643 1.00 65.06 404 GLN A N 1
ATOM 3070 C CA . GLN A 1 404 ? 32.665 6.674 -18.310 1.00 65.06 404 GLN A CA 1
ATOM 3071 C C . GLN A 1 404 ? 32.817 5.941 -19.649 1.00 65.06 404 GLN A C 1
ATOM 3073 O O . GLN A 1 404 ? 33.926 5.884 -20.180 1.00 65.06 404 GLN A O 1
ATOM 3078 N N . ALA A 1 405 ? 31.755 5.363 -20.207 1.00 73.44 405 ALA A N 1
ATOM 3079 C CA . ALA A 1 405 ? 31.877 4.545 -21.411 1.00 73.44 405 ALA A CA 1
ATOM 3080 C C . ALA A 1 405 ? 30.794 4.877 -22.436 1.00 73.44 405 ALA A C 1
ATOM 3082 O O . ALA A 1 405 ? 29.663 5.194 -22.080 1.00 73.44 405 ALA A O 1
ATOM 3083 N N . GLN A 1 406 ? 31.164 4.821 -23.716 1.00 83.12 406 GLN A N 1
ATOM 3084 C CA . GLN A 1 406 ? 30.230 5.036 -24.817 1.00 83.12 406 GLN A CA 1
ATOM 3085 C C . GLN A 1 406 ? 29.182 3.919 -24.860 1.00 83.12 406 GLN A C 1
ATOM 3087 O O . GLN A 1 406 ? 29.436 2.796 -24.424 1.00 83.12 406 GLN A O 1
ATOM 3092 N N . LEU A 1 407 ? 27.997 4.248 -25.371 1.00 85.62 407 LEU A N 1
ATOM 3093 C CA . LEU A 1 407 ? 26.937 3.281 -25.621 1.00 85.62 407 LEU A CA 1
ATOM 3094 C C . LEU A 1 407 ? 27.385 2.286 -26.705 1.00 85.62 407 LEU A C 1
ATOM 3096 O O . LEU A 1 407 ? 27.730 2.694 -27.808 1.00 85.62 407 LEU A O 1
ATOM 3100 N N . GLU A 1 408 ? 27.294 0.989 -26.410 1.00 88.25 408 GLU A N 1
ATOM 3101 C CA . GLU A 1 408 ? 27.660 -0.133 -27.284 1.00 88.25 408 GLU A CA 1
ATOM 3102 C C . GLU A 1 408 ? 26.445 -1.066 -27.506 1.00 88.25 408 GLU A C 1
ATOM 3104 O O . GLU A 1 408 ? 26.360 -2.163 -26.934 1.00 88.25 408 GLU A O 1
ATOM 3109 N N . PRO A 1 409 ? 25.461 -0.671 -28.341 1.00 84.06 409 PRO A N 1
ATOM 3110 C CA . PRO A 1 409 ? 24.196 -1.390 -28.503 1.00 84.06 409 PRO A CA 1
ATOM 3111 C C . PRO A 1 409 ? 24.366 -2.819 -29.006 1.00 84.06 409 PRO A C 1
ATOM 3113 O O . PRO A 1 409 ? 23.650 -3.711 -28.563 1.00 84.06 409 PRO A O 1
ATOM 3116 N N . VAL A 1 410 ? 25.329 -3.060 -29.902 1.00 87.25 410 VAL A N 1
ATOM 3117 C CA . VAL A 1 410 ? 25.600 -4.397 -30.455 1.00 87.25 410 VAL A CA 1
ATOM 3118 C C . VAL A 1 410 ? 25.974 -5.373 -29.343 1.00 87.25 410 VAL A C 1
ATOM 3120 O O . VAL A 1 410 ? 25.534 -6.525 -29.343 1.00 87.25 410 VAL A O 1
ATOM 3123 N N . ARG A 1 411 ? 26.746 -4.910 -28.357 1.00 88.94 411 ARG A N 1
ATOM 3124 C CA . ARG A 1 411 ? 27.146 -5.721 -27.209 1.00 88.94 411 ARG A CA 1
ATOM 3125 C C . ARG A 1 411 ? 25.960 -6.014 -26.299 1.00 88.94 411 ARG A C 1
ATOM 3127 O O . ARG A 1 411 ? 25.767 -7.165 -25.920 1.00 88.94 411 ARG A O 1
ATOM 3134 N N . ALA A 1 412 ? 25.134 -5.004 -26.018 1.00 88.38 412 ALA A N 1
ATOM 3135 C CA . ALA A 1 412 ? 23.893 -5.172 -25.263 1.00 88.38 412 ALA A CA 1
ATOM 3136 C C . ALA A 1 412 ? 22.935 -6.173 -25.935 1.00 88.38 412 ALA A C 1
ATOM 3138 O O . ALA A 1 412 ? 22.424 -7.066 -25.263 1.00 88.38 412 ALA A O 1
ATOM 3139 N N . LEU A 1 413 ? 22.751 -6.081 -27.257 1.00 88.44 413 LEU A N 1
ATOM 3140 C CA . LEU A 1 413 ? 21.925 -7.016 -28.030 1.00 88.44 413 LEU A CA 1
ATOM 3141 C C . LEU A 1 413 ? 22.495 -8.435 -28.026 1.00 88.44 413 LEU A C 1
ATOM 3143 O O . LEU A 1 413 ? 21.740 -9.388 -27.870 1.00 88.44 413 LEU A O 1
ATOM 3147 N N . THR A 1 414 ? 23.816 -8.584 -28.144 1.00 89.19 414 THR A N 1
ATOM 3148 C CA . THR A 1 414 ? 24.470 -9.903 -28.115 1.00 89.19 414 THR A CA 1
ATOM 3149 C C . THR A 1 414 ? 24.274 -10.588 -26.760 1.00 89.19 414 THR A C 1
ATOM 3151 O O . THR A 1 414 ? 23.918 -11.764 -26.705 1.00 89.19 414 THR A O 1
ATOM 3154 N N . THR A 1 415 ? 24.451 -9.855 -25.655 1.00 89.50 415 THR A N 1
ATOM 3155 C CA . THR A 1 415 ? 24.185 -10.395 -24.313 1.00 89.50 415 THR A CA 1
ATOM 3156 C C . THR A 1 415 ? 22.708 -10.722 -24.124 1.00 89.50 415 THR A C 1
ATOM 3158 O O . THR A 1 415 ? 22.378 -11.755 -23.544 1.00 89.50 415 THR A O 1
ATOM 3161 N N . LEU A 1 416 ? 21.814 -9.858 -24.612 1.00 88.31 416 LEU A N 1
ATOM 3162 C CA . LEU A 1 416 ? 20.379 -10.091 -24.518 1.00 88.31 416 LEU A CA 1
ATOM 3163 C C . LEU A 1 416 ? 19.968 -11.346 -25.289 1.00 88.31 416 LEU A C 1
ATOM 3165 O O . LEU A 1 416 ? 19.219 -12.149 -24.750 1.00 88.31 416 LEU A O 1
ATOM 3169 N N . GLN A 1 417 ? 20.490 -11.553 -26.499 1.00 87.94 417 GLN A N 1
ATOM 3170 C CA . GLN A 1 417 ? 20.234 -12.764 -27.276 1.00 87.94 417 GLN A CA 1
ATOM 3171 C C . GLN A 1 417 ? 20.610 -14.021 -26.483 1.00 87.94 417 GLN A C 1
ATOM 3173 O O . GLN A 1 417 ? 19.782 -14.914 -26.334 1.00 87.94 417 GLN A O 1
ATOM 3178 N N . ALA A 1 418 ? 21.804 -14.043 -25.884 1.00 88.81 418 ALA A N 1
ATOM 3179 C CA . ALA A 1 418 ? 22.236 -15.164 -25.054 1.00 88.81 418 ALA A CA 1
ATOM 3180 C C . ALA A 1 418 ? 21.330 -15.390 -23.824 1.00 88.81 418 ALA A C 1
ATOM 3182 O O . ALA A 1 418 ? 21.084 -16.533 -23.438 1.00 88.81 418 ALA A O 1
ATOM 3183 N N . GLU A 1 419 ? 20.818 -14.323 -23.201 1.00 87.19 419 GLU A N 1
ATOM 3184 C CA . GLU A 1 419 ? 19.880 -14.448 -22.078 1.00 87.19 419 GLU A CA 1
ATOM 3185 C C . GLU A 1 419 ? 18.503 -14.952 -22.527 1.00 87.19 419 GLU A C 1
ATOM 3187 O O . GLU A 1 419 ? 17.910 -15.775 -21.835 1.00 87.19 419 GLU A O 1
ATOM 3192 N N . LEU A 1 420 ? 1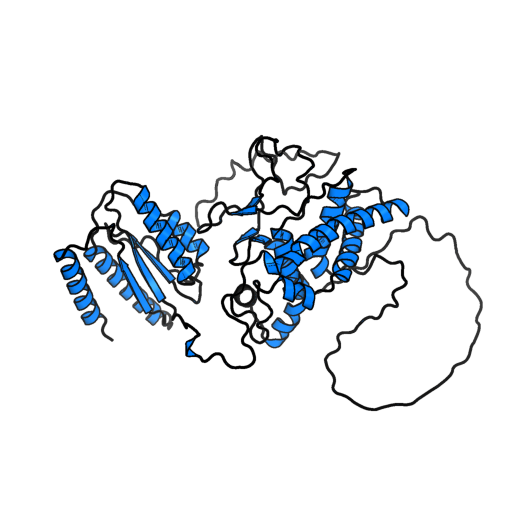8.000 -14.501 -23.677 1.00 85.69 420 LEU A N 1
ATOM 3193 C CA . LEU A 1 420 ? 16.730 -14.976 -24.227 1.00 85.69 420 LEU A CA 1
ATOM 3194 C C . LEU A 1 420 ? 16.810 -16.457 -24.612 1.00 85.69 420 LEU A C 1
ATOM 3196 O O . LEU A 1 420 ? 15.899 -17.217 -24.289 1.00 85.69 420 LEU A O 1
ATOM 3200 N N . ASP A 1 421 ? 17.925 -16.891 -25.202 1.00 85.88 421 ASP A N 1
ATOM 3201 C CA . ASP A 1 421 ? 18.176 -18.305 -25.490 1.00 85.88 421 ASP A CA 1
ATOM 3202 C C . ASP A 1 421 ? 18.211 -19.135 -24.194 1.00 85.88 421 ASP A C 1
ATOM 3204 O O . ASP A 1 421 ? 17.633 -20.224 -24.126 1.00 85.88 421 ASP A O 1
ATOM 3208 N N . ARG A 1 422 ? 18.827 -18.602 -23.127 1.00 86.31 422 ARG A N 1
ATOM 3209 C CA . ARG A 1 422 ? 18.833 -19.233 -21.797 1.00 86.31 422 ARG A CA 1
ATOM 3210 C C . ARG A 1 422 ? 17.421 -19.363 -21.222 1.00 86.31 422 ARG A C 1
ATOM 3212 O O . ARG A 1 422 ? 17.076 -20.437 -20.736 1.00 86.31 422 ARG A O 1
ATOM 3219 N N . ILE A 1 423 ? 16.614 -18.301 -21.276 1.00 81.06 423 ILE A N 1
ATOM 3220 C CA . ILE A 1 423 ? 15.230 -18.303 -20.774 1.00 81.06 423 ILE A CA 1
ATOM 3221 C C . ILE A 1 423 ? 14.389 -19.320 -21.547 1.00 81.06 423 ILE A C 1
ATOM 3223 O O . ILE A 1 423 ? 13.718 -20.143 -20.933 1.00 81.06 423 ILE A O 1
ATOM 3227 N N . LYS A 1 424 ? 14.501 -19.349 -22.880 1.00 80.94 424 LYS A N 1
ATOM 3228 C CA . LYS A 1 424 ? 13.798 -20.318 -23.731 1.00 80.94 424 LYS A CA 1
ATOM 3229 C C . LYS A 1 424 ? 14.130 -21.766 -23.355 1.00 80.94 424 LYS A C 1
ATOM 3231 O O . LYS A 1 424 ? 13.250 -22.623 -23.345 1.00 80.94 424 LYS A O 1
ATOM 3236 N N . LEU A 1 425 ? 15.389 -22.053 -23.018 1.00 84.38 425 LEU A N 1
ATOM 3237 C CA . LEU A 1 425 ? 15.802 -23.377 -22.542 1.00 84.38 425 LEU A CA 1
ATOM 3238 C C . LEU A 1 425 ? 15.234 -23.716 -21.154 1.00 84.38 425 LEU A C 1
ATOM 3240 O O . LEU A 1 425 ? 14.860 -24.865 -20.920 1.00 84.38 425 LEU A O 1
ATOM 3244 N N . GLU A 1 426 ? 15.158 -22.746 -20.241 1.00 81.50 426 GLU A N 1
ATOM 3245 C CA . GLU A 1 426 ? 14.555 -22.935 -18.913 1.00 81.50 426 GLU A CA 1
ATOM 3246 C C . GLU A 1 426 ? 13.047 -23.178 -19.001 1.00 81.50 426 GLU A C 1
ATOM 3248 O O . GLU A 1 426 ? 12.542 -24.112 -18.383 1.00 81.50 426 GLU A O 1
ATOM 3253 N N . GLU A 1 427 ? 12.348 -22.422 -19.844 1.00 80.38 427 GLU A N 1
ATOM 3254 C CA . GLU A 1 427 ? 10.923 -22.601 -20.136 1.00 80.38 427 GLU A CA 1
ATOM 3255 C C . GLU A 1 427 ? 10.604 -24.002 -20.672 1.00 80.38 427 GLU A C 1
ATOM 3257 O O . GLU A 1 427 ? 9.684 -24.675 -20.194 1.00 80.38 427 GLU A O 1
ATOM 3262 N N . LEU A 1 428 ? 11.415 -24.490 -21.618 1.00 82.00 428 LEU A N 1
ATOM 3263 C CA . LEU A 1 428 ? 11.298 -25.852 -22.143 1.00 82.00 428 LEU A CA 1
ATOM 3264 C C . LEU A 1 428 ? 11.532 -26.913 -21.063 1.00 82.00 428 LEU A C 1
ATOM 3266 O O . LEU A 1 428 ? 10.844 -27.934 -21.049 1.00 82.00 428 LEU A O 1
ATOM 3270 N N . ARG A 1 429 ? 12.498 -26.689 -20.164 1.00 81.38 429 ARG A N 1
ATOM 3271 C CA . ARG A 1 429 ? 12.810 -27.622 -19.074 1.00 81.38 429 ARG A CA 1
ATOM 3272 C C . ARG A 1 429 ? 11.680 -27.692 -18.052 1.00 81.38 429 ARG A C 1
ATOM 3274 O O . ARG A 1 429 ? 11.334 -28.782 -17.603 1.00 81.38 429 ARG A O 1
ATOM 3281 N N . ASP A 1 430 ? 11.115 -26.543 -17.703 1.00 77.94 430 ASP A N 1
ATOM 3282 C CA . ASP A 1 430 ? 10.149 -26.421 -16.613 1.00 77.94 430 ASP A CA 1
ATOM 3283 C C . ASP A 1 430 ? 8.693 -26.591 -17.107 1.00 77.94 430 ASP A C 1
ATOM 3285 O O . ASP A 1 430 ? 7.749 -26.489 -16.323 1.00 77.94 430 ASP A O 1
ATOM 3289 N N . ASN A 1 431 ? 8.507 -26.906 -18.401 1.00 77.94 431 ASN A N 1
ATOM 3290 C CA . ASN A 1 431 ? 7.214 -27.038 -19.084 1.00 77.94 431 ASN A CA 1
ATOM 3291 C C . ASN A 1 431 ? 6.296 -25.827 -18.832 1.00 77.94 431 ASN A C 1
ATOM 3293 O O . ASN A 1 431 ? 5.082 -25.951 -18.647 1.00 77.94 431 ASN A O 1
ATOM 3297 N N . TYR A 1 432 ? 6.910 -24.647 -18.792 1.00 74.31 432 TYR A N 1
ATOM 3298 C CA . TYR A 1 432 ? 6.273 -23.366 -18.539 1.00 74.31 432 TYR A CA 1
ATOM 3299 C C . TYR A 1 432 ? 6.609 -22.445 -19.705 1.00 74.31 432 TYR A C 1
ATOM 3301 O O . TYR A 1 432 ? 7.777 -22.276 -20.018 1.00 74.31 432 TYR A O 1
ATOM 3309 N N . GLN A 1 433 ? 5.604 -21.852 -20.348 1.00 67.56 433 GLN A N 1
ATOM 3310 C CA . GLN A 1 433 ? 5.823 -20.844 -21.386 1.00 67.56 433 GLN A CA 1
ATOM 3311 C C . GLN A 1 433 ? 5.477 -19.472 -20.833 1.00 67.56 433 GLN A C 1
ATOM 3313 O O . GLN A 1 433 ? 4.322 -19.230 -20.457 1.00 67.56 433 GLN A O 1
ATOM 3318 N N . ASP A 1 434 ? 6.457 -18.571 -20.815 1.00 68.31 434 ASP A N 1
ATOM 3319 C CA . ASP A 1 434 ? 6.173 -17.172 -20.552 1.00 68.31 434 ASP A CA 1
ATOM 3320 C C . ASP A 1 434 ? 5.461 -16.593 -21.775 1.00 68.31 434 ASP A C 1
ATOM 3322 O O . ASP A 1 434 ? 5.983 -16.577 -22.886 1.00 68.31 434 ASP A O 1
ATOM 3326 N N . LYS A 1 435 ? 4.221 -16.137 -21.595 1.00 70.69 435 LYS A N 1
ATOM 3327 C CA . LYS A 1 435 ? 3.421 -15.571 -22.696 1.00 70.69 435 LYS A CA 1
ATOM 3328 C C . LYS A 1 435 ? 3.683 -14.081 -22.900 1.00 70.69 435 LYS A C 1
ATOM 3330 O O . LYS A 1 435 ? 2.937 -13.422 -23.625 1.00 70.69 435 LYS A O 1
ATOM 3335 N N . ASN A 1 436 ? 4.694 -13.545 -22.226 1.00 78.56 436 ASN A N 1
ATOM 3336 C CA . ASN A 1 436 ? 4.995 -12.131 -22.261 1.00 78.56 436 ASN A CA 1
ATOM 3337 C C . ASN A 1 436 ? 5.678 -11.773 -23.582 1.00 78.56 436 ASN A C 1
ATOM 3339 O O . ASN A 1 436 ? 6.662 -12.397 -23.974 1.00 78.56 436 ASN A O 1
ATOM 3343 N N . GLY A 1 437 ? 5.203 -10.717 -24.245 1.00 82.94 437 GLY A N 1
ATOM 3344 C CA . GLY A 1 437 ? 5.954 -10.132 -25.355 1.00 82.94 437 GLY A CA 1
ATOM 3345 C C . GLY A 1 437 ? 7.294 -9.592 -24.852 1.00 82.94 437 GLY A C 1
ATOM 3346 O O . GLY A 1 437 ? 7.349 -9.011 -23.770 1.00 82.94 437 GLY A O 1
ATOM 3347 N N . ILE A 1 438 ? 8.378 -9.765 -25.606 1.00 86.12 438 ILE A N 1
ATOM 3348 C CA . ILE A 1 438 ? 9.684 -9.196 -25.253 1.00 86.12 438 ILE A CA 1
ATOM 3349 C C . ILE A 1 438 ? 9.856 -7.875 -25.998 1.00 86.12 438 ILE A C 1
ATOM 3351 O O . ILE A 1 438 ? 9.728 -7.820 -27.217 1.00 86.12 438 ILE A O 1
ATOM 3355 N N . THR A 1 439 ? 10.155 -6.802 -25.268 1.00 89.31 439 THR A N 1
ATOM 3356 C CA . THR A 1 439 ? 10.449 -5.478 -25.838 1.00 89.31 439 THR A CA 1
ATOM 3357 C C . THR A 1 439 ? 11.816 -5.009 -25.365 1.00 89.31 439 THR A C 1
ATOM 3359 O O . THR A 1 439 ? 12.183 -5.226 -24.212 1.00 89.31 439 THR A O 1
ATOM 3362 N N . VAL A 1 440 ? 12.565 -4.336 -26.239 1.00 89.50 440 VAL A N 1
ATOM 3363 C CA . VAL A 1 440 ? 13.863 -3.737 -25.903 1.00 89.50 440 VAL A CA 1
ATOM 3364 C C . VAL A 1 440 ? 13.791 -2.235 -26.131 1.00 89.50 440 VAL A C 1
ATOM 3366 O O . VAL A 1 440 ? 13.512 -1.784 -27.240 1.00 89.50 440 VAL A O 1
ATOM 3369 N N . LEU A 1 441 ? 14.042 -1.460 -25.079 1.00 91.38 441 LEU A N 1
ATOM 3370 C CA . LEU A 1 441 ? 14.063 -0.004 -25.120 1.00 91.38 441 LEU A CA 1
ATOM 3371 C C . LEU A 1 441 ? 15.496 0.492 -24.946 1.00 91.38 441 LEU A C 1
ATOM 3373 O O . LEU A 1 441 ? 16.096 0.310 -23.890 1.00 91.38 441 LEU A O 1
ATOM 3377 N N . PHE A 1 442 ? 16.022 1.161 -25.966 1.00 88.88 442 PHE A N 1
ATOM 3378 C CA . PHE A 1 442 ? 17.297 1.866 -25.879 1.00 88.88 442 PHE A CA 1
ATOM 3379 C C . PHE A 1 442 ? 17.051 3.310 -25.473 1.00 88.88 442 PHE A C 1
ATOM 3381 O O . PHE A 1 442 ? 16.394 4.058 -26.200 1.00 88.88 442 PHE A O 1
ATOM 3388 N N . LEU A 1 443 ? 17.598 3.708 -24.329 1.00 88.06 443 LEU A N 1
ATOM 3389 C CA . LEU A 1 443 ? 17.701 5.116 -23.983 1.00 88.06 443 LEU A CA 1
ATOM 3390 C C . LEU A 1 443 ? 18.947 5.676 -24.664 1.00 88.06 443 LEU A C 1
ATOM 3392 O O . LEU A 1 443 ? 20.013 5.075 -24.609 1.00 88.06 443 LEU A O 1
ATOM 3396 N N . ASN A 1 444 ? 18.792 6.803 -25.349 1.00 80.44 444 ASN A N 1
ATOM 3397 C CA . ASN A 1 444 ? 19.893 7.539 -25.959 1.00 80.44 444 ASN A CA 1
ATOM 3398 C C . ASN A 1 444 ? 19.712 9.010 -25.590 1.00 80.44 444 ASN A C 1
ATOM 3400 O O . ASN A 1 444 ? 18.652 9.595 -25.838 1.00 80.44 444 ASN A O 1
ATOM 3404 N N . GLN A 1 445 ? 20.717 9.592 -24.944 1.00 73.06 445 GLN A N 1
ATOM 3405 C CA . GLN A 1 445 ? 20.623 10.917 -24.341 1.00 73.06 445 GLN A CA 1
ATOM 3406 C C . GLN A 1 445 ? 20.674 12.028 -25.395 1.00 73.06 445 GLN A C 1
ATOM 3408 O O . GLN A 1 445 ? 21.741 12.536 -25.735 1.00 73.06 445 GLN A O 1
ATOM 3413 N N . GLY A 1 446 ? 19.513 12.414 -25.938 1.00 58.09 446 GLY A N 1
ATOM 3414 C CA . GLY A 1 446 ? 19.324 13.631 -26.747 1.00 58.09 446 GLY A CA 1
ATOM 3415 C C . GLY A 1 446 ? 20.079 13.682 -28.084 1.00 58.09 446 GLY A C 1
ATOM 3416 O O . GLY A 1 446 ? 19.850 14.581 -28.895 1.00 58.09 446 GLY A O 1
ATOM 3417 N N . LYS A 1 447 ? 20.950 12.711 -28.357 1.00 63.38 447 LYS A N 1
ATOM 3418 C CA . LYS A 1 447 ? 21.644 12.536 -29.626 1.00 63.38 447 LYS A CA 1
ATOM 3419 C C . LYS A 1 447 ? 20.759 11.687 -30.524 1.00 63.38 447 LYS A C 1
ATOM 3421 O O . LYS A 1 447 ? 20.238 10.646 -30.124 1.00 63.38 447 LYS A O 1
ATOM 3426 N N . LYS A 1 448 ? 20.579 12.116 -31.775 1.00 63.38 448 LYS A N 1
ATOM 3427 C CA . LYS A 1 448 ? 20.046 11.201 -32.788 1.00 63.38 448 LYS A CA 1
ATOM 3428 C C . LYS A 1 448 ? 20.984 10.002 -32.839 1.00 63.38 448 LYS A C 1
ATOM 3430 O O . LYS A 1 448 ? 22.190 10.195 -32.954 1.00 63.38 448 LYS A O 1
ATOM 3435 N N . LEU A 1 449 ? 20.419 8.797 -32.779 1.00 68.38 449 LEU A N 1
ATOM 3436 C CA . LEU A 1 449 ? 21.170 7.584 -33.076 1.00 68.38 449 LEU A CA 1
ATOM 3437 C C . LEU A 1 449 ? 21.900 7.786 -34.406 1.00 68.38 449 LEU A C 1
ATOM 3439 O O . LEU A 1 449 ? 21.246 8.084 -35.416 1.00 68.38 449 LEU A O 1
ATOM 3443 N N . GLU A 1 450 ? 23.227 7.673 -34.378 1.00 75.25 450 GLU A N 1
ATOM 3444 C CA . GLU A 1 450 ? 24.049 7.775 -35.578 1.00 75.25 450 GLU A CA 1
ATOM 3445 C C . GLU A 1 450 ? 23.576 6.741 -36.606 1.00 75.25 450 GLU A C 1
ATOM 3447 O O . GLU A 1 450 ? 23.082 5.668 -36.249 1.00 75.25 450 GLU A O 1
ATOM 3452 N N . ALA A 1 451 ? 23.657 7.085 -37.893 1.00 75.75 451 ALA A N 1
ATOM 3453 C CA . ALA A 1 451 ? 23.150 6.220 -38.959 1.00 75.75 451 ALA A CA 1
ATOM 3454 C C . ALA A 1 451 ? 23.821 4.837 -38.930 1.00 75.75 451 ALA A C 1
ATOM 3456 O O . ALA A 1 451 ? 23.133 3.828 -39.026 1.00 75.75 451 ALA A O 1
ATOM 3457 N N . THR A 1 452 ? 25.129 4.812 -38.674 1.00 75.31 452 THR A N 1
ATOM 3458 C CA . THR A 1 452 ? 25.939 3.606 -38.455 1.00 75.31 452 THR A CA 1
ATOM 3459 C C . THR A 1 452 ? 25.379 2.740 -37.332 1.00 75.31 452 THR A C 1
ATOM 3461 O O . THR A 1 452 ? 25.062 1.578 -37.546 1.00 75.31 452 THR A O 1
ATOM 3464 N N . LEU A 1 453 ? 25.137 3.335 -36.164 1.00 73.62 453 LEU A N 1
ATOM 3465 C CA . LEU A 1 453 ? 24.600 2.633 -35.001 1.00 73.62 453 LEU A CA 1
ATOM 3466 C C . LEU A 1 453 ? 23.197 2.062 -35.259 1.00 73.62 453 LEU A C 1
ATOM 3468 O O . LEU A 1 453 ? 22.847 0.984 -34.784 1.00 73.62 453 LEU A O 1
ATOM 3472 N N . ARG A 1 454 ? 22.372 2.786 -36.024 1.00 80.94 454 ARG A N 1
ATOM 3473 C CA . ARG A 1 454 ? 21.040 2.324 -36.431 1.00 80.94 454 ARG A CA 1
ATOM 3474 C C . ARG A 1 454 ? 21.124 1.127 -37.374 1.00 80.94 454 ARG A C 1
ATOM 3476 O O . ARG A 1 454 ? 20.318 0.208 -37.239 1.00 80.94 454 ARG A O 1
ATOM 3483 N N . ASP A 1 455 ? 22.053 1.159 -38.320 1.00 82.81 455 ASP A N 1
ATOM 3484 C CA . ASP A 1 455 ? 22.256 0.075 -39.276 1.00 82.81 455 ASP A CA 1
ATOM 3485 C C . ASP A 1 455 ? 22.828 -1.169 -38.583 1.00 82.81 455 ASP A C 1
ATOM 3487 O O . ASP A 1 455 ? 22.360 -2.273 -38.853 1.00 82.81 455 ASP A O 1
ATOM 3491 N N . ASP A 1 456 ? 23.715 -0.998 -37.600 1.00 80.25 456 ASP A N 1
ATOM 3492 C CA . ASP A 1 456 ? 24.228 -2.092 -36.768 1.00 80.25 456 ASP A CA 1
ATOM 3493 C C . ASP A 1 456 ? 23.121 -2.752 -35.927 1.00 80.25 456 ASP A C 1
ATOM 3495 O O . ASP A 1 456 ? 23.017 -3.980 -35.876 1.00 80.25 456 ASP A O 1
ATOM 3499 N N . ILE A 1 457 ? 22.244 -1.950 -35.305 1.00 80.62 457 ILE A N 1
ATOM 3500 C CA . ILE A 1 457 ? 21.077 -2.460 -34.566 1.00 80.62 457 ILE A CA 1
ATOM 3501 C C . ILE A 1 457 ? 20.139 -3.227 -35.500 1.00 80.62 457 ILE A C 1
ATOM 3503 O O . ILE A 1 457 ? 19.684 -4.311 -35.142 1.00 80.62 457 ILE A O 1
ATOM 3507 N N . ARG A 1 458 ? 19.860 -2.696 -36.698 1.00 83.50 458 ARG A N 1
ATOM 3508 C CA . ARG A 1 458 ? 19.025 -3.379 -37.699 1.00 83.50 458 ARG A CA 1
ATOM 3509 C C . ARG A 1 458 ? 19.651 -4.686 -38.160 1.00 83.50 458 ARG A C 1
ATOM 3511 O O . ARG A 1 458 ? 18.965 -5.696 -38.176 1.00 83.50 458 ARG A O 1
ATOM 3518 N N . GLY A 1 459 ? 20.948 -4.689 -38.457 1.00 85.25 459 GLY A N 1
ATOM 3519 C CA . GLY A 1 459 ? 21.663 -5.900 -38.851 1.00 85.25 459 GLY A CA 1
ATOM 3520 C C . GLY A 1 459 ? 21.580 -6.993 -37.784 1.00 85.25 459 GLY A C 1
ATOM 3521 O O . GLY A 1 459 ? 21.352 -8.156 -38.114 1.00 85.25 459 GLY A O 1
ATOM 3522 N N . LYS A 1 460 ? 21.692 -6.620 -36.503 1.00 80.25 460 LYS A N 1
ATOM 3523 C CA . LYS A 1 460 ? 21.524 -7.553 -35.380 1.00 80.25 460 LYS A CA 1
ATOM 3524 C C . LYS A 1 460 ? 20.079 -7.991 -35.161 1.00 80.25 460 LYS A C 1
ATOM 3526 O O . LYS A 1 460 ? 19.862 -9.146 -34.808 1.00 80.25 460 LYS A O 1
ATOM 3531 N N . LEU A 1 461 ? 19.102 -7.114 -35.382 1.00 78.62 461 LEU A N 1
ATOM 3532 C CA . LEU A 1 461 ? 17.687 -7.474 -35.310 1.00 78.62 461 LEU A CA 1
ATOM 3533 C C . LEU A 1 461 ? 17.314 -8.467 -36.419 1.00 78.62 461 LEU A C 1
ATOM 3535 O O . LEU A 1 461 ? 16.690 -9.480 -36.131 1.00 78.62 461 LEU A O 1
ATOM 3539 N N . ASP A 1 462 ? 17.782 -8.243 -37.648 1.00 82.06 462 ASP A N 1
ATOM 3540 C CA . ASP A 1 462 ? 17.579 -9.167 -38.768 1.00 82.06 462 ASP A CA 1
ATOM 3541 C C . ASP A 1 462 ? 18.254 -10.525 -38.514 1.00 82.06 462 ASP A C 1
ATOM 3543 O O . ASP A 1 462 ? 17.737 -11.570 -38.908 1.00 82.06 462 ASP A O 1
ATOM 3547 N N . GLU A 1 463 ? 19.435 -10.529 -37.885 1.00 81.38 463 GLU A N 1
ATOM 3548 C CA . GLU A 1 463 ? 20.093 -11.761 -37.439 1.00 81.38 463 GLU A CA 1
ATOM 3549 C C . GLU A 1 463 ? 19.225 -12.486 -36.408 1.00 81.38 463 GLU A C 1
ATOM 3551 O O . GLU A 1 463 ? 18.966 -13.675 -36.577 1.00 81.38 463 GLU A O 1
ATOM 3556 N N . PHE A 1 464 ? 18.722 -11.759 -35.407 1.00 71.38 464 PHE A N 1
ATOM 3557 C CA . PHE A 1 464 ? 17.858 -12.282 -34.352 1.00 71.38 464 PHE A CA 1
ATOM 3558 C C . PHE A 1 464 ? 16.547 -12.861 -34.900 1.00 71.38 464 PHE A C 1
ATOM 3560 O O . PHE A 1 464 ? 16.155 -13.958 -34.514 1.00 71.38 464 PHE A O 1
ATOM 3567 N N . GLU A 1 465 ? 15.885 -12.179 -35.835 1.00 74.69 465 GLU A N 1
ATOM 3568 C CA . GLU A 1 465 ? 14.673 -12.678 -36.495 1.00 74.69 465 GLU A CA 1
ATOM 3569 C C . GLU A 1 465 ? 14.945 -13.934 -37.331 1.00 74.69 465 GLU A C 1
ATOM 3571 O O . GLU A 1 465 ? 14.100 -14.823 -37.400 1.00 74.69 465 GLU A O 1
ATOM 3576 N N . ARG A 1 466 ? 16.131 -14.066 -37.938 1.00 76.44 466 ARG A N 1
ATOM 3577 C CA . ARG A 1 466 ? 16.498 -15.281 -38.684 1.00 76.44 466 ARG A CA 1
ATOM 3578 C C . ARG A 1 466 ? 16.798 -16.471 -37.778 1.00 76.44 466 ARG A C 1
ATOM 3580 O O . ARG A 1 466 ? 16.499 -17.596 -38.169 1.00 76.44 466 ARG A O 1
ATOM 3587 N N . THR A 1 467 ? 17.403 -16.259 -36.610 1.00 68.19 467 THR A N 1
ATOM 3588 C CA . THR A 1 467 ? 17.688 -17.340 -35.649 1.00 68.19 467 THR A CA 1
ATOM 3589 C C . THR A 1 467 ? 16.480 -17.715 -34.798 1.00 68.19 467 THR A C 1
ATOM 3591 O O . THR A 1 467 ? 16.346 -18.885 -34.444 1.00 68.19 467 THR A O 1
ATOM 3594 N N . ASN A 1 468 ? 15.600 -16.758 -34.494 1.00 61.12 468 ASN A N 1
ATOM 3595 C CA . ASN A 1 468 ? 14.469 -16.940 -33.580 1.00 61.12 468 ASN A CA 1
ATOM 3596 C C . ASN A 1 468 ? 13.086 -16.849 -34.241 1.00 61.12 468 ASN A C 1
ATOM 3598 O O . ASN A 1 468 ? 12.084 -16.962 -33.540 1.00 61.12 468 ASN A O 1
ATOM 3602 N N . GLY A 1 469 ? 13.014 -16.683 -35.565 1.00 44.62 469 GLY A N 1
ATOM 3603 C CA . GLY A 1 469 ? 11.779 -16.708 -36.349 1.00 44.62 469 GLY A CA 1
ATOM 3604 C C . GLY A 1 469 ? 11.118 -18.087 -36.353 1.00 44.62 469 GLY A C 1
ATOM 3605 O O . GLY A 1 469 ? 11.351 -18.896 -37.253 1.00 44.62 469 GLY A O 1
ATOM 3606 N N . GLY A 1 470 ? 10.291 -18.318 -35.333 1.00 39.19 470 GLY A N 1
ATOM 3607 C CA . GLY A 1 470 ? 9.393 -19.453 -35.131 1.00 39.19 470 GLY A CA 1
ATOM 3608 C C . GLY A 1 470 ? 8.485 -19.192 -33.944 1.00 39.19 470 GLY A C 1
ATOM 3609 O O . GLY A 1 470 ? 9.005 -19.279 -32.808 1.00 39.19 470 GLY A O 1
#

Organism: NCBI:txid39272

pLDDT: mean 73.88, std 22.78, range [26.94, 97.75]

Secondary structure (DSSP, 8-state):
---PPPTTSGGG------TT----TTS----SS-PPEESSEE--TT--EEHHHHHHHHHHHHS--EE------TT----PPPS--------------------------------TT----PEEHHHHTTHHHHHHHHHHHHTTSSS----PPPPEEES-SSS---EEEPPSS-TTS-TTT-GGG--S--HHHHHHHHHHHHHHHHHHHHHHHH---HHHHHHHHTSSS-BTTBTT-SGGGHHHHHHHHS-HHHHHHHHHHHHHHHHHHH--S---SHHHHHHHHHHHHHHHHHHHHHHHHHHHHSPPPSSPP--SS---TTSS-----EEEEEEE----S-HHHHHHHHHHHHHHHHHTTBSTTSBEEEEEETTT--EEE---TT--HHHHHHHHHH----S-S---HHHHHHHHHHHHHHHHHHHHHHT----PEEEEEE---SSPPPHHHHHHHHHHHHHHHHHH--